Protein AF-0000000078995031 (afdb_homodimer)

Foldseek 3Di:
DAQWEWEAEPALLRQQVVLLCVLLVQRYHYHHHLVPPPVSCVVPVVPAPRWTAGPPRDIDGDSLVSNLVSQVSSVDPVSNCQACHVDPVLNVLLSVLLCCLVPQQQVLVVVLVCCLAVVDPDDPVSVVVSVVSNVVVLVVQLVQCVVAVDNRHPDHYNSLSSNLSRVLVCQAAADADVRCVVRVSSVVSSVVVCCDSSRVVVCVPRDGDHDGRGRDDD/DAQWEWEAEPALLRQQVVLLCVLLVQRYHYHHHLVPPPVSCVVPVVPAPRWTAGPPRDIDGDSLVSNLVSQVSSVDPVSNCQACHVDPVLNVQLSVLLCCLVPQQQVLVVVLVCCLAVVDPHDPVSVVVSVVSNVVVLVVQLVQCVVAVDNRHPDHYNSLSSNLSRVLVCQAAADADVRCVVRVSSVVSSVVVCCDSSRVVVCVPRDGDHDGRGRDDD

Sequence (436 aa):
MSQGTLYLKDFPRAILPRALVNHYKINVDVVADASEDAVFKKDFPMGRVPTFVGPNDYILHEVIAVNPFLVHLTKDEKVIKTLLGADYKEECQVLKWISLCNSDFFMTVADIFYEYIDRFPYHQDIVDRGLVQIDQITEMFEAGLKKSKYLVNDHITLADLFCITEWAFCLQHCFGPEWREKHPLIVNWVLDVIKSPIIKDEYKDFTLAEKTFEPTKKMSQGTLYLKDFPRAILPRALVNHYKINVDVVADASEDAVFKKDFPMGRVPTFVGPNDYILHEVIAVNPFLVHLTKDEKVIKTLLGADYKEECQVLKWISLCNSDFFMTVADIFYEYIDRFPYHQDIVDRGLVQIDQITEMFEAGLKKSKYLVNDHITLADLFCITEWAFCLQHCFGPEWREKHPLIVNWVLDVIKSPIIKDEYKDFTLAEKTFEPTKK

Secondary structure (DSSP, 8-state):
----EEE--SSHHHHHHHHHHHHHT---EEES-GGG-HHHHHH-TT--SSEEE-STT-EEESHHHHHHHHHHHT--HHHHHHHH-SSHHHHHHHHHHHHIIIIIIHHHHHHHHHHHTTSS---HHHHHHHHHHHHHHHHHHHHHHHHSSSSSSSS--HHHHHHHHHHHHHHHHT--HHHHHH-HHHHHHHHHHTTSTTTGGGGTT----SS-------/--S-EEE--SSHHHHHHHHHHHHHT---EEES-GGG-HHHHHH-TT--SSEEE-STT-EEESHHHHHHHHHHHT--HHHHHHHH-SSHHHHHHHHHHHHIIIIIIHHHHHHHHHHHTTSS---HHHHHHHHHHHHHHHHHHHHHHHHSSSSSSSS--HHHHHHHHHHHHHHHHT--HHHHHH-HHHHHHHHHHTTSTTTGGGGTT----SS-------

Structure (mmCIF, N/CA/C/O backbone):
data_AF-0000000078995031-model_v1
#
loop_
_entity.id
_entity.type
_entity.pdbx_description
1 polymer 'GST C-terminal domain-containing protein'
#
loop_
_atom_site.group_PDB
_atom_site.id
_atom_site.type_symbol
_atom_site.label_atom_id
_atom_site.label_alt_id
_atom_site.label_comp_id
_atom_site.label_asym_id
_atom_site.label_entity_id
_atom_site.label_seq_id
_atom_site.pdbx_PDB_ins_code
_atom_site.Cartn_x
_atom_site.Cartn_y
_atom_site.Cartn_z
_atom_site.occupancy
_atom_site.B_iso_or_equiv
_atom_site.auth_seq_id
_atom_site.auth_comp_id
_atom_site.auth_asym_id
_atom_site.auth_atom_id
_atom_site.pdbx_PDB_model_num
ATOM 1 N N . MET A 1 1 ? 17 19.156 -20.844 1 78.75 1 MET A N 1
ATOM 2 C CA . MET A 1 1 ? 15.695 18.641 -21.234 1 78.75 1 MET A CA 1
ATOM 3 C C . MET A 1 1 ? 15.008 17.969 -20.047 1 78.75 1 MET A C 1
ATOM 5 O O . MET A 1 1 ? 15.672 17.422 -19.172 1 78.75 1 MET A O 1
ATOM 9 N N . SER A 1 2 ? 13.68 18.078 -19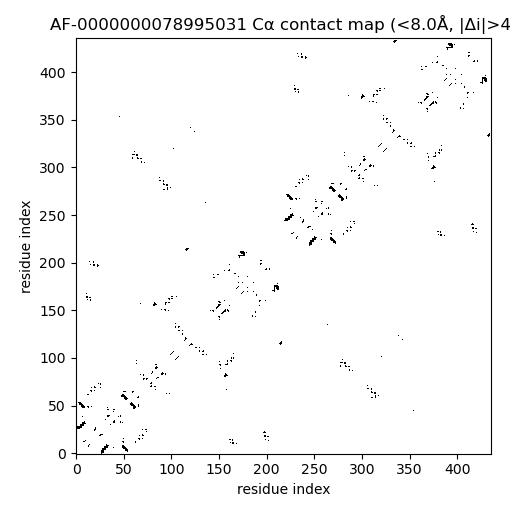.922 1 89.69 2 SER A N 1
ATOM 10 C CA . SER A 1 2 ? 12.93 17.5 -18.812 1 89.69 2 SER A CA 1
ATOM 11 C C . SER A 1 2 ? 13.094 15.984 -18.766 1 89.69 2 SER A C 1
ATOM 13 O O . SER A 1 2 ? 13.203 15.336 -19.812 1 89.69 2 SER A O 1
ATOM 15 N N . GLN A 1 3 ? 13.234 15.477 -17.609 1 94.25 3 GLN A N 1
ATOM 16 C CA . GLN A 1 3 ? 13.391 14.039 -17.391 1 94.25 3 GLN A CA 1
ATOM 17 C C . GLN A 1 3 ? 12.062 13.305 -17.578 1 94.25 3 GLN A C 1
ATOM 19 O O . GLN A 1 3 ? 12.031 12.078 -17.656 1 94.25 3 GLN A O 1
ATOM 24 N N . GLY A 1 4 ? 10.969 14.031 -17.688 1 97.06 4 GLY A N 1
ATOM 25 C CA . GLY A 1 4 ? 9.641 13.469 -17.828 1 97.06 4 GLY A CA 1
ATOM 26 C C . GLY A 1 4 ? 8.547 14.398 -17.344 1 97.06 4 GLY A C 1
ATOM 27 O O . GLY A 1 4 ? 8.789 15.586 -17.125 1 97.06 4 GLY A O 1
ATOM 28 N N . THR A 1 5 ? 7.379 13.859 -17.281 1 98 5 THR A N 1
ATOM 29 C CA . THR A 1 5 ? 6.215 14.625 -16.844 1 98 5 THR A CA 1
ATOM 30 C C . THR A 1 5 ? 5.543 13.945 -15.656 1 98 5 THR A C 1
ATOM 32 O O . THR A 1 5 ? 5.316 12.734 -15.672 1 98 5 THR A O 1
ATOM 35 N N . LEU A 1 6 ? 5.324 14.711 -14.641 1 98.44 6 LEU A N 1
ATOM 36 C CA . LEU A 1 6 ? 4.598 14.273 -13.453 1 98.44 6 LEU A CA 1
ATOM 37 C C . LEU A 1 6 ? 3.174 14.82 -13.453 1 98.44 6 LEU A C 1
ATOM 39 O O . LEU A 1 6 ? 2.971 16.047 -13.445 1 98.44 6 LEU A O 1
ATOM 43 N N . TYR A 1 7 ? 2.201 13.938 -13.531 1 98.56 7 TYR A N 1
ATOM 44 C CA . TYR A 1 7 ? 0.787 14.297 -13.5 1 98.56 7 TYR A CA 1
ATOM 45 C C . TYR A 1 7 ? 0.233 14.195 -12.078 1 98.56 7 TYR A C 1
ATOM 47 O O . TYR A 1 7 ? 0.37 13.156 -11.422 1 98.56 7 TYR A O 1
ATOM 55 N N . LEU A 1 8 ? -0.375 15.25 -11.617 1 98.12 8 LEU A N 1
ATOM 56 C CA . LEU A 1 8 ? -0.873 15.328 -10.25 1 98.12 8 LEU A CA 1
ATOM 57 C C . LEU A 1 8 ? -2.34 15.742 -10.227 1 98.12 8 LEU A C 1
ATOM 59 O O . LEU A 1 8 ? -2.953 15.93 -11.273 1 98.12 8 LEU A O 1
ATOM 63 N N . LYS A 1 9 ? -2.908 15.688 -9.109 1 96.12 9 LYS A N 1
ATOM 64 C CA . LYS A 1 9 ? -4.188 16.281 -8.719 1 96.12 9 LYS A CA 1
ATOM 65 C C . LYS A 1 9 ? -4.129 16.812 -7.293 1 96.12 9 LYS A C 1
ATOM 67 O O . LYS A 1 9 ? -3.422 16.266 -6.445 1 96.12 9 LYS A O 1
ATOM 72 N N . ASP A 1 10 ? -4.84 17.891 -7.051 1 91.31 10 ASP A N 1
ATOM 73 C CA . ASP A 1 10 ? -4.711 18.547 -5.758 1 91.31 10 ASP A CA 1
ATOM 74 C C . ASP A 1 10 ? -5.383 17.75 -4.652 1 91.31 10 ASP A C 1
ATOM 76 O O . ASP A 1 10 ? -6.555 17.969 -4.336 1 91.31 10 ASP A O 1
ATOM 80 N N . PHE A 1 11 ? -4.688 16.844 -4.035 1 92.94 11 PHE A N 1
ATOM 81 C CA . PHE A 1 11 ? -5.078 15.977 -2.928 1 92.94 11 PHE A CA 1
ATOM 82 C C . PHE A 1 11 ? -3.857 15.562 -2.111 1 92.94 11 PHE A C 1
ATOM 84 O O . PHE A 1 11 ? -2.719 15.797 -2.525 1 92.94 11 PHE A O 1
ATOM 91 N N . PRO A 1 12 ? -4.09 15.047 -0.916 1 96.75 12 PRO A N 1
ATOM 92 C CA . PRO A 1 12 ? -2.971 14.82 -0.001 1 96.75 12 PRO A CA 1
ATOM 93 C C . PRO A 1 12 ? -1.842 14.008 -0.638 1 96.75 12 PRO A C 1
ATOM 95 O O . PRO A 1 12 ? -0.665 14.289 -0.397 1 96.75 12 PRO A O 1
ATOM 98 N N . ARG A 1 13 ? -2.1 13.078 -1.535 1 97.25 13 ARG A N 1
ATOM 99 C CA . ARG A 1 13 ? -1.098 12.203 -2.133 1 97.25 13 ARG A CA 1
ATOM 100 C C . ARG A 1 13 ? -0.268 12.945 -3.174 1 97.25 13 ARG A C 1
ATOM 102 O O . ARG A 1 13 ? 0.775 12.453 -3.609 1 97.25 13 ARG A O 1
ATOM 109 N N . ALA A 1 14 ? -0.673 14.125 -3.566 1 97.25 14 ALA A N 1
ATOM 110 C CA . ALA A 1 14 ? 0.059 14.906 -4.559 1 97.25 14 ALA A CA 1
ATOM 111 C C . ALA A 1 14 ? 1.059 15.844 -3.889 1 97.25 14 ALA A C 1
ATOM 113 O O . ALA A 1 14 ? 1.953 16.391 -4.547 1 97.25 14 ALA A O 1
ATOM 114 N N . ILE A 1 15 ? 0.858 16.031 -2.605 1 98.31 15 ILE A N 1
ATOM 115 C CA . ILE A 1 15 ? 1.599 17.062 -1.9 1 98.31 15 ILE A CA 1
ATOM 116 C C . ILE A 1 15 ? 3.09 16.734 -1.909 1 98.31 15 ILE A C 1
ATOM 118 O O . ILE A 1 15 ? 3.912 17.562 -2.314 1 98.31 15 ILE A O 1
ATOM 122 N N . LEU A 1 16 ? 3.414 15.523 -1.508 1 98.75 16 LEU A N 1
ATOM 123 C CA . LEU A 1 16 ? 4.828 15.203 -1.362 1 98.75 16 LEU A CA 1
ATOM 124 C C . LEU A 1 16 ? 5.523 15.172 -2.721 1 98.75 16 LEU A C 1
ATOM 126 O O . LEU A 1 16 ? 6.617 15.719 -2.873 1 98.75 16 LEU A O 1
ATOM 130 N N . PRO A 1 17 ? 4.953 14.531 -3.785 1 98.75 17 PRO A N 1
ATOM 131 C CA . PRO A 1 17 ? 5.621 14.586 -5.086 1 98.75 17 PRO A CA 1
ATOM 132 C C . PRO A 1 17 ? 5.918 16.016 -5.539 1 98.75 17 PRO A C 1
ATOM 134 O O . PRO A 1 17 ? 7.008 16.297 -6.039 1 98.75 17 PRO A O 1
ATOM 137 N N . ARG A 1 18 ? 4.988 16.859 -5.328 1 98.31 18 ARG A N 1
ATOM 138 C CA . ARG A 1 18 ? 5.18 18.266 -5.703 1 98.31 18 ARG A CA 1
ATOM 139 C C . ARG A 1 18 ? 6.301 18.891 -4.883 1 98.31 18 ARG A C 1
ATOM 141 O O . ARG A 1 18 ? 7.148 19.609 -5.43 1 98.31 18 ARG A O 1
ATOM 148 N N . ALA A 1 19 ? 6.305 18.656 -3.611 1 98.75 19 ALA A N 1
ATOM 149 C CA . ALA A 1 19 ? 7.305 19.219 -2.711 1 98.75 19 ALA A CA 1
ATOM 150 C C . ALA A 1 19 ? 8.703 18.734 -3.07 1 98.75 19 ALA A C 1
ATOM 152 O O . ALA A 1 19 ? 9.664 19.516 -3.047 1 98.75 19 ALA A O 1
ATOM 153 N N . LEU A 1 20 ? 8.859 17.422 -3.379 1 98.81 20 LEU A N 1
ATOM 154 C CA . LEU A 1 20 ? 10.156 16.875 -3.744 1 98.81 20 LEU A CA 1
ATOM 155 C C . LEU A 1 20 ? 10.703 17.531 -5.008 1 98.81 20 LEU A C 1
ATOM 157 O O . LEU A 1 20 ? 11.867 17.906 -5.062 1 98.81 20 LEU A O 1
ATOM 161 N N . VAL A 1 21 ? 9.836 17.641 -6.016 1 98.69 21 VAL A N 1
ATOM 162 C CA . VAL A 1 21 ? 10.234 18.234 -7.281 1 98.69 21 VAL A CA 1
ATOM 163 C C . VAL A 1 21 ? 10.703 19.672 -7.051 1 98.69 21 VAL A C 1
ATOM 165 O O . VAL A 1 21 ? 11.766 20.078 -7.535 1 98.69 21 VAL A O 1
ATOM 168 N N . ASN A 1 22 ? 9.961 20.438 -6.277 1 98.38 22 ASN A N 1
ATOM 169 C CA . ASN A 1 22 ? 10.258 21.844 -6.043 1 98.38 22 ASN A CA 1
ATOM 170 C C . ASN A 1 22 ? 11.523 22.016 -5.203 1 98.38 22 ASN A C 1
ATOM 172 O O . ASN A 1 22 ? 12.406 22.812 -5.555 1 98.38 22 ASN A O 1
ATOM 176 N N . HIS A 1 23 ? 11.609 21.328 -4.113 1 98.69 23 HIS A N 1
ATOM 177 C CA . HIS A 1 23 ? 12.703 21.5 -3.158 1 98.69 23 HIS A CA 1
ATOM 178 C C . HIS A 1 23 ? 14.039 21.109 -3.768 1 98.69 23 HIS A C 1
ATOM 180 O O . HIS A 1 23 ? 15.039 21.797 -3.59 1 98.69 23 HIS A O 1
ATOM 186 N N . TYR A 1 24 ? 14.031 20 -4.473 1 98.5 24 TYR A N 1
ATOM 187 C CA . TYR A 1 24 ? 15.289 19.484 -4.992 1 98.5 24 TYR A CA 1
ATOM 188 C C . TYR A 1 24 ? 15.5 19.906 -6.438 1 98.5 24 TYR A C 1
ATOM 190 O O . TYR A 1 24 ? 16.469 19.484 -7.082 1 98.5 24 TYR A O 1
ATOM 198 N N . LYS A 1 25 ? 14.578 20.688 -6.98 1 98.06 25 LYS A N 1
ATOM 199 C CA . LYS A 1 25 ? 14.672 21.203 -8.336 1 98.06 25 LYS A CA 1
ATOM 200 C C . LYS A 1 25 ? 14.844 20.094 -9.359 1 98.06 25 LYS A C 1
ATOM 202 O O . LYS A 1 25 ? 15.711 20.156 -10.227 1 98.06 25 LYS A O 1
ATOM 207 N N . ILE A 1 26 ? 14.07 19.078 -9.102 1 98.25 26 ILE A N 1
ATOM 208 C CA . ILE A 1 26 ? 14.094 17.953 -10.031 1 98.25 26 ILE A CA 1
ATOM 209 C C . ILE A 1 26 ? 13.578 18.406 -11.398 1 98.25 26 ILE A C 1
ATOM 211 O O . ILE A 1 26 ? 12.547 19.078 -11.484 1 98.25 26 ILE A O 1
ATOM 215 N N . ASN A 1 27 ? 14.273 18.016 -12.469 1 97.69 27 ASN A N 1
ATOM 216 C CA . ASN A 1 27 ? 13.953 18.484 -13.812 1 97.69 27 ASN A CA 1
ATOM 217 C C . ASN A 1 27 ? 12.836 17.656 -14.438 1 97.69 27 ASN A C 1
ATOM 219 O O . ASN A 1 27 ? 13.07 16.891 -15.383 1 97.69 27 ASN A O 1
ATOM 223 N N . VAL A 1 28 ? 11.602 17.906 -13.977 1 98 28 VAL A N 1
ATOM 224 C CA . VAL A 1 28 ? 10.422 17.25 -14.516 1 98 28 VAL A CA 1
ATOM 225 C C . VAL A 1 28 ? 9.328 18.281 -14.766 1 98 28 VAL A C 1
ATOM 227 O O . VAL A 1 28 ? 9.211 19.266 -14.023 1 98 28 VAL A O 1
ATOM 230 N N . ASP A 1 29 ? 8.562 18.125 -15.812 1 97.62 29 ASP A N 1
ATOM 231 C CA . ASP A 1 29 ? 7.363 18.922 -16.031 1 97.62 29 ASP A CA 1
ATOM 232 C C . ASP A 1 29 ? 6.234 18.469 -15.102 1 97.62 29 ASP A C 1
ATOM 234 O O . ASP A 1 29 ? 6.043 17.281 -14.891 1 97.62 29 ASP A O 1
ATOM 238 N N . VAL A 1 30 ? 5.555 19.406 -14.562 1 97.69 30 VAL A N 1
ATOM 239 C CA . VAL A 1 30 ? 4.484 19.062 -13.633 1 97.69 30 VAL A CA 1
ATOM 240 C C . VAL A 1 30 ? 3.145 19.547 -14.188 1 97.69 30 VAL A C 1
ATOM 242 O O . VAL A 1 30 ? 3.002 20.703 -14.562 1 97.69 30 VAL A O 1
ATOM 245 N N . VAL A 1 31 ? 2.242 18.641 -14.336 1 97.81 31 VAL A N 1
ATOM 246 C CA . VAL A 1 31 ? 0.843 18.953 -14.609 1 97.81 31 VAL A CA 1
ATOM 247 C C . VAL A 1 31 ? 0.044 18.922 -13.312 1 97.81 31 VAL A C 1
ATOM 249 O O . VAL A 1 31 ? -0.235 17.844 -12.773 1 97.81 31 VAL A O 1
ATOM 252 N N . ALA A 1 32 ? -0.368 20.016 -12.828 1 95.88 32 ALA A N 1
ATOM 253 C CA . ALA A 1 32 ? -0.944 20.188 -11.492 1 95.88 32 ALA A CA 1
ATOM 254 C C . ALA A 1 32 ? -2.307 19.5 -11.398 1 95.88 32 ALA A C 1
ATOM 256 O O . ALA A 1 32 ? -2.666 18.953 -10.352 1 95.88 32 ALA A O 1
ATOM 257 N N . ASP A 1 33 ? -3.057 19.547 -12.477 1 96.31 33 ASP A N 1
ATOM 258 C CA . ASP A 1 33 ? -4.367 18.906 -12.508 1 96.31 33 ASP A CA 1
ATOM 259 C C . ASP A 1 33 ? -4.531 18.031 -13.75 1 96.31 33 ASP A C 1
ATOM 261 O O . ASP A 1 33 ? -4.961 18.516 -14.797 1 96.31 33 ASP A O 1
ATOM 265 N N . ALA A 1 34 ? -4.305 16.781 -13.539 1 95.69 34 ALA A N 1
ATOM 266 C CA . ALA A 1 34 ? -4.316 15.812 -14.625 1 95.69 34 ALA A CA 1
ATOM 267 C C . ALA A 1 34 ? -5.723 15.641 -15.195 1 95.69 34 ALA A C 1
ATOM 269 O O . ALA A 1 34 ? -5.887 15.297 -16.375 1 95.69 34 ALA A O 1
ATOM 270 N N . SER A 1 35 ? -6.73 15.906 -14.391 1 90.94 35 SER A N 1
ATOM 271 C CA . SER A 1 35 ? -8.109 15.664 -14.805 1 90.94 35 SER A CA 1
ATOM 272 C C . SER A 1 35 ? -8.516 16.594 -15.938 1 90.94 35 SER A C 1
ATOM 274 O O . SER A 1 35 ? -9.477 16.328 -16.656 1 90.94 35 SER A O 1
ATOM 276 N N . GLU A 1 36 ? -7.766 17.609 -16.125 1 90.06 36 GLU A N 1
ATOM 277 C CA . GLU A 1 36 ? -8.102 18.594 -17.156 1 90.06 36 GLU A CA 1
ATOM 278 C C . GLU A 1 36 ? -7.121 18.516 -18.328 1 90.06 36 GLU A C 1
ATOM 280 O O . GLU A 1 36 ? -7.293 19.219 -19.328 1 90.06 36 GLU A O 1
ATOM 285 N N . ASP A 1 37 ? -6.184 17.672 -18.172 1 95.38 37 ASP A N 1
ATOM 286 C CA . ASP A 1 37 ? -5.152 17.578 -19.203 1 95.38 37 ASP A CA 1
ATOM 287 C C . ASP A 1 37 ? -5.574 16.609 -20.312 1 95.38 37 ASP A C 1
ATOM 289 O O . ASP A 1 37 ? -5.77 15.414 -20.047 1 95.38 37 ASP A O 1
ATOM 293 N N . ALA A 1 38 ? -5.664 17.094 -21.516 1 95.12 38 ALA A N 1
ATOM 294 C CA . ALA A 1 38 ? -6.176 16.312 -22.641 1 95.12 38 ALA A CA 1
ATOM 295 C C . ALA A 1 38 ? -5.262 15.133 -22.953 1 95.12 38 ALA A C 1
ATOM 297 O O . ALA A 1 38 ? -5.734 14.047 -23.297 1 95.12 38 ALA A O 1
ATOM 298 N N . VAL A 1 39 ? -4.023 15.359 -22.922 1 95 39 VAL A N 1
ATOM 299 C CA . VAL A 1 39 ? -3.055 14.305 -23.203 1 95 39 VAL A CA 1
ATOM 300 C C . VAL A 1 39 ? -3.193 13.18 -22.172 1 95 39 VAL A C 1
ATOM 302 O O . VAL A 1 39 ? -3.271 12.008 -22.531 1 95 39 VAL A O 1
ATOM 305 N N . PHE A 1 40 ? -3.232 13.523 -20.859 1 96.5 40 PHE A N 1
ATOM 306 C CA . PHE A 1 40 ? -3.361 12.547 -19.797 1 96.5 40 PHE A CA 1
ATOM 307 C C . PHE A 1 40 ? -4.66 11.758 -19.922 1 96.5 40 PHE A C 1
ATOM 309 O O . PHE A 1 40 ? -4.664 10.531 -19.812 1 96.5 40 PHE A O 1
ATOM 316 N N . LYS A 1 41 ? -5.711 12.5 -20.172 1 94.56 41 LYS A N 1
ATOM 317 C CA . LYS A 1 41 ? -7.016 11.859 -20.281 1 94.56 41 LYS A CA 1
ATOM 318 C C . LYS A 1 41 ? -7.02 10.828 -21.406 1 94.56 41 LYS A C 1
ATOM 320 O O . LYS A 1 41 ? -7.609 9.758 -21.281 1 94.56 41 LYS A O 1
ATOM 325 N N . LYS A 1 42 ? -6.469 11.141 -22.469 1 94.31 42 LYS A N 1
ATOM 326 C CA . LYS A 1 42 ? -6.414 10.266 -23.625 1 94.31 42 LYS A CA 1
ATOM 327 C C . LYS A 1 42 ? -5.523 9.055 -23.375 1 94.31 42 LYS A C 1
ATOM 329 O O . LYS A 1 42 ? -5.926 7.914 -23.625 1 94.31 42 LYS A O 1
ATOM 334 N N . ASP A 1 43 ? -4.387 9.297 -22.797 1 92.56 43 ASP A N 1
ATOM 335 C CA . ASP A 1 43 ? -3.365 8.258 -22.703 1 92.56 43 ASP A CA 1
ATOM 336 C C . ASP A 1 43 ? -3.586 7.383 -21.484 1 92.56 43 ASP A C 1
ATOM 338 O O . ASP A 1 43 ? -3.146 6.23 -21.438 1 92.56 43 ASP A O 1
ATOM 342 N N . PHE A 1 44 ? -4.223 7.926 -20.453 1 93.25 44 PHE A N 1
ATOM 343 C CA . PHE A 1 44 ? -4.434 7.215 -19.203 1 93.25 44 PHE A CA 1
ATOM 344 C C . PHE A 1 44 ? -5.891 7.297 -18.766 1 93.25 44 PHE A C 1
ATOM 346 O O . PHE A 1 44 ? -6.203 7.883 -17.734 1 93.25 44 PHE A O 1
ATOM 353 N N . PRO A 1 45 ? -6.691 6.648 -19.422 1 89.62 45 PRO A N 1
ATOM 354 C CA . PRO A 1 45 ? -8.133 6.758 -19.156 1 89.62 45 PRO A CA 1
ATOM 355 C C . PRO A 1 45 ? -8.516 6.273 -17.766 1 89.62 45 PRO A C 1
ATOM 357 O O . PRO A 1 45 ? -9.562 6.664 -17.234 1 89.62 45 PRO A O 1
ATOM 360 N N . MET A 1 46 ? -7.645 5.477 -17.141 1 91.25 46 MET A N 1
ATOM 361 C CA . MET A 1 46 ? -7.953 5.008 -15.781 1 91.25 46 MET A CA 1
ATOM 362 C C . MET A 1 46 ? -7.652 6.09 -14.75 1 91.25 46 MET A C 1
ATOM 364 O O . MET A 1 46 ? -8.086 5.992 -13.602 1 91.25 46 MET A O 1
ATOM 368 N N . GLY A 1 47 ? -6.875 7.098 -15.133 1 93.5 47 GLY A N 1
ATOM 369 C CA . GLY A 1 47 ? -6.75 8.344 -14.391 1 93.5 47 GLY A CA 1
ATOM 370 C C . GLY A 1 47 ? -5.984 8.18 -13.094 1 93.5 47 GLY A C 1
ATOM 371 O O . GLY A 1 47 ? -6.27 8.875 -12.109 1 93.5 47 GLY A O 1
ATOM 372 N N . ARG A 1 48 ? -5.051 7.258 -13.047 1 94.19 48 ARG A N 1
ATOM 373 C CA . ARG A 1 48 ? -4.266 7.086 -11.828 1 94.19 48 ARG A CA 1
ATOM 374 C C . ARG A 1 48 ? -3.34 8.281 -11.602 1 94.19 48 ARG A C 1
ATOM 376 O O . ARG A 1 48 ? -2.598 8.672 -12.5 1 94.19 48 ARG A O 1
ATOM 383 N N . VAL A 1 49 ? -3.309 8.938 -10.453 1 96.81 49 VAL A N 1
ATOM 384 C CA . VAL A 1 49 ? -2.408 10.016 -10.062 1 96.81 49 VAL A CA 1
ATOM 385 C C . VAL A 1 49 ? -1.923 9.789 -8.633 1 96.81 49 VAL A C 1
ATOM 387 O O . VAL A 1 49 ? -2.67 9.297 -7.785 1 96.81 49 VAL A O 1
ATOM 390 N N . PRO A 1 50 ? -0.687 10.133 -8.336 1 97.81 50 PRO A N 1
ATOM 391 C CA . PRO A 1 50 ? 0.313 10.703 -9.242 1 97.81 50 PRO A CA 1
ATOM 392 C C . PRO A 1 50 ? 0.811 9.695 -10.273 1 97.81 50 PRO A C 1
ATOM 394 O O . PRO A 1 50 ? 0.894 8.492 -9.984 1 97.81 50 PRO A O 1
ATOM 397 N N . THR A 1 51 ? 1.078 10.172 -11.445 1 98.31 51 THR A N 1
ATOM 398 C CA . THR A 1 51 ? 1.675 9.367 -12.508 1 98.31 51 THR A CA 1
ATOM 399 C C . THR A 1 51 ? 2.867 10.094 -13.125 1 98.31 51 THR A C 1
ATOM 401 O O . THR A 1 51 ? 2.775 11.273 -13.469 1 98.31 51 THR A O 1
ATOM 404 N N . PHE A 1 52 ? 4 9.438 -13.188 1 98.62 52 PHE A N 1
ATOM 405 C CA . PHE A 1 52 ? 5.184 9.922 -13.883 1 98.62 52 PHE A CA 1
ATOM 406 C C . PHE A 1 52 ? 5.324 9.25 -15.242 1 98.62 52 PHE A C 1
ATOM 408 O O . PHE A 1 52 ? 5.188 8.031 -15.359 1 98.62 52 PHE A O 1
ATOM 415 N N . VAL A 1 53 ? 5.523 10.023 -16.25 1 97.81 53 VAL A N 1
ATOM 416 C CA . VAL A 1 53 ? 5.805 9.523 -17.594 1 97.81 53 VAL A CA 1
ATOM 417 C C . VAL A 1 53 ? 7.207 9.961 -18.016 1 97.81 53 VAL A C 1
ATOM 419 O O . VAL A 1 53 ? 7.484 11.156 -18.141 1 97.81 53 VAL A O 1
ATOM 422 N N . GLY A 1 54 ? 8.062 8.984 -18.172 1 97.06 54 GLY A N 1
ATOM 423 C CA . GLY A 1 54 ? 9.438 9.25 -18.578 1 97.06 54 GLY A CA 1
ATOM 424 C C . GLY A 1 54 ? 9.727 8.812 -20 1 97.06 54 GLY A C 1
ATOM 425 O O . GLY A 1 54 ? 8.812 8.469 -20.75 1 97.06 54 GLY A O 1
ATOM 426 N N . PRO A 1 55 ? 11 8.906 -20.375 1 94.88 55 PRO A N 1
ATOM 427 C CA . PRO A 1 55 ? 11.406 8.445 -21.703 1 94.88 55 PRO A CA 1
ATOM 428 C C . PRO A 1 55 ? 11.18 6.945 -21.891 1 94.88 55 PRO A C 1
ATOM 430 O O . PRO A 1 55 ? 11.062 6.203 -20.922 1 94.88 55 PRO A O 1
ATOM 433 N N . ASN A 1 56 ? 11.039 6.551 -23.203 1 92.25 56 ASN A N 1
ATOM 434 C CA . ASN A 1 56 ? 10.914 5.145 -23.578 1 92.25 56 ASN A CA 1
ATOM 435 C C . ASN A 1 56 ? 9.672 4.512 -22.953 1 92.25 56 ASN A C 1
ATOM 437 O O . ASN A 1 56 ? 9.734 3.385 -22.453 1 92.25 56 ASN A O 1
ATOM 441 N N . ASP A 1 57 ? 8.664 5.301 -22.781 1 90.62 57 ASP A N 1
ATOM 442 C CA . ASP A 1 57 ? 7.355 4.832 -22.328 1 90.62 57 ASP A CA 1
ATOM 443 C C . ASP A 1 57 ? 7.426 4.301 -20.891 1 90.62 57 ASP A C 1
ATOM 445 O O . ASP A 1 57 ? 6.754 3.324 -20.562 1 90.62 57 ASP A O 1
ATOM 449 N N . TYR A 1 58 ? 8.406 4.875 -20.203 1 96.31 58 TYR A N 1
ATOM 450 C CA . TYR A 1 58 ? 8.414 4.562 -18.781 1 96.31 58 TYR A CA 1
ATOM 451 C C . TYR A 1 58 ? 7.258 5.25 -18.062 1 96.31 58 TYR A C 1
ATOM 453 O O . TYR A 1 58 ? 7.223 6.48 -17.969 1 96.31 58 TYR A O 1
ATOM 461 N N . ILE A 1 59 ? 6.285 4.5 -17.531 1 97.56 59 ILE A N 1
ATOM 462 C CA . ILE A 1 59 ? 5.105 5.016 -16.844 1 97.56 59 ILE A CA 1
ATOM 463 C C . ILE A 1 59 ? 5.051 4.469 -15.422 1 97.56 59 ILE A C 1
ATOM 465 O O . ILE A 1 59 ? 5.113 3.254 -15.211 1 97.56 59 ILE A O 1
ATOM 469 N N . LEU A 1 60 ? 5 5.367 -14.508 1 98.38 60 LEU A N 1
ATOM 470 C CA . LEU A 1 60 ? 5.004 4.984 -13.102 1 98.38 60 LEU A CA 1
ATOM 471 C C . LEU A 1 60 ? 3.889 5.695 -12.344 1 98.38 60 LEU A C 1
ATOM 473 O O . LEU A 1 60 ? 3.822 6.926 -12.336 1 98.38 60 LEU A O 1
ATOM 477 N N . HIS A 1 61 ? 3.031 4.848 -11.789 1 98.06 61 HIS A N 1
ATOM 478 C CA . HIS A 1 61 ? 2.033 5.379 -10.867 1 98.06 61 HIS A CA 1
ATOM 479 C C . HIS A 1 61 ? 2.143 4.723 -9.5 1 98.06 61 HIS A C 1
ATOM 481 O O . HIS A 1 61 ? 3.127 4.039 -9.211 1 98.06 61 HIS A O 1
ATOM 487 N N . GLU A 1 62 ? 1.12 4.965 -8.547 1 98.12 62 GLU A N 1
ATOM 488 C CA . GLU A 1 62 ? 1.175 4.621 -7.133 1 98.12 62 GLU A CA 1
ATOM 489 C C . GLU A 1 62 ? 2.121 5.547 -6.375 1 98.12 62 GLU A C 1
ATOM 491 O O . GLU A 1 62 ? 3.328 5.547 -6.621 1 98.12 62 GLU A O 1
ATOM 496 N N . VAL A 1 63 ? 1.61 6.203 -5.465 1 98.19 63 VAL A N 1
ATOM 497 C CA . VAL A 1 63 ? 2.354 7.246 -4.762 1 98.19 63 VAL A CA 1
ATOM 498 C C . VAL A 1 63 ? 3.549 6.629 -4.039 1 98.19 63 VAL A C 1
ATOM 500 O O . VAL A 1 63 ? 4.617 7.242 -3.959 1 98.19 63 VAL A O 1
ATOM 503 N N . ILE A 1 64 ? 3.467 5.406 -3.576 1 98.62 64 ILE A N 1
ATOM 504 C CA . ILE A 1 64 ? 4.5 4.711 -2.812 1 98.62 64 ILE A CA 1
ATOM 505 C C . ILE A 1 64 ? 5.695 4.41 -3.713 1 98.62 64 ILE A C 1
ATOM 507 O O . ILE A 1 64 ? 6.816 4.246 -3.23 1 98.62 64 ILE A O 1
ATOM 511 N N . ALA A 1 65 ? 5.527 4.332 -5.035 1 98.81 65 ALA A N 1
ATOM 512 C CA . ALA A 1 65 ? 6.582 4.098 -6.016 1 98.81 65 ALA A CA 1
ATOM 513 C C . ALA A 1 65 ? 7.09 5.41 -6.602 1 98.81 65 ALA A C 1
ATOM 515 O O . ALA A 1 65 ? 8.289 5.574 -6.824 1 98.81 65 ALA A O 1
ATOM 516 N N . VAL A 1 66 ? 6.184 6.352 -6.828 1 98.88 66 VAL A N 1
ATOM 517 C CA . VAL A 1 66 ? 6.523 7.609 -7.488 1 98.88 66 VAL A CA 1
ATOM 518 C C . VAL A 1 66 ? 7.453 8.43 -6.598 1 98.88 66 VAL A C 1
ATOM 520 O O . VAL A 1 66 ? 8.43 9.016 -7.078 1 98.88 66 VAL A O 1
ATOM 523 N N . ASN A 1 67 ? 7.191 8.453 -5.312 1 98.94 67 ASN A N 1
ATOM 524 C CA . ASN A 1 67 ? 7.988 9.273 -4.406 1 98.94 67 ASN A CA 1
ATOM 525 C C . ASN A 1 67 ? 9.438 8.797 -4.348 1 98.94 67 ASN A C 1
ATOM 527 O O . ASN A 1 67 ? 10.359 9.586 -4.547 1 98.94 67 ASN A O 1
ATOM 531 N N . PRO A 1 68 ? 9.672 7.484 -4.09 1 98.94 68 PRO A N 1
ATOM 532 C CA . PRO A 1 68 ? 11.078 7.074 -4.109 1 98.94 68 PRO A CA 1
ATOM 533 C C . PRO A 1 68 ? 11.734 7.27 -5.477 1 98.94 68 PRO A C 1
ATOM 535 O O . PRO A 1 68 ? 12.93 7.562 -5.559 1 98.94 68 PRO A O 1
ATOM 538 N N . PHE A 1 69 ? 10.992 7.145 -6.566 1 98.88 69 PHE A N 1
ATOM 539 C CA . PHE A 1 69 ? 11.523 7.398 -7.902 1 98.88 69 PHE A CA 1
ATOM 540 C C . PHE A 1 69 ? 12.031 8.828 -8.023 1 98.88 69 PHE A C 1
ATOM 542 O O . PHE A 1 69 ? 13.148 9.062 -8.484 1 98.88 69 PHE A O 1
ATOM 549 N N . LEU A 1 70 ? 11.25 9.766 -7.551 1 98.88 70 LEU A N 1
ATOM 550 C CA . LEU A 1 70 ? 11.633 11.172 -7.578 1 98.88 70 LEU A CA 1
ATOM 551 C C . LEU A 1 70 ? 12.875 11.414 -6.723 1 98.88 70 LEU A C 1
ATOM 553 O O . LEU A 1 70 ? 13.75 12.203 -7.094 1 98.88 70 LEU A O 1
ATOM 557 N N . VAL A 1 71 ? 12.938 10.742 -5.586 1 98.88 71 VAL A N 1
ATOM 558 C CA . VAL A 1 71 ? 14.109 10.891 -4.734 1 98.88 71 VAL A CA 1
ATOM 559 C C . VAL A 1 71 ? 15.352 10.422 -5.484 1 98.88 71 VAL A C 1
ATOM 561 O O . VAL A 1 71 ? 16.406 11.078 -5.43 1 98.88 71 VAL A O 1
ATOM 564 N N . HIS A 1 72 ? 15.242 9.344 -6.195 1 98.69 72 HIS A N 1
ATOM 565 C CA . HIS A 1 72 ? 16.375 8.836 -6.965 1 98.69 72 HIS A CA 1
ATOM 566 C C . HIS A 1 72 ? 16.766 9.812 -8.07 1 98.69 72 HIS A C 1
ATOM 568 O O . HIS A 1 72 ? 17.953 9.914 -8.414 1 98.69 72 HIS A O 1
ATOM 574 N N . LEU A 1 73 ? 15.844 10.578 -8.578 1 98.12 73 LEU A N 1
ATOM 575 C CA . LEU A 1 73 ? 16.109 11.516 -9.664 1 98.12 73 LEU A CA 1
ATOM 576 C C . LEU A 1 73 ? 16.969 12.68 -9.18 1 98.12 73 LEU A C 1
ATOM 578 O O . LEU A 1 73 ? 17.531 13.422 -9.984 1 98.12 73 LEU A O 1
ATOM 582 N N . THR A 1 74 ? 17.094 12.867 -7.855 1 97.81 74 THR A N 1
ATOM 583 C CA . THR A 1 74 ? 17.953 13.914 -7.324 1 97.81 74 THR A CA 1
ATOM 584 C C . THR A 1 74 ? 19.422 13.609 -7.625 1 97.81 74 THR A C 1
ATOM 586 O O . THR A 1 74 ? 20.266 14.508 -7.625 1 97.81 74 THR A O 1
ATOM 589 N N . LYS A 1 75 ? 19.797 12.352 -7.688 1 97.06 75 LYS A N 1
ATOM 590 C CA . LYS A 1 75 ? 21.125 11.844 -7.957 1 97.06 75 LYS A CA 1
ATOM 591 C C . LYS A 1 75 ? 22.109 12.234 -6.848 1 97.06 75 LYS A C 1
ATOM 593 O O . LYS A 1 75 ? 23.312 12.305 -7.074 1 97.06 75 LYS A O 1
ATOM 598 N N . ASP A 1 76 ? 21.562 12.539 -5.723 1 98.12 76 ASP A N 1
ATOM 599 C CA . ASP A 1 76 ? 22.344 12.852 -4.527 1 98.12 76 ASP A CA 1
ATOM 600 C C . ASP A 1 76 ? 22.281 11.703 -3.52 1 98.12 76 ASP A C 1
ATOM 602 O O . ASP A 1 76 ? 21.266 11.516 -2.846 1 98.12 76 ASP A O 1
ATOM 606 N N . GLU A 1 77 ? 23.359 11.031 -3.457 1 98.06 77 GLU A N 1
ATOM 607 C CA . GLU A 1 77 ? 23.422 9.812 -2.652 1 98.06 77 GLU A CA 1
ATOM 608 C C . GLU A 1 77 ? 23.078 10.094 -1.192 1 98.06 77 GLU A C 1
ATOM 610 O O . GLU A 1 77 ? 22.469 9.258 -0.514 1 98.06 77 GLU A O 1
ATOM 615 N N . LYS A 1 78 ? 23.531 11.172 -0.698 1 98.25 78 LYS A N 1
ATOM 616 C CA . LYS A 1 78 ? 23.234 11.539 0.683 1 98.25 78 LYS A CA 1
ATOM 617 C C . LYS A 1 78 ? 21.719 11.727 0.887 1 98.25 78 LYS A C 1
ATOM 619 O O . LYS A 1 78 ? 21.172 11.266 1.883 1 98.25 78 LYS A O 1
ATOM 624 N N . VAL A 1 79 ? 21.047 12.391 -0.057 1 98.56 79 VAL A N 1
ATOM 625 C CA . VAL A 1 79 ? 19.609 12.602 -0.008 1 98.56 79 VAL A CA 1
ATOM 626 C C . VAL A 1 79 ? 18.891 11.258 -0.09 1 98.56 79 VAL A C 1
ATOM 628 O O . VAL A 1 79 ? 17.969 10.984 0.691 1 98.56 79 VAL A O 1
ATOM 631 N N . ILE A 1 80 ? 19.344 10.391 -0.985 1 98.75 80 ILE A N 1
ATOM 632 C CA . ILE A 1 80 ? 18.719 9.094 -1.217 1 98.75 80 ILE A CA 1
ATOM 633 C C . ILE A 1 80 ? 18.812 8.242 0.047 1 98.75 80 ILE A C 1
ATOM 635 O O . ILE A 1 80 ? 17.797 7.723 0.533 1 98.75 80 ILE A O 1
ATOM 639 N N . LYS A 1 81 ? 19.953 8.211 0.628 1 98.5 81 LYS A N 1
ATOM 640 C CA . LYS A 1 81 ? 20.156 7.398 1.825 1 98.5 81 LYS A CA 1
ATOM 641 C C . LYS A 1 81 ? 19.375 7.973 3.014 1 98.5 81 LYS A C 1
ATOM 643 O O . LYS A 1 81 ? 18.844 7.219 3.832 1 98.5 81 LYS A O 1
ATOM 648 N N . THR A 1 82 ? 19.344 9.281 3.088 1 98.62 82 THR A N 1
ATOM 649 C CA . THR A 1 82 ? 18.641 9.93 4.195 1 98.62 82 THR A CA 1
ATOM 650 C C . THR A 1 82 ? 17.141 9.711 4.09 1 98.62 82 THR A C 1
ATOM 652 O O . THR A 1 82 ? 16.484 9.383 5.078 1 98.62 82 THR A O 1
ATOM 655 N N . LEU A 1 83 ? 16.609 9.812 2.91 1 98.88 83 LEU A N 1
ATOM 656 C CA . LEU A 1 83 ? 15.156 9.797 2.746 1 98.88 83 LEU A CA 1
ATOM 657 C C . LEU A 1 83 ? 14.641 8.375 2.586 1 98.88 83 LEU A C 1
ATOM 659 O O . LEU A 1 83 ? 13.547 8.047 3.051 1 98.88 83 LEU A O 1
ATOM 663 N N . LEU A 1 84 ? 15.391 7.512 1.91 1 98.88 84 LEU A N 1
ATOM 664 C CA . LEU A 1 84 ? 14.883 6.184 1.584 1 98.88 84 LEU A CA 1
ATOM 665 C C . LEU A 1 84 ? 15.398 5.145 2.576 1 98.88 84 LEU A C 1
ATOM 667 O O . LEU A 1 84 ? 14.852 4.039 2.66 1 98.88 84 LEU A O 1
ATOM 671 N N . GLY A 1 85 ? 16.375 5.465 3.33 1 98.56 85 GLY A N 1
ATOM 672 C CA . GLY A 1 85 ? 17.016 4.535 4.254 1 98.56 85 GLY A CA 1
ATOM 673 C C . GLY A 1 85 ? 18.469 4.262 3.926 1 98.56 85 GLY A C 1
ATOM 674 O O . GLY A 1 85 ? 18.828 4.137 2.754 1 98.56 85 GLY A O 1
ATOM 675 N N . ALA A 1 86 ? 19.281 4.113 4.965 1 98 86 ALA A N 1
ATOM 676 C CA . ALA A 1 86 ? 20.719 3.949 4.809 1 98 86 ALA A CA 1
ATOM 677 C C . ALA A 1 86 ? 21.078 2.512 4.441 1 98 86 ALA A C 1
ATOM 679 O O . ALA A 1 86 ? 22.172 2.24 3.947 1 98 86 ALA A O 1
ATOM 680 N N . ASP A 1 87 ? 20.281 1.599 4.773 1 98 87 ASP A N 1
ATOM 681 C CA . ASP A 1 87 ? 20.422 0.178 4.465 1 98 87 ASP A CA 1
ATOM 682 C C . ASP A 1 87 ? 19.047 -0.48 4.285 1 98 87 ASP A C 1
ATOM 684 O O . ASP A 1 87 ? 18.016 0.172 4.441 1 98 87 ASP A O 1
ATOM 688 N N . TYR A 1 88 ? 19.047 -1.749 3.912 1 98.12 88 TYR A N 1
ATOM 689 C CA . TYR A 1 88 ? 17.797 -2.406 3.555 1 98.12 88 TYR A CA 1
ATOM 690 C C . TYR A 1 88 ? 16.859 -2.48 4.754 1 98.12 88 TYR A C 1
ATOM 692 O O . TYR A 1 88 ? 15.641 -2.471 4.594 1 98.12 88 TYR A O 1
ATOM 700 N N . LYS A 1 89 ? 17.391 -2.523 5.961 1 98.25 89 LYS A N 1
ATOM 701 C CA . LYS A 1 89 ? 16.562 -2.561 7.16 1 98.25 89 LYS A CA 1
ATOM 702 C C . LYS A 1 89 ? 15.781 -1.258 7.324 1 98.25 89 LYS A C 1
ATOM 704 O O . LYS A 1 89 ? 14.57 -1.279 7.57 1 98.25 89 LYS A O 1
ATOM 709 N N . GLU A 1 90 ? 16.453 -0.125 7.18 1 98.5 90 GLU A N 1
ATOM 710 C CA . GLU A 1 90 ? 15.797 1.176 7.27 1 98.5 90 GLU A CA 1
ATOM 711 C C . GLU A 1 90 ? 14.844 1.396 6.094 1 98.5 90 GLU A C 1
ATOM 713 O O . GLU A 1 90 ? 13.758 1.95 6.262 1 98.5 90 GLU A O 1
ATOM 718 N N . GLU A 1 91 ? 15.289 0.955 4.91 1 98.81 91 GLU A N 1
ATOM 719 C CA . GLU A 1 91 ? 14.438 1.062 3.727 1 98.81 91 GLU A CA 1
ATOM 720 C C . GLU A 1 91 ? 13.102 0.359 3.938 1 98.81 91 GLU A C 1
ATOM 722 O O . GLU A 1 91 ? 12.047 0.898 3.592 1 98.81 91 GLU A O 1
ATOM 727 N N . CYS A 1 92 ? 13.141 -0.824 4.531 1 98.88 92 CYS A N 1
ATOM 728 C CA . CYS A 1 92 ? 11.922 -1.599 4.746 1 98.88 92 CYS A CA 1
ATOM 729 C C . CYS A 1 92 ? 11.062 -0.977 5.84 1 98.88 92 CYS A C 1
ATOM 731 O O . CYS A 1 92 ? 9.836 -1.042 5.785 1 98.88 92 CYS A O 1
ATOM 733 N N . GLN A 1 93 ? 11.68 -0.292 6.82 1 98.75 93 GLN A N 1
ATOM 734 C CA . GLN A 1 93 ? 10.914 0.448 7.82 1 98.75 93 GLN A CA 1
ATOM 735 C C . GLN A 1 93 ? 10.195 1.64 7.195 1 98.75 93 GLN A C 1
ATOM 737 O O . GLN A 1 93 ? 9.039 1.907 7.512 1 98.75 93 GLN A O 1
ATOM 742 N N . VAL A 1 94 ? 10.906 2.328 6.281 1 98.94 94 VAL A N 1
ATOM 743 C CA . VAL A 1 94 ? 10.305 3.443 5.562 1 98.94 94 VAL A CA 1
ATOM 744 C C . VAL A 1 94 ? 9.07 2.957 4.801 1 98.94 94 VAL A C 1
ATOM 746 O O . VAL A 1 94 ? 7.996 3.551 4.902 1 98.94 94 VAL A O 1
ATOM 749 N N . LEU A 1 95 ? 9.242 1.869 4.152 1 98.88 95 LEU A N 1
ATOM 750 C CA . LEU A 1 95 ? 8.18 1.287 3.348 1 98.88 95 LEU A CA 1
ATOM 751 C C . LEU A 1 95 ? 7.008 0.858 4.227 1 98.88 95 LEU A C 1
ATOM 753 O O . LEU A 1 95 ? 5.844 1.041 3.854 1 98.88 95 LEU A O 1
ATOM 757 N N . LYS A 1 96 ? 7.285 0.33 5.344 1 98.75 96 LYS A N 1
ATOM 758 C CA . LYS A 1 96 ? 6.258 -0.124 6.277 1 98.75 96 LYS A CA 1
ATOM 759 C C . LYS A 1 96 ? 5.348 1.025 6.695 1 98.75 96 LYS A C 1
ATOM 761 O O . LYS A 1 96 ? 4.121 0.903 6.648 1 98.75 96 LYS A O 1
ATOM 766 N N . TRP A 1 97 ? 5.898 2.125 7.078 1 98.88 97 TRP A N 1
ATOM 767 C CA . TRP A 1 97 ? 5.109 3.258 7.551 1 98.88 97 TRP A CA 1
ATOM 768 C C . TRP A 1 97 ? 4.297 3.869 6.414 1 98.88 97 TRP A C 1
ATOM 770 O O . TRP A 1 97 ? 3.131 4.227 6.602 1 98.88 97 TRP A O 1
ATOM 780 N N . ILE A 1 98 ? 4.938 3.951 5.258 1 98.88 98 ILE A N 1
ATOM 781 C CA . ILE A 1 98 ? 4.242 4.527 4.109 1 98.88 98 ILE A CA 1
ATOM 782 C C . ILE A 1 98 ? 3.068 3.631 3.715 1 98.88 98 ILE A C 1
ATOM 784 O O . ILE A 1 98 ? 1.974 4.121 3.434 1 98.88 98 ILE A O 1
ATOM 788 N N . SER A 1 99 ? 3.326 2.344 3.732 1 98.62 99 SER A N 1
ATOM 789 C CA . SER A 1 99 ? 2.275 1.392 3.383 1 98.62 99 SER A CA 1
ATOM 790 C C . SER A 1 99 ? 1.106 1.475 4.359 1 98.62 99 SER A C 1
ATOM 792 O O . SER A 1 99 ? -0.047 1.604 3.943 1 98.62 99 SER A O 1
ATOM 794 N N . LEU A 1 100 ? 1.376 1.417 5.648 1 98.5 100 LEU A N 1
ATOM 795 C CA . LEU A 1 100 ? 0.357 1.473 6.691 1 98.5 100 LEU A CA 1
ATOM 796 C C . LEU A 1 100 ? -0.468 2.75 6.578 1 98.5 100 LEU A C 1
ATOM 798 O O . LEU A 1 100 ? -1.698 2.707 6.637 1 98.5 100 LEU A O 1
ATOM 802 N N . CYS A 1 101 ? 0.213 3.838 6.41 1 98.69 101 CYS A N 1
ATOM 803 C CA . CYS A 1 101 ? -0.444 5.141 6.363 1 98.69 101 CYS A CA 1
ATOM 804 C C . CYS A 1 101 ? -1.289 5.281 5.105 1 98.69 101 CYS A C 1
ATOM 806 O O . CYS A 1 101 ? -2.461 5.656 5.176 1 98.69 101 CYS A O 1
ATOM 808 N N . ASN A 1 102 ? -0.732 4.906 3.984 1 97.94 102 ASN A N 1
ATOM 809 C CA . ASN A 1 102 ? -1.358 5.105 2.682 1 97.94 102 ASN A CA 1
ATOM 810 C C . ASN A 1 102 ? -2.564 4.191 2.492 1 97.94 102 ASN A C 1
ATOM 812 O O . ASN A 1 102 ? -3.57 4.598 1.908 1 97.94 102 ASN A O 1
ATOM 816 N N . SER A 1 103 ? -2.492 2.973 2.928 1 95.5 103 SER A N 1
ATOM 817 C CA . SER A 1 103 ? -3.52 1.986 2.604 1 95.5 103 SER A CA 1
ATOM 818 C C . SER A 1 103 ? -4.52 1.836 3.746 1 95.5 103 SER A C 1
ATOM 820 O O . SER A 1 103 ? -5.652 2.316 3.654 1 95.5 103 SER A O 1
ATOM 822 N N . ASP A 1 104 ? -4.105 1.464 4.93 1 95.62 104 ASP A N 1
ATOM 823 C CA . ASP A 1 104 ? -5.023 1.139 6.016 1 95.62 104 ASP A CA 1
ATOM 824 C C . ASP A 1 104 ? -5.531 2.404 6.703 1 95.62 104 ASP A C 1
ATOM 826 O O . ASP A 1 104 ? -6.715 2.508 7.035 1 95.62 104 ASP A O 1
ATOM 830 N N . PHE A 1 105 ? -4.672 3.314 6.918 1 98.31 105 PHE A N 1
ATOM 831 C CA . PHE A 1 105 ? -5.066 4.512 7.648 1 98.31 105 PHE A CA 1
ATOM 832 C C . PHE A 1 105 ? -5.867 5.453 6.754 1 98.31 105 PHE A C 1
ATOM 834 O O . PHE A 1 105 ? -7.055 5.68 6.988 1 98.31 105 PHE A O 1
ATOM 841 N N . PHE A 1 106 ? -5.266 5.891 5.664 1 97.56 106 PHE A N 1
ATOM 842 C CA . PHE A 1 106 ? -5.836 7.035 4.961 1 97.56 106 PHE A CA 1
ATOM 843 C C . PHE A 1 106 ? -7.055 6.613 4.145 1 97.56 106 PHE A C 1
ATOM 845 O O . PHE A 1 106 ? -8.008 7.379 4.008 1 97.56 106 PHE A O 1
ATOM 852 N N . MET A 1 107 ? -7.039 5.414 3.607 1 96.38 107 MET A N 1
ATOM 853 C CA . MET A 1 107 ? -8.211 4.949 2.871 1 96.38 107 MET A CA 1
ATOM 854 C C . MET A 1 107 ? -9.422 4.852 3.787 1 96.38 107 MET A C 1
ATOM 856 O O . MET A 1 107 ? -10.547 5.164 3.377 1 96.38 107 MET A O 1
ATOM 860 N N . THR A 1 108 ? -9.188 4.426 5.047 1 97.25 108 THR A N 1
ATOM 861 C CA . THR A 1 108 ? -10.258 4.363 6.031 1 97.25 108 THR A CA 1
ATOM 862 C C . THR A 1 108 ? -10.773 5.762 6.363 1 97.25 108 THR A C 1
ATOM 864 O O . THR A 1 108 ? -11.977 5.984 6.438 1 97.25 108 THR A O 1
ATOM 867 N N . VAL A 1 109 ? -9.891 6.73 6.523 1 97.5 109 VAL A N 1
ATOM 868 C CA . VAL A 1 109 ? -10.266 8.117 6.77 1 97.5 109 VAL A CA 1
ATOM 869 C C . VAL A 1 109 ? -11.086 8.648 5.602 1 97.5 109 VAL A C 1
ATOM 871 O O . VAL A 1 109 ? -12.148 9.25 5.801 1 97.5 109 VAL A O 1
ATOM 874 N N . ALA A 1 110 ? -10.656 8.391 4.398 1 95.81 110 ALA A N 1
ATOM 875 C CA . ALA A 1 110 ? -11.328 8.875 3.199 1 95.81 110 ALA A CA 1
ATOM 876 C C . ALA A 1 110 ? -12.742 8.297 3.09 1 95.81 110 ALA A C 1
ATOM 878 O O . ALA A 1 110 ? -13.688 9.016 2.756 1 95.81 110 ALA A O 1
ATOM 879 N N . ASP A 1 111 ? -12.867 6.988 3.371 1 95 111 ASP A N 1
ATOM 880 C CA . ASP A 1 111 ? -14.172 6.344 3.303 1 95 111 ASP A CA 1
ATOM 881 C C . ASP A 1 111 ? -15.172 7.035 4.227 1 95 111 ASP A C 1
ATOM 883 O O . ASP A 1 111 ? -16.297 7.34 3.818 1 95 111 ASP A O 1
ATOM 887 N N . ILE A 1 112 ? -14.758 7.281 5.434 1 96.56 112 ILE A N 1
ATOM 888 C CA . ILE A 1 112 ? -15.625 7.91 6.422 1 96.56 112 ILE A CA 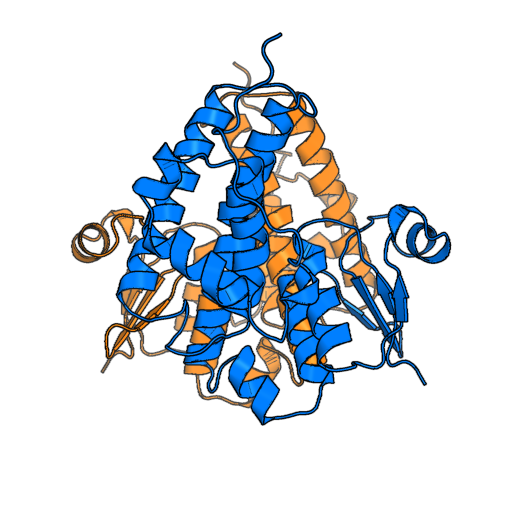1
ATOM 889 C C . ILE A 1 112 ? -15.898 9.359 6.027 1 96.56 112 ILE A C 1
ATOM 891 O O . ILE A 1 112 ? -17.047 9.82 6.07 1 96.56 112 ILE A O 1
ATOM 895 N N . PHE A 1 113 ? -14.875 10.055 5.609 1 96.12 113 PHE A N 1
ATOM 896 C CA . PHE A 1 113 ? -14.984 11.453 5.211 1 96.12 113 PHE A CA 1
ATOM 897 C C . PHE A 1 113 ? -15.992 11.617 4.074 1 96.12 113 PHE A C 1
ATOM 899 O O . PHE A 1 113 ? -16.859 12.492 4.121 1 96.12 113 PHE A O 1
ATOM 906 N N . TYR A 1 114 ? -15.961 10.75 3.045 1 95.69 114 TYR A N 1
ATOM 907 C CA . TYR A 1 114 ? -16.844 10.836 1.884 1 95.69 114 TYR A CA 1
ATOM 908 C C . TYR A 1 114 ? -18.281 10.523 2.27 1 95.69 114 TYR A C 1
ATOM 910 O O . TYR A 1 114 ? -19.219 11.078 1.686 1 95.69 114 TYR A O 1
ATOM 918 N N . GLU A 1 115 ? -18.406 9.625 3.229 1 95.19 115 GLU A N 1
ATOM 919 C CA . GLU A 1 115 ? -19.766 9.398 3.75 1 95.19 115 GLU A CA 1
ATOM 920 C C . GLU A 1 115 ? -20.281 10.633 4.484 1 95.19 115 GLU A C 1
ATOM 922 O O . GLU A 1 115 ? -21.438 11.016 4.312 1 95.19 115 GLU A O 1
ATOM 927 N N . TYR A 1 116 ? -19.453 11.227 5.23 1 95.56 116 TYR A N 1
ATOM 928 C CA . TYR A 1 116 ? -19.844 12.352 6.074 1 95.56 116 TYR A CA 1
ATOM 929 C C . TYR A 1 116 ? -20.203 13.562 5.23 1 95.56 116 TYR A C 1
ATOM 931 O O . TYR A 1 116 ? -21.062 14.367 5.621 1 95.56 116 TYR A O 1
ATOM 939 N N . ILE A 1 117 ? -19.625 13.695 4.035 1 95.12 117 ILE A N 1
ATOM 940 C CA . ILE A 1 117 ? -19.938 14.844 3.195 1 95.12 117 ILE A CA 1
ATOM 941 C C . ILE A 1 117 ? -20.984 14.453 2.148 1 95.12 117 ILE A C 1
ATOM 943 O O . ILE A 1 117 ? -21.172 15.156 1.155 1 95.12 117 ILE A O 1
ATOM 947 N N . ASP A 1 118 ? -21.531 13.305 2.176 1 93.56 118 ASP A N 1
ATOM 948 C CA . ASP A 1 118 ? -22.625 12.797 1.365 1 93.56 118 ASP A CA 1
ATOM 949 C C . ASP A 1 118 ? -22.188 12.555 -0.077 1 93.56 118 ASP A C 1
ATOM 951 O O . ASP A 1 118 ? -22.969 12.766 -1.012 1 93.56 118 ASP A O 1
ATOM 955 N N . ARG A 1 119 ? -20.969 12.312 -0.151 1 94 119 ARG A N 1
ATOM 956 C CA . ARG A 1 119 ? -20.484 11.875 -1.456 1 94 119 ARG A CA 1
ATOM 957 C C . ARG A 1 119 ? -20.875 10.43 -1.734 1 94 119 ARG A C 1
ATOM 959 O O . ARG A 1 119 ? -21.172 10.07 -2.877 1 94 119 ARG A O 1
ATOM 966 N N . PHE A 1 120 ? -20.797 9.586 -0.72 1 94.75 120 PHE A N 1
ATOM 967 C CA . PHE A 1 120 ? -21.297 8.219 -0.74 1 94.75 120 PHE A CA 1
ATOM 968 C C . PHE A 1 120 ? -22.391 8.023 0.309 1 94.75 120 PHE A C 1
ATOM 970 O O . PHE A 1 120 ? -22.469 8.781 1.276 1 94.75 120 PHE A O 1
ATOM 977 N N . PRO A 1 121 ? -23.25 7 0.035 1 95 121 PRO A N 1
ATOM 978 C CA . PRO A 1 121 ? -24.234 6.715 1.069 1 95 121 PRO A CA 1
ATOM 979 C C . PRO A 1 121 ? -23.609 6.457 2.438 1 95 121 PRO A C 1
ATOM 981 O O . PRO A 1 121 ? -22.562 5.824 2.527 1 95 121 PRO A O 1
ATOM 984 N N . TYR A 1 122 ? -24.375 6.938 3.443 1 95.12 122 TYR A N 1
ATOM 985 C CA . TYR A 1 122 ? -23.906 6.762 4.816 1 95.12 122 TYR A CA 1
ATOM 986 C C . TYR A 1 122 ? -24.25 5.367 5.328 1 95.12 122 TYR A C 1
ATOM 988 O O . TYR A 1 122 ? -25.391 4.938 5.258 1 95.12 122 TYR A O 1
ATOM 996 N N . HIS A 1 123 ? -23.328 4.613 5.82 1 96 123 HIS A N 1
ATOM 997 C CA . HIS A 1 123 ? -23.484 3.305 6.445 1 96 123 HIS A CA 1
ATOM 998 C C . HIS A 1 123 ? -22.844 3.268 7.824 1 96 123 HIS A C 1
ATOM 1000 O O . HIS A 1 123 ? -21.609 3.229 7.941 1 96 123 HIS A O 1
ATOM 1006 N N . GLN A 1 124 ? -23.625 3.135 8.859 1 95.5 124 GLN A N 1
ATOM 1007 C CA . GLN A 1 124 ? -23.156 3.234 10.234 1 95.5 124 GLN A CA 1
ATOM 1008 C C . GLN A 1 124 ? -22.141 2.141 10.555 1 95.5 124 GLN A C 1
ATOM 1010 O O . GLN A 1 124 ? -21.156 2.381 11.266 1 95.5 124 GLN A O 1
ATOM 1015 N N . ASP A 1 125 ? -22.406 0.992 10.094 1 96.38 125 ASP A N 1
ATOM 1016 C CA . ASP A 1 125 ? -21.516 -0.126 10.406 1 96.38 125 ASP A CA 1
ATOM 1017 C C . ASP A 1 125 ? -20.125 0.086 9.812 1 96.38 125 ASP A C 1
ATOM 1019 O O . ASP A 1 125 ? -19.125 -0.281 10.43 1 96.38 125 ASP A O 1
ATOM 1023 N N . ILE A 1 126 ? -20.047 0.7 8.648 1 95.62 126 ILE A N 1
ATOM 1024 C CA . ILE A 1 126 ? -18.766 1.006 8 1 95.62 126 ILE A CA 1
ATOM 1025 C C . ILE A 1 126 ? -18.031 2.08 8.797 1 95.62 126 ILE A C 1
ATOM 1027 O O . ILE A 1 126 ? -16.828 1.958 9.055 1 95.62 126 ILE A O 1
ATOM 1031 N N . VAL A 1 127 ? -18.766 3.074 9.18 1 96.19 127 VAL A N 1
ATOM 1032 C CA . VAL A 1 127 ? -18.188 4.16 9.961 1 96.19 127 VAL A CA 1
ATOM 1033 C C . VAL A 1 127 ? -17.656 3.619 11.289 1 96.19 127 VAL A C 1
ATOM 1035 O O . VAL A 1 127 ? -16.531 3.922 11.68 1 96.19 127 VAL A O 1
ATOM 1038 N N . ASP A 1 128 ? -18.469 2.762 11.945 1 96.94 128 ASP A N 1
ATOM 1039 C CA . ASP A 1 128 ? -18.078 2.207 13.242 1 96.94 128 ASP A CA 1
ATOM 1040 C C . ASP A 1 128 ? -16.812 1.373 13.125 1 96.94 128 ASP A C 1
ATOM 1042 O O . ASP A 1 128 ? -15.875 1.541 13.906 1 96.94 128 ASP A O 1
ATOM 1046 N N . ARG A 1 129 ? -16.703 0.538 12.172 1 96.25 129 ARG A N 1
ATOM 1047 C CA . ARG A 1 129 ? -15.531 -0.302 11.977 1 96.25 129 ARG A CA 1
ATOM 1048 C C . ARG A 1 129 ? -14.312 0.538 11.602 1 96.25 129 ARG A C 1
ATOM 1050 O O . ARG A 1 129 ? -13.195 0.262 12.055 1 96.25 129 ARG A O 1
ATOM 1057 N N . GLY A 1 130 ? -14.555 1.54 10.758 1 97.06 130 GLY A N 1
ATOM 1058 C CA . GLY A 1 130 ? -13.477 2.424 10.344 1 97.06 130 GLY A CA 1
ATOM 1059 C C . GLY A 1 130 ? -12.875 3.211 11.492 1 97.06 130 GLY 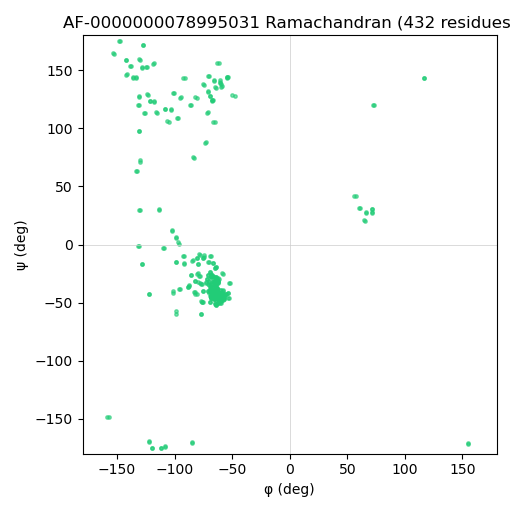A C 1
ATOM 1060 O O . GLY A 1 130 ? -11.656 3.369 11.57 1 97.06 130 GLY A O 1
ATOM 1061 N N . LEU A 1 131 ? -13.742 3.701 12.359 1 96.94 131 LEU A N 1
ATOM 1062 C CA . LEU A 1 131 ? -13.258 4.473 13.5 1 96.94 131 LEU A CA 1
ATOM 1063 C C . LEU A 1 131 ? -12.422 3.6 14.43 1 96.94 131 LEU A C 1
ATOM 1065 O O . LEU A 1 131 ? -11.422 4.062 14.984 1 96.94 131 LEU A O 1
ATOM 1069 N N . VAL A 1 132 ? -12.773 2.387 14.602 1 97.19 132 VAL A N 1
ATOM 1070 C CA . VAL A 1 132 ? -11.992 1.447 15.398 1 97.19 132 VAL A CA 1
ATOM 1071 C C . VAL A 1 132 ? -10.617 1.25 14.758 1 97.19 132 VAL A C 1
ATOM 1073 O O . VAL A 1 132 ? -9.594 1.276 15.445 1 97.19 132 VAL A O 1
ATOM 1076 N N . GLN A 1 133 ? -10.602 1.069 13.469 1 97.12 133 GLN A N 1
ATOM 1077 C CA . GLN A 1 133 ? -9.352 0.879 12.75 1 97.12 133 GLN A CA 1
ATOM 1078 C C . GLN A 1 133 ? -8.461 2.117 12.852 1 97.12 133 GLN A C 1
ATOM 1080 O O . GLN A 1 133 ? -7.254 2.006 13.078 1 97.12 133 GLN A O 1
ATOM 1085 N N . ILE A 1 134 ? -9.039 3.27 12.648 1 98.12 134 ILE A N 1
ATOM 1086 C CA . ILE A 1 134 ? -8.297 4.523 12.742 1 98.12 134 ILE A CA 1
ATOM 1087 C C . ILE A 1 134 ? -7.68 4.652 14.133 1 98.12 134 ILE A C 1
ATOM 1089 O O . ILE A 1 134 ? -6.516 5.031 14.266 1 98.12 134 ILE A O 1
ATOM 1093 N N . ASP A 1 135 ? -8.438 4.293 15.164 1 97.81 135 ASP A N 1
ATOM 1094 C CA . ASP A 1 135 ? -7.938 4.359 16.531 1 97.81 135 ASP A CA 1
ATOM 1095 C C . ASP A 1 135 ? -6.738 3.428 16.734 1 97.81 135 ASP A C 1
ATOM 1097 O O . ASP A 1 135 ? -5.746 3.809 17.344 1 97.81 135 ASP A O 1
ATOM 1101 N N . GLN A 1 136 ? -6.852 2.266 16.234 1 97.44 136 GLN A N 1
ATOM 1102 C CA . GLN A 1 136 ? -5.773 1.294 16.359 1 97.44 136 GLN A CA 1
ATOM 1103 C C . GLN A 1 136 ? -4.504 1.785 15.664 1 97.44 136 GLN A C 1
ATOM 1105 O O . GLN A 1 136 ? -3.408 1.679 16.219 1 97.44 136 GLN A O 1
ATOM 1110 N N . ILE A 1 137 ? -4.648 2.303 14.484 1 98.44 137 ILE A N 1
ATOM 1111 C CA . ILE A 1 137 ? -3.49 2.779 13.734 1 98.44 137 ILE A CA 1
ATOM 1112 C C . ILE A 1 137 ? -2.912 4.02 14.414 1 98.44 137 ILE A C 1
ATOM 1114 O O . ILE A 1 137 ? -1.694 4.203 14.453 1 98.44 137 ILE A O 1
ATOM 1118 N N . THR A 1 138 ? -3.801 4.867 14.93 1 98.5 138 THR A N 1
ATOM 1119 C CA . THR A 1 138 ? -3.361 6.027 15.695 1 98.5 138 THR A CA 1
ATOM 1120 C C . THR A 1 138 ? -2.465 5.602 16.859 1 98.5 138 THR A C 1
ATOM 1122 O O . THR A 1 138 ? -1.396 6.18 17.062 1 98.5 138 THR A O 1
ATOM 1125 N N . GLU A 1 139 ? -2.867 4.559 17.5 1 97.62 139 GLU A N 1
ATOM 1126 C CA . GLU A 1 139 ? -2.084 4.047 18.609 1 97.62 139 GLU A CA 1
ATOM 1127 C C . GLU A 1 139 ? -0.728 3.527 18.141 1 97.62 139 GLU A C 1
ATOM 1129 O O . GLU A 1 139 ? 0.274 3.674 18.844 1 97.62 139 GLU A O 1
ATOM 1134 N N . MET A 1 140 ? -0.678 2.955 17.031 1 97.56 140 MET A N 1
ATOM 1135 C CA . MET A 1 140 ? 0.587 2.469 16.484 1 97.56 140 MET A CA 1
ATOM 1136 C C . MET A 1 140 ? 1.543 3.625 16.219 1 97.56 140 MET A C 1
ATOM 1138 O O . MET A 1 140 ? 2.74 3.527 16.5 1 97.56 140 MET A O 1
ATOM 1142 N N . PHE A 1 141 ? 1.003 4.691 15.664 1 98.56 141 PHE A N 1
ATOM 1143 C CA . PHE A 1 141 ? 1.833 5.863 15.406 1 98.56 141 PHE A CA 1
ATOM 1144 C C . PHE A 1 141 ? 2.334 6.469 16.703 1 98.56 141 PHE A C 1
ATOM 1146 O O . PHE A 1 141 ? 3.514 6.8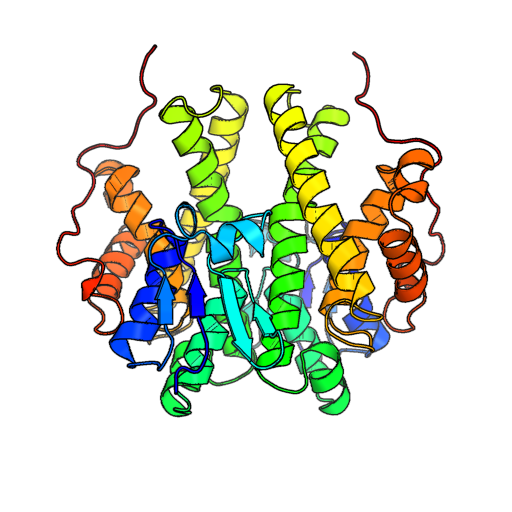09 16.828 1 98.56 141 PHE A O 1
ATOM 1153 N N . GLU A 1 142 ? 1.452 6.578 17.734 1 98.31 142 GLU A N 1
ATOM 1154 C CA . GLU A 1 142 ? 1.864 7.098 19.031 1 98.31 142 GLU A CA 1
ATOM 1155 C C . GLU A 1 142 ? 2.973 6.242 19.641 1 98.31 142 GLU A C 1
ATOM 1157 O O . GLU A 1 142 ? 3.967 6.77 20.141 1 98.31 142 GLU A O 1
ATOM 1162 N N . ALA A 1 143 ? 2.783 4.965 19.531 1 96.38 143 ALA A N 1
ATOM 1163 C CA . ALA A 1 143 ? 3.771 4.047 20.094 1 96.38 143 ALA A CA 1
ATOM 1164 C C . ALA A 1 143 ? 5.109 4.18 19.375 1 96.38 143 ALA A C 1
ATOM 1166 O O . ALA A 1 143 ? 6.168 4.137 20 1 96.38 143 ALA A O 1
ATOM 1167 N N . GLY A 1 144 ? 5.047 4.316 18.031 1 96.38 144 GLY A N 1
ATOM 1168 C CA . GLY A 1 144 ? 6.27 4.504 17.281 1 96.38 144 GLY A CA 1
ATOM 1169 C C . GLY A 1 144 ? 6.992 5.793 17.609 1 96.38 144 GLY A C 1
ATOM 1170 O O . GLY A 1 144 ? 8.219 5.809 17.734 1 96.38 144 GLY A O 1
ATOM 1171 N N . LEU A 1 145 ? 6.258 6.824 17.812 1 98.25 145 LEU A N 1
ATOM 1172 C CA . LEU A 1 145 ? 6.812 8.148 18.047 1 98.25 145 LEU A CA 1
ATOM 1173 C C . LEU A 1 145 ? 7.293 8.289 19.484 1 98.25 145 LEU A C 1
ATOM 1175 O O . LEU A 1 145 ? 7.969 9.258 19.828 1 98.25 145 LEU A O 1
ATOM 1179 N N . LYS A 1 146 ? 6.996 7.316 20.312 1 96.56 146 LYS A N 1
ATOM 1180 C CA . LYS A 1 146 ? 7.582 7.246 21.641 1 96.56 146 LYS A CA 1
ATOM 1181 C C . LYS A 1 146 ? 9.008 6.695 21.594 1 96.56 146 LYS A C 1
ATOM 1183 O O . LYS A 1 146 ? 9.828 7.004 22.469 1 96.56 146 LYS A O 1
ATOM 1188 N N . LYS A 1 147 ? 9.289 5.898 20.609 1 94.81 147 LYS A N 1
ATOM 1189 C CA . LYS A 1 147 ? 10.555 5.176 20.516 1 94.81 147 LYS A CA 1
ATOM 1190 C C . LYS A 1 147 ? 11.617 6.016 19.812 1 94.81 147 LYS A C 1
ATOM 1192 O O . LYS A 1 147 ? 12.805 5.883 20.109 1 94.81 147 LYS A O 1
ATOM 1197 N N . SER A 1 148 ? 11.266 6.773 18.891 1 96.12 148 SER A N 1
ATOM 1198 C CA . SER A 1 148 ? 12.164 7.633 18.125 1 96.12 148 SER A CA 1
ATOM 1199 C C . SER A 1 148 ? 11.508 8.969 17.797 1 96.12 148 SER A C 1
ATOM 1201 O O . SER A 1 148 ? 10.289 9.094 17.828 1 96.12 148 SER A O 1
ATOM 1203 N N . LYS A 1 149 ? 12.336 9.953 17.516 1 97.19 149 LYS A N 1
ATOM 1204 C CA . LYS A 1 149 ? 11.828 11.297 17.25 1 97.19 149 LYS A CA 1
ATOM 1205 C C . LYS A 1 149 ? 10.938 11.312 16 1 97.19 149 LYS A C 1
ATOM 1207 O O . LYS A 1 149 ? 9.93 12.023 15.961 1 97.19 149 LYS A O 1
ATOM 1212 N N . TYR A 1 150 ? 11.344 10.562 15.039 1 98.69 150 TYR A N 1
ATOM 1213 C CA . TYR A 1 150 ? 10.547 10.398 13.828 1 98.69 150 TYR A CA 1
ATOM 1214 C C . TYR A 1 150 ? 10.156 8.938 13.625 1 98.69 150 TYR A C 1
ATOM 1216 O O . TYR A 1 150 ? 10.383 8.102 14.5 1 98.69 150 TYR A O 1
ATOM 1224 N N . LEU A 1 151 ? 9.523 8.617 12.539 1 98.69 151 LEU A N 1
ATOM 1225 C CA . LEU A 1 151 ? 8.859 7.328 12.398 1 98.69 151 LEU A CA 1
ATOM 1226 C C . LEU A 1 151 ? 9.883 6.199 12.328 1 98.69 151 LEU A C 1
ATOM 1228 O O . LEU A 1 151 ? 9.656 5.117 12.875 1 98.69 151 LEU A O 1
ATOM 1232 N N . VAL A 1 152 ? 10.977 6.438 11.633 1 98.5 152 VAL A N 1
ATOM 1233 C CA . VAL A 1 152 ? 11.922 5.355 11.391 1 98.5 152 VAL A CA 1
ATOM 1234 C C . VAL A 1 152 ? 13.102 5.48 12.352 1 98.5 152 VAL A C 1
ATOM 1236 O O . VAL A 1 152 ? 13.594 4.477 12.875 1 98.5 152 VAL A O 1
ATOM 1239 N N . ASN A 1 153 ? 13.562 6.664 12.555 1 97.31 153 ASN A N 1
ATOM 1240 C CA . ASN A 1 153 ? 14.703 7.004 13.398 1 97.31 153 ASN A CA 1
ATOM 1241 C C . ASN A 1 153 ? 14.641 8.461 13.859 1 97.31 153 ASN A C 1
ATOM 1243 O O . ASN A 1 153 ? 13.562 9.008 14.062 1 97.31 153 ASN A O 1
ATOM 1247 N N . ASP A 1 154 ? 15.844 9.062 14.039 1 97.56 154 ASP A N 1
ATOM 1248 C CA . ASP A 1 154 ? 15.828 10.375 14.672 1 97.56 154 ASP A CA 1
ATOM 1249 C C . ASP A 1 154 ? 16.016 11.484 13.633 1 97.56 154 ASP A C 1
ATOM 1251 O O . ASP A 1 154 ? 16.328 12.625 13.984 1 97.56 154 ASP A O 1
ATOM 1255 N N . HIS A 1 155 ? 15.906 11.125 12.398 1 98.06 155 HIS A N 1
ATOM 1256 C CA . HIS A 1 155 ? 15.844 12.148 11.359 1 98.06 155 HIS A CA 1
ATOM 1257 C C . HIS A 1 155 ? 14.672 11.898 10.406 1 98.06 155 HIS A C 1
ATOM 1259 O O . HIS A 1 155 ? 14.164 10.773 10.328 1 98.06 155 HIS A O 1
ATOM 1265 N N . ILE A 1 156 ? 14.305 12.938 9.742 1 98.81 156 ILE A N 1
ATOM 1266 C CA . ILE A 1 156 ? 13.172 12.883 8.82 1 98.81 156 ILE A CA 1
ATOM 1267 C C . ILE A 1 156 ? 13.516 11.992 7.629 1 98.81 156 ILE A C 1
ATOM 1269 O O . ILE A 1 156 ? 14.578 12.141 7.023 1 98.81 156 ILE A O 1
ATOM 1273 N N . THR A 1 157 ? 12.742 11.016 7.383 1 98.88 157 THR A N 1
ATOM 1274 C CA . THR A 1 157 ? 12.836 10.195 6.18 1 98.88 157 THR A CA 1
ATOM 1275 C C . THR A 1 157 ? 11.625 10.422 5.277 1 98.88 157 THR A C 1
ATOM 1277 O O . THR A 1 157 ? 10.766 11.258 5.57 1 98.88 157 THR A O 1
ATOM 1280 N N . LEU A 1 158 ? 11.539 9.68 4.219 1 98.94 158 LEU A N 1
ATOM 1281 C CA . LEU A 1 158 ? 10.398 9.742 3.311 1 98.94 158 LEU A CA 1
ATOM 1282 C C . LEU A 1 158 ? 9.117 9.297 4.008 1 98.94 158 LEU A C 1
ATOM 1284 O O . LEU A 1 158 ? 8.031 9.773 3.684 1 98.94 158 LEU A O 1
ATOM 1288 N N . ALA A 1 159 ? 9.227 8.359 4.988 1 98.94 159 ALA A N 1
ATOM 1289 C CA . ALA A 1 159 ? 8.078 7.906 5.762 1 98.94 159 ALA A CA 1
ATOM 1290 C C . ALA A 1 159 ? 7.391 9.078 6.461 1 98.94 159 ALA A C 1
ATOM 1292 O O . ALA A 1 159 ? 6.164 9.211 6.402 1 98.94 159 ALA A O 1
ATOM 1293 N N . ASP A 1 160 ? 8.188 9.906 7.055 1 98.94 160 ASP A N 1
ATOM 1294 C CA . ASP A 1 160 ? 7.633 11.07 7.73 1 98.94 160 ASP A CA 1
ATOM 1295 C C . ASP A 1 160 ? 6.973 12.023 6.734 1 98.94 160 ASP A C 1
ATOM 1297 O O . ASP A 1 160 ? 5.824 12.43 6.922 1 98.94 160 ASP A O 1
ATOM 1301 N N . LEU A 1 161 ? 7.719 12.328 5.727 1 98.94 161 LEU A N 1
ATOM 1302 C CA . LEU A 1 161 ? 7.273 13.328 4.762 1 98.94 161 LEU A CA 1
ATOM 1303 C C . LEU A 1 161 ? 5.969 12.898 4.102 1 98.94 161 LEU A C 1
ATOM 1305 O O . LEU A 1 161 ? 5.082 13.727 3.869 1 98.94 161 LEU A O 1
ATOM 1309 N N . PHE A 1 162 ? 5.836 11.672 3.807 1 98.94 162 PHE A N 1
ATOM 1310 C CA . PHE A 1 162 ? 4.613 11.219 3.156 1 98.94 162 PHE A CA 1
ATOM 1311 C C . PHE A 1 162 ? 3.465 11.141 4.156 1 98.94 162 PHE A C 1
ATOM 1313 O O . PHE A 1 162 ? 2.379 11.664 3.898 1 98.94 162 PHE A O 1
ATOM 1320 N N . CYS A 1 163 ? 3.682 10.492 5.324 1 98.94 163 CYS A N 1
ATOM 1321 C CA . CYS A 1 163 ? 2.602 10.227 6.27 1 98.94 163 CYS A CA 1
ATOM 1322 C C . CYS A 1 163 ? 2.021 11.531 6.805 1 98.94 163 CYS A C 1
ATOM 1324 O O . CYS A 1 163 ? 0.821 11.617 7.07 1 98.94 163 CYS A O 1
ATOM 1326 N N . ILE A 1 164 ? 2.824 12.547 6.895 1 98.81 164 ILE A N 1
ATOM 1327 C CA . ILE A 1 164 ? 2.303 13.789 7.469 1 98.81 164 ILE A CA 1
ATOM 1328 C C . ILE A 1 164 ? 1.311 14.43 6.496 1 98.81 164 ILE A C 1
ATOM 1330 O O . ILE A 1 164 ? 0.429 15.18 6.91 1 98.81 164 ILE A O 1
ATOM 1334 N N . THR A 1 165 ? 1.424 14.188 5.191 1 98.75 165 THR A N 1
ATOM 1335 C CA . THR A 1 165 ? 0.464 14.789 4.273 1 98.75 165 THR A CA 1
ATOM 1336 C C . THR A 1 165 ? -0.947 14.281 4.555 1 98.75 165 THR A C 1
ATOM 1338 O O . THR A 1 165 ? -1.922 15.016 4.395 1 98.75 165 THR A O 1
ATOM 1341 N N . GLU A 1 166 ? -1.056 13.062 4.969 1 98.62 166 GLU A N 1
ATOM 1342 C CA . GLU A 1 166 ? -2.346 12.469 5.301 1 98.62 166 GLU A CA 1
ATOM 1343 C C . GLU A 1 166 ? -2.775 12.836 6.719 1 98.62 166 GLU A C 1
ATOM 1345 O O . GLU A 1 166 ? -3.941 13.164 6.953 1 98.62 166 GLU A O 1
ATOM 1350 N N . TRP A 1 167 ? -1.854 12.836 7.656 1 98.88 167 TRP A N 1
ATOM 1351 C CA . TRP A 1 167 ? -2.162 13.211 9.031 1 98.88 167 TRP A CA 1
ATOM 1352 C C . TRP A 1 167 ? -2.479 14.695 9.133 1 98.88 167 TRP A C 1
ATOM 1354 O O . TRP A 1 167 ? -3.334 15.102 9.922 1 98.88 167 TRP A O 1
ATOM 1364 N N . ALA A 1 168 ? -1.74 15.539 8.406 1 98.69 168 ALA A N 1
ATOM 1365 C CA . ALA A 1 168 ? -2.033 16.969 8.383 1 98.69 168 ALA A CA 1
ATOM 1366 C C . ALA A 1 168 ? -3.443 17.234 7.863 1 98.69 168 ALA A C 1
ATOM 1368 O O . ALA A 1 168 ? -4.152 18.094 8.375 1 98.69 168 ALA A O 1
ATOM 1369 N N . PHE A 1 169 ? -3.854 16.516 6.801 1 98.25 169 PHE A N 1
ATOM 1370 C CA . PHE A 1 169 ? -5.23 16.609 6.336 1 98.25 169 PHE A CA 1
ATOM 1371 C C . PHE A 1 169 ? -6.207 16.344 7.473 1 98.25 169 PHE A C 1
ATOM 1373 O O . PHE A 1 169 ? -7.188 17.062 7.648 1 98.25 169 PHE A O 1
ATOM 1380 N N . CYS A 1 170 ? -5.957 15.297 8.266 1 98.62 170 CYS A N 1
ATOM 1381 C CA . CYS A 1 170 ? -6.844 14.914 9.359 1 98.62 170 CYS A CA 1
ATOM 1382 C C . CYS A 1 170 ? -6.887 16 10.43 1 98.62 170 CYS A C 1
ATOM 1384 O O . CYS A 1 170 ? -7.957 16.328 10.945 1 98.62 170 CYS A O 1
ATOM 1386 N N . LEU A 1 171 ? -5.715 16.516 10.742 1 98.62 171 LEU A N 1
ATOM 1387 C CA . LEU A 1 171 ? -5.652 17.547 11.789 1 98.62 171 LEU A CA 1
ATOM 1388 C C . LEU A 1 171 ? -6.324 18.828 11.328 1 98.62 171 LEU A C 1
ATOM 1390 O O . LEU A 1 171 ? -6.82 19.609 12.148 1 98.62 171 LEU A O 1
ATOM 1394 N N . GLN A 1 172 ? -6.332 19.031 10.055 1 97.94 172 GLN A N 1
ATOM 1395 C CA . GLN A 1 172 ? -6.926 20.234 9.5 1 97.94 172 GLN A CA 1
ATOM 1396 C C . GLN A 1 172 ? -8.438 20.094 9.367 1 97.94 172 GLN A C 1
ATOM 1398 O O . GLN A 1 172 ? -9.18 21.062 9.523 1 97.94 172 GLN A O 1
ATOM 1403 N N . HIS A 1 173 ? -8.961 18.875 9.117 1 96.56 173 HIS A N 1
ATOM 1404 C CA . HIS A 1 173 ? -10.336 18.781 8.641 1 96.56 173 HIS A CA 1
ATOM 1405 C C . HIS A 1 173 ? -11.141 17.797 9.484 1 96.56 173 HIS A C 1
ATOM 1407 O O . HIS A 1 173 ? -12.375 17.812 9.445 1 96.56 173 HIS A O 1
ATOM 1413 N N . CYS A 1 174 ? -10.43 16.938 10.266 1 97.38 174 CYS A N 1
ATOM 1414 C CA . CYS A 1 174 ? -11.172 15.812 10.828 1 97.38 174 CYS A CA 1
ATOM 1415 C C . CYS A 1 174 ? -11.078 15.812 12.344 1 97.38 174 CYS A C 1
ATOM 1417 O O . CYS A 1 174 ? -12.07 15.539 13.031 1 97.38 174 CYS A O 1
ATOM 1419 N N . PHE A 1 175 ? -9.914 16.078 12.883 1 98.06 175 PHE A N 1
ATOM 1420 C CA . PHE A 1 175 ? -9.68 15.82 14.305 1 98.06 175 PHE A CA 1
ATOM 1421 C C . PHE A 1 175 ? -9.602 17.125 15.086 1 98.06 175 PHE A C 1
ATOM 1423 O O . PHE A 1 175 ? -8.648 17.891 14.93 1 98.06 175 PHE A O 1
ATOM 1430 N N . GLY A 1 176 ? -10.523 17.375 16.016 1 98.06 176 GLY A N 1
ATOM 1431 C CA . GLY A 1 176 ? -10.609 18.578 16.828 1 98.06 176 GLY A CA 1
ATOM 1432 C C . GLY A 1 176 ? -9.742 18.547 18.062 1 98.06 176 GLY A C 1
ATOM 1433 O O . GLY A 1 176 ? -8.906 17.641 18.219 1 98.06 176 GLY A O 1
ATOM 1434 N N . PRO A 1 177 ? -9.945 19.516 18.922 1 98.25 177 PRO A N 1
ATOM 1435 C CA . PRO A 1 177 ? -9.062 19.703 20.078 1 98.25 177 PRO A CA 1
ATOM 1436 C C . PRO A 1 177 ? -9.094 18.531 21.047 1 98.25 177 PRO A C 1
ATOM 1438 O O . PRO A 1 177 ? -8.055 18.172 21.609 1 98.25 177 PRO A O 1
ATOM 1441 N N . GLU A 1 178 ? -10.211 17.969 21.25 1 97.94 178 GLU A N 1
ATOM 1442 C CA . GLU A 1 178 ? -10.305 16.844 22.188 1 97.94 178 GLU A CA 1
ATOM 1443 C C . GLU A 1 178 ? -9.469 15.664 21.719 1 97.94 178 GLU A C 1
ATOM 1445 O O . GLU A 1 178 ? -8.781 15.023 22.531 1 97.94 178 GLU A O 1
ATOM 1450 N N . TRP A 1 179 ? -9.609 15.406 20.438 1 98.06 179 TRP A N 1
ATOM 1451 C CA . TRP A 1 179 ? -8.797 14.328 19.875 1 98.06 179 TRP A CA 1
ATOM 1452 C C . TRP A 1 179 ? -7.312 14.648 20 1 98.06 179 TRP A C 1
ATOM 1454 O O . TRP A 1 179 ? -6.52 13.789 20.391 1 98.06 179 TRP A O 1
ATOM 1464 N N . ARG A 1 180 ? -6.918 15.883 19.688 1 98.56 180 ARG A N 1
ATOM 1465 C CA . ARG A 1 180 ? -5.52 16.297 19.641 1 98.56 180 ARG A CA 1
ATOM 1466 C C . ARG A 1 180 ? -4.898 16.234 21.031 1 98.56 180 ARG A C 1
ATOM 1468 O O . ARG A 1 180 ? -3.713 15.93 21.188 1 98.56 180 ARG A O 1
ATOM 1475 N N . GLU A 1 181 ? -5.66 16.469 22.016 1 98.38 181 GLU A N 1
ATOM 1476 C CA . GLU A 1 181 ? -5.188 16.406 23.406 1 98.38 181 GLU A CA 1
ATOM 1477 C C . GLU A 1 181 ? -4.801 14.984 23.781 1 98.38 181 GLU A C 1
ATOM 1479 O O . GLU A 1 181 ? -3.867 14.773 24.562 1 98.38 181 GLU A O 1
ATOM 1484 N N . LYS A 1 182 ? -5.457 14.062 23.219 1 98.38 182 LYS A N 1
ATOM 1485 C CA . LYS A 1 182 ? -5.242 12.664 23.547 1 98.38 182 LYS A CA 1
ATOM 1486 C C . LYS A 1 182 ? -4.074 12.078 22.75 1 98.38 182 LYS A C 1
ATOM 1488 O O . LYS A 1 182 ? -3.576 11 23.078 1 98.38 182 LYS A O 1
ATOM 1493 N N . HIS A 1 183 ? -3.646 12.797 21.734 1 98.62 183 HIS A N 1
ATOM 1494 C CA . HIS A 1 183 ? -2.627 12.266 20.828 1 98.62 183 HIS A CA 1
ATOM 1495 C C . HIS A 1 183 ? -1.539 13.305 20.562 1 98.62 183 HIS A C 1
ATOM 1497 O O . HIS A 1 183 ? -1.282 13.656 19.406 1 98.62 183 HIS A O 1
ATOM 1503 N N . PRO A 1 184 ? -0.818 13.695 21.609 1 98.62 184 PRO A N 1
ATOM 1504 C CA . PRO A 1 184 ? 0.121 14.812 21.5 1 98.62 184 PRO A CA 1
ATOM 1505 C C . PRO A 1 184 ? 1.342 14.477 20.656 1 98.62 184 PRO A C 1
ATOM 1507 O O . PRO A 1 184 ? 1.918 15.359 20 1 98.62 184 PRO A O 1
ATOM 1510 N N . LEU A 1 185 ? 1.771 13.211 20.656 1 98.81 185 LEU A N 1
ATOM 1511 C CA . LEU A 1 185 ? 2.98 12.867 19.922 1 98.81 185 LEU A CA 1
ATOM 1512 C C . LEU A 1 185 ? 2.75 12.992 18.406 1 98.81 185 LEU A C 1
ATOM 1514 O O . LEU A 1 185 ? 3.609 13.492 17.688 1 98.81 185 LEU A O 1
ATOM 1518 N N . ILE A 1 186 ? 1.582 12.547 17.953 1 98.88 186 ILE A N 1
ATOM 1519 C CA . ILE A 1 186 ? 1.237 12.688 16.547 1 98.88 186 ILE A CA 1
ATOM 1520 C C . ILE A 1 186 ? 1.135 14.172 16.188 1 98.88 186 ILE A C 1
ATOM 1522 O O . ILE A 1 186 ? 1.658 14.602 15.156 1 98.88 186 ILE A O 1
ATOM 1526 N N . VAL A 1 187 ? 0.457 14.922 17.047 1 98.81 187 VAL A N 1
ATOM 1527 C CA . VAL A 1 187 ? 0.257 16.344 16.781 1 98.81 187 VAL A CA 1
ATOM 1528 C C . VAL A 1 187 ? 1.609 17.047 16.688 1 98.81 187 VAL A C 1
ATOM 1530 O O . VAL A 1 187 ? 1.88 17.766 15.727 1 98.81 187 VAL A O 1
ATOM 1533 N N . ASN A 1 188 ? 2.469 16.844 17.656 1 98.75 188 ASN A N 1
ATOM 1534 C CA . ASN A 1 188 ? 3.791 17.453 17.672 1 98.75 188 ASN A CA 1
ATOM 1535 C C . ASN A 1 188 ? 4.625 17.031 16.469 1 98.75 188 ASN A C 1
ATOM 1537 O O . ASN A 1 188 ? 5.332 17.844 15.883 1 98.75 188 ASN A O 1
ATOM 1541 N N . TRP A 1 189 ? 4.559 15.734 16.156 1 98.88 189 TRP A N 1
ATOM 1542 C CA . TRP A 1 189 ? 5.273 15.18 15.008 1 98.88 189 TRP A CA 1
ATOM 1543 C C . TRP A 1 189 ? 4.84 15.852 13.711 1 98.88 189 TRP A C 1
ATOM 1545 O O . TRP A 1 189 ? 5.68 16.281 12.914 1 98.88 189 TRP A O 1
ATOM 1555 N N . VAL A 1 190 ? 3.52 16.016 13.531 1 98.88 190 VAL A N 1
ATOM 1556 C CA . VAL A 1 190 ? 3.004 16.656 12.32 1 98.88 190 VAL A CA 1
ATOM 1557 C C . VAL A 1 190 ? 3.451 18.109 12.273 1 98.88 190 VAL A C 1
ATOM 1559 O O . VAL A 1 190 ? 3.973 18.578 11.258 1 98.88 190 VAL A O 1
ATOM 1562 N N . LEU A 1 191 ? 3.312 18.828 13.359 1 98.62 191 LEU A N 1
ATOM 1563 C CA . LEU A 1 191 ? 3.609 20.25 13.414 1 98.62 191 LEU A CA 1
ATOM 1564 C C . LEU A 1 191 ? 5.105 20.5 13.234 1 98.62 191 LEU A C 1
ATOM 1566 O O . LEU A 1 191 ? 5.508 21.547 12.734 1 98.62 191 LEU A O 1
ATOM 1570 N N . ASP A 1 192 ? 5.887 19.547 13.602 1 98.75 192 ASP A N 1
ATOM 1571 C CA . ASP A 1 192 ? 7.328 19.656 13.406 1 98.75 192 ASP A CA 1
ATOM 1572 C C . ASP A 1 192 ? 7.703 19.391 11.945 1 98.75 192 ASP A C 1
ATOM 1574 O O . ASP A 1 192 ? 8.414 20.203 11.336 1 98.75 192 ASP A O 1
ATOM 1578 N N . VAL A 1 193 ? 7.211 18.344 11.352 1 98.88 193 VAL A N 1
ATOM 1579 C CA . VAL A 1 193 ? 7.637 17.891 10.039 1 98.88 193 VAL A CA 1
ATOM 1580 C C . VAL A 1 193 ? 7.105 18.844 8.961 1 98.88 193 VAL A C 1
ATOM 1582 O O . VAL A 1 193 ? 7.773 19.078 7.953 1 98.88 193 VAL A O 1
ATOM 1585 N N . ILE A 1 194 ? 5.91 19.453 9.148 1 98.62 194 ILE A N 1
ATOM 1586 C CA . ILE A 1 194 ? 5.375 20.328 8.109 1 98.62 194 ILE A CA 1
ATOM 1587 C C . ILE A 1 194 ? 6.23 21.594 8.008 1 98.62 194 ILE A C 1
ATOM 1589 O O . ILE A 1 194 ? 6.094 22.359 7.055 1 98.62 194 ILE A O 1
ATOM 1593 N N . LYS A 1 195 ? 7.137 21.797 8.945 1 98.25 195 LYS A N 1
ATOM 1594 C CA . LYS A 1 195 ? 8.039 22.953 8.922 1 98.25 195 LYS A CA 1
ATOM 1595 C C . LYS A 1 195 ? 9.344 22.609 8.211 1 98.25 195 LYS A C 1
ATOM 1597 O O . LYS A 1 195 ? 10.18 23.484 7.98 1 98.25 195 LYS A O 1
ATOM 1602 N N . SER A 1 196 ? 9.547 21.328 7.914 1 98.38 196 SER A N 1
ATOM 1603 C CA . SER A 1 196 ? 10.75 20.922 7.207 1 98.38 196 SER A CA 1
ATOM 1604 C C . SER A 1 196 ? 10.93 21.703 5.91 1 98.38 196 SER A C 1
ATOM 1606 O O . SER A 1 196 ? 9.969 21.922 5.18 1 98.38 196 SER A O 1
ATOM 1608 N N . PRO A 1 197 ? 12.195 22.031 5.535 1 98.44 197 PRO A N 1
ATOM 1609 C CA . PRO A 1 197 ? 12.438 22.766 4.293 1 98.44 197 PRO A CA 1
ATOM 1610 C C . PRO A 1 197 ? 11.922 22.031 3.061 1 98.44 197 PRO A C 1
ATOM 1612 O O . PRO A 1 197 ? 11.578 22.656 2.057 1 98.44 197 PRO A O 1
ATOM 1615 N N . ILE A 1 198 ? 11.805 20.812 3.105 1 98.69 198 ILE A N 1
ATOM 1616 C CA . ILE A 1 198 ? 11.406 20 1.958 1 98.69 198 ILE A CA 1
ATOM 1617 C C . ILE A 1 198 ? 9.93 20.25 1.64 1 98.69 198 ILE A C 1
ATOM 1619 O O . ILE A 1 198 ? 9.539 20.297 0.47 1 98.69 198 ILE A O 1
ATOM 1623 N N . ILE A 1 199 ? 9.094 20.484 2.691 1 98.75 199 ILE A N 1
ATOM 1624 C CA . ILE A 1 199 ? 7.668 20.391 2.408 1 98.75 199 ILE A CA 1
ATOM 1625 C C . ILE A 1 199 ? 6.945 21.625 2.965 1 98.75 199 ILE A C 1
ATOM 1627 O O . ILE A 1 199 ? 5.746 21.781 2.75 1 98.75 199 ILE A O 1
ATOM 1631 N N . LYS A 1 200 ? 7.586 22.547 3.6 1 98.5 200 LYS A N 1
ATOM 1632 C CA . LYS A 1 200 ? 6.98 23.656 4.348 1 98.5 200 LYS A CA 1
ATOM 1633 C C . LYS A 1 200 ? 6.172 24.562 3.43 1 98.5 200 LYS A C 1
ATOM 1635 O O . LYS A 1 200 ? 5.16 25.125 3.846 1 98.5 200 LYS A O 1
ATOM 1640 N N . ASP A 1 201 ? 6.57 24.734 2.195 1 97.88 201 ASP A N 1
ATOM 1641 C CA . ASP A 1 201 ? 5.883 25.625 1.266 1 97.88 201 ASP A CA 1
ATOM 1642 C C . ASP A 1 201 ? 4.473 25.125 0.963 1 97.88 201 ASP A C 1
ATOM 1644 O O . ASP A 1 201 ? 3.615 25.891 0.519 1 97.88 201 ASP A O 1
ATOM 1648 N N . GLU A 1 202 ? 4.246 23.828 1.205 1 97.81 202 GLU A N 1
ATOM 1649 C CA . GLU A 1 202 ? 2.928 23.234 0.993 1 97.81 202 GLU A CA 1
ATOM 1650 C C . GLU A 1 202 ? 1.997 23.531 2.166 1 97.81 202 GLU A C 1
ATOM 1652 O O . GLU A 1 202 ? 0.786 23.312 2.072 1 97.81 202 GLU A O 1
ATOM 1657 N N . TYR A 1 203 ? 2.568 24.047 3.27 1 98.06 203 TYR A N 1
ATOM 1658 C CA . TYR A 1 203 ? 1.78 24.141 4.496 1 98.06 203 TYR A CA 1
ATOM 1659 C C . TYR A 1 203 ? 1.887 25.531 5.102 1 98.06 203 TYR A C 1
ATOM 1661 O O . TYR A 1 203 ? 1.835 25.688 6.324 1 98.06 203 TYR A O 1
ATOM 1669 N N . LYS A 1 204 ? 2.078 26.562 4.328 1 96.06 204 LYS A N 1
ATOM 1670 C CA . LYS A 1 204 ? 2.207 27.938 4.785 1 96.06 204 LYS A CA 1
ATOM 1671 C C . LYS A 1 204 ? 0.934 28.406 5.484 1 96.06 204 LYS A C 1
ATOM 1673 O O . LYS A 1 204 ? 0.993 29.203 6.426 1 96.06 204 LYS A O 1
ATOM 1678 N N . ASP A 1 205 ? -0.195 27.906 5.156 1 94.06 205 ASP A N 1
ATOM 1679 C CA . ASP A 1 205 ? -1.472 28.328 5.723 1 94.06 205 ASP A CA 1
ATOM 1680 C C . ASP A 1 205 ? -2.102 27.219 6.551 1 94.06 205 ASP A C 1
ATOM 1682 O O . ASP A 1 205 ? -3.328 27.109 6.629 1 94.06 205 ASP A O 1
ATOM 1686 N N . PHE A 1 206 ? -1.283 26.406 7.148 1 97.69 206 PHE A N 1
ATOM 1687 C CA . PHE A 1 206 ? -1.776 25.25 7.895 1 97.69 206 PHE A CA 1
ATOM 1688 C C . PHE A 1 206 ? -2.529 25.703 9.141 1 97.69 206 PHE A C 1
ATOM 1690 O O . PHE A 1 206 ? -2.025 26.516 9.922 1 97.69 206 PHE A O 1
ATOM 1697 N N . THR A 1 207 ? -3.74 25.312 9.328 1 98.06 207 THR A N 1
ATOM 1698 C CA . THR A 1 207 ? -4.547 25.578 10.508 1 98.06 207 THR A CA 1
ATOM 1699 C C . THR A 1 207 ? -5.141 24.281 11.055 1 98.06 207 THR A C 1
ATOM 1701 O O . THR A 1 207 ? -5.359 23.328 10.305 1 98.06 207 THR A O 1
ATOM 1704 N N . LEU A 1 208 ? -5.387 24.234 12.32 1 98.44 208 LEU A N 1
ATOM 1705 C CA . LEU A 1 208 ? -5.961 23.062 12.984 1 98.44 208 LEU A CA 1
ATOM 1706 C C . LEU A 1 208 ? -7.484 23.156 13.023 1 98.44 208 LEU A C 1
ATOM 1708 O O . LEU A 1 208 ? -8.039 24.234 13.219 1 98.44 208 LEU A O 1
ATOM 1712 N N . ALA A 1 209 ? -8.086 22.031 12.867 1 98.19 209 ALA A N 1
ATOM 1713 C CA . ALA A 1 209 ? -9.539 21.969 12.922 1 98.19 209 ALA A CA 1
ATOM 1714 C C . ALA A 1 209 ? -10.062 22.484 14.266 1 98.19 209 ALA A C 1
ATOM 1716 O O . ALA A 1 209 ? -9.547 22.094 15.32 1 98.19 209 ALA A O 1
ATOM 1717 N N . GLU A 1 210 ? -11.07 23.266 14.234 1 97.38 210 GLU A N 1
ATOM 1718 C CA . GLU A 1 210 ? -11.656 23.828 15.453 1 97.38 210 GLU A CA 1
ATOM 1719 C C . GLU A 1 210 ? -12.555 22.797 16.141 1 97.38 210 GLU A C 1
ATOM 1721 O O . GLU A 1 210 ? -12.805 22.906 17.344 1 97.38 210 GLU A O 1
ATOM 1726 N N . LYS A 1 211 ? -13.156 22 15.375 1 96.12 211 LYS A N 1
ATOM 1727 C CA . LYS A 1 211 ? -14.023 20.922 15.875 1 96.12 211 LYS A CA 1
ATOM 1728 C C . LYS A 1 211 ? -13.812 19.641 15.086 1 96.12 211 LYS A C 1
ATOM 1730 O O . LYS A 1 211 ? -13.375 19.672 13.938 1 96.12 211 LYS A O 1
ATOM 1735 N N . THR A 1 212 ? -14.078 18.562 15.742 1 95.5 212 THR A N 1
ATOM 1736 C CA . THR A 1 212 ? -14.055 17.281 15.039 1 95.5 212 THR A CA 1
ATOM 1737 C C . THR A 1 212 ? -15.156 17.219 13.992 1 95.5 212 THR A C 1
ATOM 1739 O O . THR A 1 212 ? -16.281 17.641 14.242 1 95.5 212 THR A O 1
ATOM 1742 N N . PHE A 1 213 ? -14.773 16.625 12.93 1 92.88 213 PHE A N 1
ATOM 1743 C CA . PHE A 1 213 ? -15.672 16.562 11.781 1 92.88 213 PHE A CA 1
ATOM 1744 C C . PHE A 1 213 ? -16.844 15.625 12.055 1 92.88 213 PHE A C 1
ATOM 1746 O O . PHE A 1 213 ? -16.672 14.547 12.633 1 92.88 213 PHE A O 1
ATOM 1753 N N . GLU A 1 214 ? -18.031 16.062 11.797 1 89.25 214 GLU A N 1
ATOM 1754 C CA . GLU A 1 214 ? -19.25 15.297 12.008 1 89.25 214 GLU A CA 1
ATOM 1755 C C . GLU A 1 214 ? -20.062 15.203 10.719 1 89.25 214 GLU A C 1
ATOM 1757 O O . GLU A 1 214 ? -19.922 16.047 9.82 1 89.25 214 GLU A O 1
ATOM 1762 N N . PRO A 1 215 ? -20.781 14.094 10.758 1 86.75 215 PRO A N 1
ATOM 1763 C CA . PRO A 1 215 ? -21.594 13.977 9.547 1 86.75 215 PRO A CA 1
ATOM 1764 C C . PRO A 1 215 ? -22.578 15.141 9.375 1 86.75 215 PRO A C 1
ATOM 1766 O O . PRO A 1 215 ? -23.078 15.68 10.359 1 86.75 215 PRO A O 1
ATOM 1769 N N . THR A 1 216 ? -22.641 15.469 8.117 1 76.25 216 THR A N 1
ATOM 1770 C CA . THR A 1 216 ? -23.641 16.5 7.824 1 76.25 216 THR A CA 1
ATOM 1771 C C . THR A 1 216 ? -25.047 15.961 8.062 1 76.25 216 THR A C 1
ATOM 1773 O O . THR A 1 216 ? -25.391 14.875 7.602 1 76.25 216 THR A O 1
ATOM 1776 N N . LYS A 1 217 ? -25.688 16.375 9.164 1 64.44 217 LYS A N 1
ATOM 1777 C CA . LYS A 1 217 ? -27.078 16 9.414 1 64.44 217 LYS A CA 1
ATOM 1778 C C . LYS A 1 217 ? -27.938 16.219 8.18 1 64.44 217 LYS A C 1
ATOM 1780 O O . LYS A 1 217 ? -27.812 17.25 7.512 1 64.44 217 LYS A O 1
ATOM 1785 N N . LYS A 1 218 ? -28.672 15.07 7.824 1 53.75 218 LYS A N 1
ATOM 1786 C CA . LYS A 1 218 ? -29.766 15.281 6.875 1 53.75 218 LYS A CA 1
ATOM 1787 C C . LYS A 1 218 ? -30.953 15.977 7.539 1 53.75 218 LYS A C 1
ATOM 1789 O O . LYS A 1 218 ? -31.203 15.773 8.727 1 53.75 218 LYS A O 1
ATOM 1794 N N . MET B 1 1 ? 22.125 -19.641 14.484 1 78 1 MET B N 1
ATOM 1795 C CA . MET B 1 1 ? 21 -19.094 15.242 1 78 1 MET B CA 1
ATOM 1796 C C . MET B 1 1 ? 20 -18.391 14.328 1 78 1 MET B C 1
ATOM 1798 O O . MET B 1 1 ? 20.391 -17.859 13.281 1 78 1 MET B O 1
ATOM 1802 N N . SER B 1 2 ? 18.688 -18.484 14.594 1 89.44 2 SER B N 1
ATOM 1803 C CA . SER B 1 2 ? 17.656 -17.875 13.758 1 89.44 2 SER B CA 1
ATOM 1804 C C . SER B 1 2 ? 17.828 -16.359 13.664 1 89.44 2 SER B C 1
ATOM 1806 O O . SER B 1 2 ? 18.25 -15.727 14.633 1 89.44 2 SER B O 1
ATOM 1808 N N . GLN B 1 3 ? 17.641 -15.852 12.5 1 94.25 3 GLN B N 1
ATOM 1809 C CA . GLN B 1 3 ? 17.766 -14.422 12.258 1 94.25 3 GLN B CA 1
ATOM 1810 C C . GLN B 1 3 ? 16.562 -13.664 12.828 1 94.25 3 GLN B C 1
ATOM 1812 O O . GLN B 1 3 ? 16.578 -12.438 12.906 1 94.25 3 GLN B O 1
ATOM 1817 N N . GLY B 1 4 ? 15.539 -14.375 13.273 1 97.12 4 GLY B N 1
ATOM 1818 C CA . GLY B 1 4 ? 14.32 -13.781 13.805 1 97.12 4 GLY B CA 1
ATOM 1819 C C . GLY B 1 4 ? 13.117 -14.695 13.672 1 97.12 4 GLY B C 1
ATOM 1820 O O . GLY B 1 4 ? 13.258 -15.883 13.391 1 97.12 4 GLY B O 1
ATOM 1821 N N . THR B 1 5 ? 12 -14.133 13.969 1 97.94 5 THR B N 1
ATOM 1822 C CA . THR B 1 5 ? 10.75 -14.875 13.898 1 97.94 5 THR B CA 1
ATOM 1823 C C . THR B 1 5 ? 9.758 -14.18 12.977 1 97.94 5 THR B C 1
ATOM 1825 O O . THR B 1 5 ? 9.578 -12.961 13.047 1 97.94 5 THR B O 1
ATOM 1828 N N . LEU B 1 6 ? 9.219 -14.938 12.07 1 98.38 6 LEU B N 1
ATOM 1829 C CA . LEU B 1 6 ? 8.172 -14.477 11.164 1 98.38 6 LEU B CA 1
ATOM 1830 C C . LEU B 1 6 ? 6.809 -15 11.602 1 98.38 6 LEU B C 1
ATOM 1832 O O . LEU B 1 6 ? 6.59 -16.203 11.656 1 98.38 6 LEU B O 1
ATOM 1836 N N . TYR B 1 7 ? 5.922 -14.094 11.961 1 98.56 7 TYR B N 1
ATOM 1837 C CA . TYR B 1 7 ? 4.559 -14.422 12.367 1 98.56 7 TYR B CA 1
ATOM 1838 C C . TYR B 1 7 ? 3.602 -14.305 11.188 1 98.56 7 TYR B C 1
ATOM 1840 O O . TYR B 1 7 ? 3.551 -13.273 10.516 1 98.56 7 TYR B O 1
ATOM 1848 N N . LEU B 1 8 ? 2.861 -15.352 10.93 1 98.12 8 LEU B N 1
ATOM 1849 C CA . LEU B 1 8 ? 1.967 -15.414 9.781 1 98.12 8 LEU B CA 1
ATOM 1850 C C . LEU B 1 8 ? 0.556 -15.805 10.203 1 98.12 8 LEU B C 1
ATOM 1852 O O . LEU B 1 8 ? 0.287 -15.969 11.398 1 98.12 8 LEU B O 1
ATOM 1856 N N . LYS B 1 9 ? -0.312 -15.734 9.312 1 96.06 9 LYS B N 1
ATOM 1857 C CA . LYS B 1 9 ? -1.66 -16.297 9.336 1 96.06 9 LYS B CA 1
ATOM 1858 C C . LYS B 1 9 ? -2.049 -16.844 7.965 1 96.06 9 LYS B C 1
ATOM 1860 O O . LYS B 1 9 ? -1.604 -16.344 6.934 1 96.06 9 LYS B O 1
ATOM 1865 N N . ASP B 1 10 ? -2.832 -17.891 7.957 1 91.19 10 ASP B N 1
ATOM 1866 C CA . ASP B 1 10 ? -3.121 -18.562 6.695 1 91.19 10 ASP B CA 1
ATOM 1867 C C . ASP B 1 10 ? -4.082 -17.734 5.84 1 91.19 10 ASP B C 1
ATOM 1869 O O . ASP B 1 10 ? -5.297 -17.953 5.887 1 91.19 10 ASP B O 1
ATOM 1873 N N . PHE B 1 11 ? -3.588 -16.844 5.051 1 92.94 11 PHE B N 1
ATOM 1874 C CA . PHE B 1 11 ? -4.277 -15.961 4.113 1 92.94 11 PHE B CA 1
ATOM 1875 C C . PHE B 1 11 ? -3.361 -15.57 2.961 1 92.94 11 PHE B C 1
ATOM 1877 O O . PHE B 1 11 ? -2.154 -15.82 3.008 1 92.94 11 PHE B O 1
ATOM 1884 N N . PRO B 1 12 ? -3.934 -15.047 1.884 1 96.75 12 PRO B N 1
ATOM 1885 C CA . PRO B 1 12 ? -3.146 -14.836 0.667 1 96.75 12 PRO B CA 1
ATOM 1886 C C . PRO B 1 12 ? -1.861 -14.055 0.923 1 96.75 12 PRO B C 1
ATOM 1888 O O . PRO B 1 12 ? -0.82 -14.352 0.335 1 96.75 12 PRO B O 1
ATOM 1891 N N . ARG B 1 13 ? -1.818 -13.109 1.861 1 97.25 13 ARG B N 1
ATOM 1892 C CA . ARG B 1 13 ? -0.667 -12.25 2.117 1 97.25 13 ARG B CA 1
ATOM 1893 C C . ARG B 1 13 ? 0.432 -13.016 2.852 1 97.25 13 ARG B C 1
ATOM 1895 O O . ARG B 1 13 ? 1.567 -12.547 2.943 1 97.25 13 ARG B O 1
ATOM 1902 N N . ALA B 1 14 ? 0.146 -14.188 3.354 1 97.25 14 ALA B N 1
ATOM 1903 C CA . ALA B 1 14 ? 1.136 -14.984 4.074 1 97.25 14 ALA B CA 1
ATOM 1904 C C . ALA B 1 14 ? 1.861 -15.938 3.137 1 97.25 14 ALA B C 1
ATOM 1906 O O . ALA B 1 14 ? 2.906 -16.5 3.49 1 97.25 14 ALA B O 1
ATOM 1907 N N . ILE B 1 15 ? 1.27 -16.125 1.982 1 98.31 15 ILE B N 1
ATOM 1908 C CA . ILE B 1 15 ? 1.739 -17.172 1.09 1 98.31 15 ILE B CA 1
ATOM 1909 C C . ILE B 1 15 ? 3.168 -16.875 0.642 1 98.31 15 ILE B C 1
ATOM 1911 O O . ILE B 1 15 ? 4.059 -17.719 0.773 1 98.31 15 ILE B O 1
ATOM 1915 N N . LEU B 1 16 ? 3.379 -15.664 0.161 1 98.75 16 LEU B N 1
ATOM 1916 C CA . LEU B 1 16 ? 4.688 -15.367 -0.411 1 98.75 16 LEU B CA 1
ATOM 1917 C C . LEU B 1 16 ? 5.766 -15.359 0.67 1 98.75 16 LEU B C 1
ATOM 1919 O O . LEU B 1 16 ? 6.844 -15.93 0.485 1 98.75 16 LEU B O 1
ATOM 1923 N N . PRO B 1 17 ? 5.559 -14.695 1.856 1 98.75 17 PRO B N 1
ATOM 1924 C CA . PRO B 1 17 ? 6.594 -14.766 2.893 1 98.75 17 PRO B CA 1
ATOM 1925 C C . PRO B 1 17 ? 6.984 -16.203 3.238 1 98.75 17 PRO B C 1
ATOM 1927 O O . PRO B 1 17 ? 8.172 -16.5 3.383 1 98.75 17 PRO B O 1
ATOM 1930 N N . ARG B 1 18 ? 6.02 -17.031 3.322 1 98.38 18 ARG B N 1
ATOM 1931 C CA . ARG B 1 18 ? 6.289 -18.422 3.627 1 98.38 18 ARG B CA 1
ATOM 1932 C C . ARG B 1 18 ? 7.086 -19.094 2.508 1 98.38 18 ARG B C 1
ATOM 1934 O O . ARG B 1 18 ? 8.047 -19.812 2.77 1 98.38 18 ARG B O 1
ATOM 1941 N N . ALA B 1 19 ? 6.711 -18.859 1.293 1 98.75 19 ALA B N 1
ATOM 1942 C CA . ALA B 1 19 ? 7.375 -19.438 0.133 1 98.75 19 ALA B CA 1
ATOM 1943 C C . ALA B 1 19 ? 8.828 -18.984 0.042 1 98.75 19 ALA B C 1
ATOM 1945 O O . ALA B 1 19 ? 9.719 -19.781 -0.269 1 98.75 19 ALA B O 1
ATOM 1946 N N . LEU B 1 20 ? 9.094 -17.672 0.28 1 98.81 20 LEU B N 1
ATOM 1947 C CA . LEU B 1 20 ? 10.453 -17.141 0.228 1 98.81 20 LEU B CA 1
ATOM 1948 C C . LEU B 1 20 ? 11.336 -17.812 1.271 1 98.81 20 LEU B C 1
ATOM 1950 O O . LEU B 1 20 ? 12.461 -18.219 0.965 1 98.81 20 LEU B O 1
ATOM 1954 N N . VAL B 1 21 ? 10.82 -17.906 2.494 1 98.69 21 VAL B N 1
ATOM 1955 C CA . VAL B 1 21 ? 11.578 -18.516 3.584 1 98.69 21 VAL B CA 1
ATOM 1956 C C . VAL B 1 21 ? 11.922 -19.969 3.227 1 98.69 21 VAL B C 1
ATOM 1958 O O . VAL B 1 21 ? 13.07 -20.391 3.367 1 98.69 21 VAL B O 1
ATOM 1961 N N . ASN B 1 22 ? 10.969 -20.703 2.719 1 98.38 22 ASN B N 1
ATOM 1962 C CA . ASN B 1 22 ? 11.148 -22.125 2.41 1 98.38 22 ASN B CA 1
ATOM 1963 C C . ASN B 1 22 ? 12.094 -22.328 1.226 1 98.38 22 ASN B C 1
ATOM 1965 O O . ASN B 1 22 ? 13.031 -23.125 1.297 1 98.38 22 ASN B O 1
ATOM 1969 N N . HIS B 1 23 ? 11.859 -21.625 0.159 1 98.69 23 HIS B N 1
ATOM 1970 C CA . HIS B 1 23 ? 12.602 -21.828 -1.081 1 98.69 23 HIS B CA 1
ATOM 1971 C C . HIS B 1 23 ? 14.07 -21.453 -0.91 1 98.69 23 HIS B C 1
ATOM 1973 O O . HIS B 1 23 ? 14.961 -22.172 -1.382 1 98.69 23 HIS B O 1
ATOM 1979 N N . TYR B 1 24 ? 14.305 -20.344 -0.238 1 98.5 24 TYR B N 1
ATOM 1980 C CA . TYR B 1 24 ? 15.672 -19.844 -0.129 1 98.5 24 TYR B CA 1
ATOM 1981 C C . TYR B 1 24 ? 16.312 -20.297 1.185 1 98.5 24 TYR B C 1
ATOM 1983 O O . TYR B 1 24 ? 17.438 -19.891 1.502 1 98.5 24 TYR B O 1
ATOM 1991 N N . LYS B 1 25 ? 15.578 -21.047 1.99 1 98.06 25 LYS B N 1
ATOM 1992 C CA . LYS B 1 25 ? 16.078 -21.578 3.258 1 98.06 25 LYS B CA 1
ATOM 1993 C C . LYS B 1 25 ? 16.562 -20.453 4.168 1 98.06 25 LYS B C 1
ATOM 1995 O O . LYS B 1 25 ? 17.656 -20.547 4.727 1 98.06 25 LYS B O 1
ATOM 2000 N N . ILE B 1 26 ? 15.773 -19.422 4.16 1 98.25 26 ILE B N 1
ATOM 2001 C CA . ILE B 1 26 ? 16.109 -18.312 5.031 1 98.25 26 ILE B CA 1
ATOM 2002 C C . ILE B 1 26 ? 16.016 -18.75 6.492 1 98.25 26 ILE B C 1
ATOM 2004 O O . ILE B 1 26 ? 15.055 -19.406 6.895 1 98.25 26 ILE B O 1
ATOM 2008 N N . ASN B 1 27 ? 17.016 -18.375 7.289 1 97.69 27 ASN B N 1
ATOM 2009 C CA . ASN B 1 27 ? 17.109 -18.844 8.672 1 97.69 27 ASN B CA 1
ATOM 2010 C C . ASN B 1 27 ? 16.25 -18 9.609 1 97.69 27 ASN B C 1
ATOM 2012 O O . ASN B 1 27 ? 16.781 -17.25 10.43 1 97.69 27 ASN B O 1
ATOM 2016 N N . VAL B 1 28 ? 14.945 -18.219 9.531 1 98 28 VAL B N 1
ATOM 2017 C CA . VAL B 1 28 ? 13.992 -17.547 10.414 1 98 28 VAL B CA 1
ATOM 2018 C C . VAL B 1 28 ? 13.008 -18.562 10.977 1 98 28 VAL B C 1
ATOM 2020 O O . VAL B 1 28 ? 12.648 -19.547 10.312 1 98 28 VAL B O 1
ATOM 2023 N N . ASP B 1 29 ? 12.594 -18.406 12.203 1 97.62 29 ASP B N 1
ATOM 2024 C CA . ASP B 1 29 ? 11.508 -19.188 12.773 1 97.62 29 ASP B CA 1
ATOM 2025 C C . ASP B 1 29 ? 10.156 -18.719 12.242 1 97.62 29 ASP B C 1
ATOM 2027 O O . ASP B 1 29 ? 9.93 -17.516 12.102 1 97.62 29 ASP B O 1
ATOM 2031 N N . VAL B 1 30 ? 9.32 -19.641 11.938 1 97.69 30 VAL B N 1
ATOM 2032 C CA . VAL B 1 30 ? 8.023 -19.266 11.383 1 97.69 30 VAL B CA 1
ATOM 2033 C C . VAL B 1 30 ? 6.91 -19.719 12.32 1 97.69 30 VAL B C 1
ATOM 2035 O O . VAL B 1 30 ? 6.867 -20.891 12.719 1 97.69 30 VAL B O 1
ATOM 2038 N N . VAL B 1 31 ? 6.117 -18.797 12.734 1 97.81 31 VAL B N 1
ATOM 2039 C CA . VAL B 1 31 ? 4.859 -19.094 13.422 1 97.81 31 VAL B CA 1
ATOM 2040 C C . VAL B 1 31 ? 3.703 -19.031 12.43 1 97.81 31 VAL B C 1
ATOM 2042 O O . VAL B 1 31 ? 3.291 -17.953 12 1 97.81 31 VAL B O 1
ATOM 2045 N N . ALA B 1 32 ? 3.145 -20.125 12.086 1 95.75 32 ALA B N 1
ATOM 2046 C CA . ALA B 1 32 ? 2.186 -20.266 10.992 1 95.75 32 ALA B CA 1
ATOM 2047 C C . ALA B 1 32 ? 0.875 -19.562 11.32 1 95.75 32 ALA B C 1
ATOM 2049 O O . ALA B 1 32 ? 0.224 -19 10.438 1 95.75 32 ALA B O 1
ATOM 2050 N N . ASP B 1 33 ? 0.493 -19.594 12.586 1 96.19 33 ASP B N 1
ATOM 2051 C CA . ASP B 1 33 ? -0.737 -18.938 13.008 1 96.19 33 ASP B CA 1
ATOM 2052 C C . ASP B 1 33 ? -0.495 -18.062 14.25 1 96.19 33 ASP B C 1
ATOM 2054 O O . ASP B 1 33 ? -0.595 -18.547 15.375 1 96.19 33 ASP B O 1
ATOM 2058 N N . ALA B 1 34 ? -0.322 -16.828 13.969 1 95.5 34 ALA B N 1
ATOM 2059 C CA . ALA B 1 34 ? 0.018 -15.859 15.008 1 95.5 34 ALA B CA 1
ATOM 2060 C C . ALA B 1 34 ? -1.15 -15.656 15.969 1 95.5 34 ALA B C 1
ATOM 2062 O O . ALA B 1 34 ? -0.951 -15.312 17.141 1 95.5 34 ALA B O 1
ATOM 2063 N N . SER B 1 35 ? -2.363 -15.898 15.508 1 90.75 35 SER B N 1
ATOM 2064 C CA . SER B 1 35 ? -3.549 -15.625 16.312 1 90.75 35 SER B CA 1
ATOM 2065 C C . SER B 1 35 ? -3.615 -16.547 17.531 1 90.75 35 SER B C 1
ATOM 2067 O O . SER B 1 35 ? -4.309 -16.25 18.5 1 90.75 35 SER B O 1
ATOM 2069 N N . GLU B 1 36 ? -2.861 -17.578 17.5 1 89.75 36 GLU B N 1
ATOM 2070 C CA . GLU B 1 36 ? -2.893 -18.547 18.594 1 89.75 36 GLU B CA 1
ATOM 2071 C C . GLU B 1 36 ? -1.604 -18.5 19.406 1 89.75 36 GLU B C 1
ATOM 2073 O O . GLU B 1 36 ? -1.479 -19.203 20.422 1 89.75 36 GLU B O 1
ATOM 2078 N N . ASP B 1 37 ? -0.741 -17.688 18.953 1 95.19 37 ASP B N 1
ATOM 2079 C CA . ASP B 1 37 ? 0.557 -17.609 19.625 1 95.19 37 ASP B CA 1
ATOM 2080 C C . ASP B 1 37 ? 0.516 -16.641 20.797 1 95.19 37 ASP B C 1
ATOM 2082 O O . ASP B 1 37 ? 0.28 -15.453 20.625 1 95.19 37 ASP B O 1
ATOM 2086 N N . ALA B 1 38 ? 0.786 -17.125 21.984 1 95 38 ALA B N 1
ATOM 2087 C CA . ALA B 1 38 ? 0.662 -16.344 23.219 1 95 38 ALA B CA 1
ATOM 2088 C C . ALA B 1 38 ? 1.658 -15.188 23.234 1 95 38 ALA B C 1
ATOM 2090 O O . ALA B 1 38 ? 1.342 -14.094 23.703 1 95 38 ALA B O 1
ATOM 2091 N N . VAL B 1 39 ? 2.816 -15.438 22.812 1 94.94 39 VAL B N 1
ATOM 2092 C CA . VAL B 1 39 ? 3.85 -14.406 22.781 1 94.94 39 VAL B CA 1
ATOM 2093 C C . VAL B 1 39 ? 3.426 -13.281 21.844 1 94.94 39 VAL B C 1
ATOM 2095 O O . VAL B 1 39 ? 3.488 -12.109 22.203 1 94.94 39 VAL B O 1
ATOM 2098 N N . PHE B 1 40 ? 2.986 -13.625 20.609 1 96.44 40 PHE B N 1
ATOM 2099 C CA . PHE B 1 40 ? 2.557 -12.633 19.625 1 96.44 40 PHE B CA 1
ATOM 2100 C C . PHE B 1 40 ? 1.382 -11.82 20.156 1 96.44 40 PHE B C 1
ATOM 2102 O O . PHE B 1 40 ? 1.369 -10.594 20.047 1 96.44 40 PHE B O 1
ATOM 2109 N N . LYS B 1 41 ? 0.433 -12.531 20.719 1 94.5 41 LYS B N 1
ATOM 2110 C CA . LYS B 1 41 ? -0.756 -11.859 21.234 1 94.5 41 LYS B CA 1
ATOM 2111 C C . LYS B 1 41 ? -0.388 -10.836 22.297 1 94.5 41 LYS B C 1
ATOM 2113 O O . LYS B 1 41 ? -0.963 -9.75 22.344 1 94.5 41 LYS B O 1
ATOM 2118 N N . LYS B 1 42 ? 0.458 -11.156 23.141 1 94.25 42 LYS B N 1
ATOM 2119 C CA . LYS B 1 42 ? 0.888 -10.297 24.234 1 94.25 42 LYS B CA 1
ATOM 2120 C C . LYS B 1 42 ? 1.684 -9.102 23.703 1 94.25 42 LYS B C 1
ATOM 2122 O O . LYS B 1 42 ? 1.406 -7.957 24.078 1 94.25 42 LYS B O 1
ATOM 2127 N N . ASP B 1 43 ? 2.572 -9.375 22.812 1 92.44 43 ASP B N 1
ATOM 2128 C CA . ASP B 1 43 ? 3.539 -8.359 22.406 1 92.44 43 ASP B CA 1
ATOM 2129 C C . ASP B 1 43 ? 2.971 -7.469 21.297 1 92.44 43 ASP B C 1
ATOM 2131 O O . ASP B 1 43 ? 3.406 -6.332 21.109 1 92.44 43 ASP B O 1
ATOM 2135 N N . PHE B 1 44 ? 2.033 -8 20.516 1 93.25 44 PHE B N 1
ATOM 2136 C CA . PHE B 1 44 ? 1.463 -7.281 19.391 1 93.25 44 PHE B CA 1
ATOM 2137 C C . PHE B 1 44 ? -0.06 -7.328 19.438 1 93.25 44 PHE B C 1
ATOM 2139 O O . PHE B 1 44 ? -0.693 -7.906 18.547 1 93.25 44 PHE B O 1
ATOM 2146 N N . PRO B 1 45 ? -0.604 -6.66 20.281 1 89.31 45 PRO B N 1
ATOM 2147 C CA . PRO B 1 45 ? -2.055 -6.73 20.484 1 89.31 45 PRO B CA 1
ATOM 2148 C C . PRO B 1 45 ? -2.838 -6.238 19.266 1 89.31 45 PRO B C 1
ATOM 2150 O O . PRO B 1 45 ? -4.004 -6.602 19.094 1 89.31 45 PRO B O 1
ATOM 2153 N N . MET B 1 46 ? -2.172 -5.461 18.391 1 91.19 46 MET B N 1
ATOM 2154 C CA . MET B 1 46 ? -2.871 -4.98 17.203 1 91.19 46 MET B CA 1
ATOM 2155 C C . MET B 1 46 ? -2.922 -6.066 16.141 1 91.19 46 MET B C 1
ATOM 2157 O O . MET B 1 46 ? -3.678 -5.953 15.172 1 91.19 46 MET B O 1
ATOM 2161 N N . GLY B 1 47 ? -2.09 -7.086 16.266 1 93.44 47 GLY B N 1
ATOM 2162 C CA . GLY B 1 47 ? -2.219 -8.328 15.516 1 93.44 47 GLY B CA 1
ATOM 2163 C C . GLY B 1 47 ? -1.887 -8.18 14.047 1 93.44 47 GLY B C 1
ATOM 2164 O O . GLY B 1 47 ? -2.473 -8.852 13.195 1 93.44 47 GLY B O 1
ATOM 2165 N N . ARG B 1 48 ? -0.997 -7.277 13.719 1 94.19 48 ARG B N 1
ATOM 2166 C CA . ARG B 1 48 ? -0.618 -7.113 12.32 1 94.19 48 ARG B CA 1
ATOM 2167 C C . ARG B 1 48 ? 0.17 -8.32 11.82 1 94.19 48 ARG B C 1
ATOM 2169 O O . ARG B 1 48 ? 1.148 -8.734 12.453 1 94.19 48 ARG B O 1
ATOM 2176 N N . VAL B 1 49 ? -0.171 -8.977 10.727 1 96.69 49 VAL B N 1
ATOM 2177 C CA . VAL B 1 49 ? 0.548 -10.07 10.078 1 96.69 49 VAL B CA 1
ATOM 2178 C C . VAL B 1 49 ? 0.573 -9.859 8.57 1 96.69 49 VAL B C 1
ATOM 2180 O O . VAL B 1 49 ? -0.391 -9.344 7.992 1 96.69 49 VAL B O 1
ATOM 2183 N N . PRO B 1 50 ? 1.663 -10.211 7.906 1 97.81 50 PRO B N 1
ATOM 2184 C CA . PRO B 1 50 ? 2.881 -10.805 8.469 1 97.81 50 PRO B CA 1
ATOM 2185 C C . PRO B 1 50 ? 3.689 -9.805 9.297 1 97.81 50 PRO B C 1
ATOM 2187 O O . PRO B 1 50 ? 3.699 -8.609 8.992 1 97.81 50 PRO B O 1
ATOM 2190 N N . THR B 1 51 ? 4.301 -10.297 10.328 1 98.31 51 THR B N 1
ATOM 2191 C CA . THR B 1 51 ? 5.207 -9.508 11.148 1 98.31 51 THR B CA 1
ATOM 2192 C C . THR B 1 51 ? 6.52 -10.258 11.375 1 98.31 51 THR B C 1
ATOM 2194 O O . THR B 1 51 ? 6.512 -11.438 11.734 1 98.31 51 THR B O 1
ATOM 2197 N N . PHE B 1 52 ? 7.629 -9.617 11.094 1 98.56 52 PHE B N 1
ATOM 2198 C CA . PHE B 1 52 ? 8.961 -10.133 11.398 1 98.56 52 PHE B CA 1
ATOM 2199 C C . PHE B 1 52 ? 9.523 -9.469 12.648 1 98.56 52 PHE B C 1
ATOM 2201 O O . PHE B 1 52 ? 9.445 -8.242 12.797 1 98.56 52 PHE B O 1
ATOM 2208 N N . VAL B 1 53 ? 10 -10.25 13.547 1 97.81 53 VAL B N 1
ATOM 2209 C CA . VAL B 1 53 ? 10.688 -9.766 14.742 1 97.81 53 VAL B CA 1
ATOM 2210 C C . VAL B 1 53 ? 12.141 -10.219 14.719 1 97.81 53 VAL B C 1
ATOM 2212 O O . VAL B 1 53 ? 12.422 -11.422 14.75 1 97.81 53 VAL B O 1
ATOM 2215 N N . GLY B 1 54 ? 13.023 -9.266 14.594 1 97 54 GLY B N 1
ATOM 2216 C CA . GLY B 1 54 ? 14.453 -9.555 14.562 1 97 54 GLY B CA 1
ATOM 2217 C C . GLY B 1 54 ? 15.172 -9.125 15.828 1 97 54 GLY B C 1
ATOM 2218 O O . GLY B 1 54 ? 14.539 -8.766 16.828 1 97 54 GLY B O 1
ATOM 2219 N N . PRO B 1 55 ? 16.5 -9.25 15.797 1 94.81 55 PRO B N 1
ATOM 2220 C CA . PRO B 1 55 ? 17.297 -8.789 16.938 1 94.81 55 PRO B CA 1
ATOM 2221 C C . PRO B 1 55 ? 17.156 -7.289 17.188 1 94.81 55 PRO B C 1
ATOM 2223 O O . PRO B 1 55 ? 16.766 -6.543 16.281 1 94.81 55 PRO B O 1
ATOM 2226 N N . ASN B 1 56 ? 17.438 -6.891 18.469 1 92.06 56 ASN B N 1
ATOM 2227 C CA . ASN B 1 56 ? 17.453 -5.484 18.859 1 92.06 56 ASN B CA 1
ATOM 2228 C C . ASN B 1 56 ? 16.094 -4.828 18.641 1 92.06 56 ASN B C 1
ATOM 2230 O O . ASN B 1 56 ? 16.016 -3.705 18.141 1 92.06 56 ASN B O 1
ATOM 2234 N N . ASP B 1 57 ? 15.062 -5.609 18.781 1 90.56 57 ASP B N 1
ATOM 2235 C CA . ASP B 1 57 ? 13.688 -5.121 18.75 1 90.56 57 ASP B CA 1
ATOM 2236 C C . ASP B 1 57 ? 13.336 -4.582 17.359 1 90.56 57 ASP B C 1
ATOM 2238 O O . ASP B 1 57 ? 12.609 -3.588 17.25 1 90.56 57 ASP B O 1
ATOM 2242 N N . TYR B 1 58 ? 14.031 -5.164 16.406 1 96.25 58 TYR B N 1
ATOM 2243 C CA . TYR B 1 58 ? 13.609 -4.844 15.039 1 96.25 58 TYR B CA 1
ATOM 2244 C C . TYR B 1 58 ? 12.281 -5.508 14.711 1 96.25 58 TYR B C 1
ATOM 2246 O O . TYR B 1 58 ? 12.203 -6.734 14.625 1 96.25 58 TYR B O 1
ATOM 2254 N N . ILE B 1 59 ? 11.211 -4.742 14.508 1 97.56 59 ILE B N 1
ATOM 2255 C CA . ILE B 1 59 ? 9.875 -5.234 14.227 1 97.56 59 ILE B CA 1
ATOM 2256 C C . ILE B 1 59 ? 9.398 -4.684 12.883 1 97.56 59 ILE B C 1
ATOM 2258 O O . ILE B 1 59 ? 9.414 -3.471 12.664 1 97.56 59 ILE B O 1
ATOM 2262 N N . LEU B 1 60 ? 9.047 -5.578 12.031 1 98.38 60 LEU B N 1
ATOM 2263 C CA . LEU B 1 60 ? 8.633 -5.191 10.688 1 98.38 60 LEU B CA 1
ATOM 2264 C C . LEU B 1 60 ? 7.324 -5.879 10.305 1 98.38 60 LEU B C 1
ATOM 2266 O O . LEU B 1 60 ? 7.238 -7.109 10.328 1 98.38 60 LEU B O 1
ATOM 2270 N N . HIS B 1 61 ? 6.359 -5.012 10.039 1 98 61 HIS B N 1
ATOM 2271 C CA . HIS B 1 61 ? 5.121 -5.527 9.469 1 98 61 HIS B CA 1
ATOM 2272 C C . HIS B 1 61 ? 4.816 -4.871 8.125 1 98 61 HIS B C 1
ATOM 2274 O O . HIS B 1 61 ? 5.676 -4.203 7.547 1 98 61 HIS B O 1
ATOM 2280 N N . GLU B 1 62 ? 3.547 -5.078 7.551 1 98.12 62 GLU B N 1
ATOM 2281 C CA . GLU B 1 62 ? 3.172 -4.73 6.184 1 98.12 62 GLU B CA 1
ATOM 2282 C C . GLU B 1 62 ? 3.822 -5.676 5.176 1 98.12 62 GLU B C 1
ATOM 2284 O O . GLU B 1 62 ? 5.047 -5.707 5.047 1 98.12 62 GLU B O 1
ATOM 2289 N N . VAL B 1 63 ? 3.045 -6.324 4.465 1 98.25 63 VAL B N 1
ATOM 2290 C CA . VAL B 1 63 ? 3.516 -7.379 3.574 1 98.25 63 VAL B CA 1
ATOM 2291 C C . VAL B 1 63 ? 4.449 -6.785 2.52 1 98.25 63 VAL B C 1
ATOM 2293 O O . VAL B 1 63 ? 5.426 -7.422 2.119 1 98.25 63 VAL B O 1
ATOM 2296 N N . ILE B 1 64 ? 4.254 -5.559 2.096 1 98.62 64 ILE B N 1
ATOM 2297 C CA . ILE B 1 64 ? 5.02 -4.891 1.048 1 98.62 64 ILE B CA 1
ATOM 2298 C C . ILE B 1 64 ? 6.438 -4.609 1.541 1 98.62 64 ILE B C 1
ATOM 2300 O O . ILE B 1 64 ? 7.363 -4.461 0.74 1 98.62 64 ILE B O 1
ATOM 2304 N N . ALA B 1 65 ? 6.68 -4.523 2.852 1 98.81 65 ALA B N 1
ATOM 2305 C CA . ALA B 1 65 ? 7.988 -4.309 3.465 1 98.81 65 ALA B CA 1
ATOM 2306 C C . ALA B 1 65 ? 8.625 -5.637 3.867 1 98.81 65 ALA B C 1
ATOM 2308 O O . ALA B 1 65 ? 9.836 -5.82 3.715 1 98.81 65 ALA B O 1
ATOM 2309 N N . VAL B 1 66 ? 7.816 -6.566 4.352 1 98.88 66 VAL B N 1
ATOM 2310 C CA . VAL B 1 66 ? 8.32 -7.832 4.879 1 98.88 66 VAL B CA 1
ATOM 2311 C C . VAL B 1 66 ? 8.914 -8.664 3.746 1 98.88 66 VAL B C 1
ATOM 2313 O O . VAL B 1 66 ? 9.977 -9.266 3.906 1 98.88 66 VAL B O 1
ATOM 2316 N N . ASN B 1 67 ? 8.273 -8.68 2.609 1 98.94 67 ASN B N 1
ATOM 2317 C CA . ASN B 1 67 ? 8.742 -9.508 1.505 1 98.94 67 ASN B CA 1
ATOM 2318 C C . ASN B 1 67 ? 10.109 -9.062 1.005 1 98.94 67 ASN B C 1
ATOM 2320 O O . ASN B 1 67 ? 11.039 -9.867 0.916 1 98.94 67 ASN B O 1
ATOM 2324 N N . PRO B 1 68 ? 10.281 -7.75 0.686 1 98.94 68 PRO B N 1
ATOM 2325 C CA . PRO B 1 68 ? 11.633 -7.363 0.274 1 98.94 68 PRO B CA 1
ATOM 2326 C C . PRO B 1 68 ? 12.664 -7.578 1.375 1 98.94 68 PRO B C 1
ATOM 2328 O O . PRO B 1 68 ? 13.82 -7.887 1.086 1 98.94 68 PRO B O 1
ATOM 2331 N N . PHE B 1 69 ? 12.305 -7.441 2.645 1 98.88 69 PHE B N 1
ATOM 2332 C CA . PHE B 1 69 ? 13.211 -7.707 3.752 1 98.88 69 PHE B CA 1
ATOM 2333 C C . PHE B 1 69 ? 13.703 -9.148 3.713 1 98.88 69 PHE B C 1
ATOM 2335 O O . PHE B 1 69 ? 14.898 -9.406 3.812 1 98.88 69 PHE B O 1
ATOM 2342 N N . LEU B 1 70 ? 12.797 -10.078 3.502 1 98.88 70 LEU B N 1
ATOM 2343 C CA . LEU B 1 70 ? 13.141 -11.492 3.412 1 98.88 70 LEU B CA 1
ATOM 2344 C C . LEU B 1 70 ? 14.055 -11.75 2.219 1 98.88 70 LEU B C 1
ATOM 2346 O O . LEU B 1 70 ? 14.984 -12.562 2.309 1 98.88 70 LEU B O 1
ATOM 2350 N N . VAL B 1 71 ? 13.781 -11.078 1.112 1 98.88 71 VAL B N 1
ATOM 2351 C CA . VAL B 1 71 ? 14.633 -11.242 -0.059 1 98.88 71 VAL B CA 1
ATOM 2352 C C . VAL B 1 71 ? 16.062 -10.805 0.276 1 98.88 71 VAL B C 1
ATOM 2354 O O . VAL B 1 71 ? 17.031 -11.477 -0.093 1 98.88 71 VAL B O 1
ATOM 2357 N N . HIS B 1 72 ? 16.188 -9.711 0.99 1 98.69 72 HIS B N 1
ATOM 2358 C CA . HIS B 1 72 ? 17.516 -9.234 1.376 1 98.69 72 HIS B CA 1
ATOM 2359 C C . HIS B 1 72 ? 18.203 -10.219 2.309 1 98.69 72 HIS B C 1
ATOM 2361 O O . HIS B 1 72 ? 19.438 -10.344 2.281 1 98.69 72 HIS B O 1
ATOM 2367 N N . LEU B 1 73 ? 17.469 -10.977 3.078 1 98.06 73 LEU B N 1
ATOM 2368 C CA . LEU B 1 73 ? 18.031 -11.922 4.031 1 98.06 73 LEU B CA 1
ATOM 2369 C C . LEU B 1 73 ? 18.672 -13.109 3.307 1 98.06 73 LEU B C 1
ATOM 2371 O O . LEU B 1 73 ? 19.438 -13.859 3.9 1 98.06 73 LEU B O 1
ATOM 2375 N N . THR B 1 74 ? 18.375 -13.297 2.008 1 97.81 74 THR B N 1
ATOM 2376 C CA . THR B 1 74 ? 19.016 -14.359 1.24 1 97.81 74 THR B CA 1
ATOM 2377 C C . THR B 1 74 ? 20.516 -14.086 1.077 1 97.81 74 THR B C 1
ATOM 2379 O O . THR B 1 74 ? 21.281 -15.008 0.822 1 97.81 74 THR B O 1
ATOM 2382 N N . LYS B 1 75 ? 20.906 -12.836 1.02 1 97.06 75 LYS B N 1
ATOM 2383 C CA . LYS B 1 75 ? 22.281 -12.352 0.869 1 97.06 75 LYS B CA 1
ATOM 2384 C C . LYS B 1 75 ? 22.859 -12.75 -0.486 1 97.06 75 LYS B C 1
ATOM 2386 O O . LYS B 1 75 ? 24.078 -12.844 -0.645 1 97.06 75 LYS B O 1
ATOM 2391 N N . ASP B 1 76 ? 22 -13.055 -1.392 1 98.12 76 ASP B N 1
ATOM 2392 C CA . ASP B 1 76 ? 22.359 -13.367 -2.768 1 98.12 76 ASP B CA 1
ATOM 2393 C C . ASP B 1 76 ? 22.016 -12.219 -3.709 1 98.12 76 ASP B C 1
ATOM 2395 O O . ASP B 1 76 ? 20.859 -12 -4.035 1 98.12 76 ASP B O 1
ATOM 2399 N N . GLU B 1 77 ? 23.031 -11.555 -4.098 1 98 77 GLU B N 1
ATOM 2400 C CA . GLU B 1 77 ? 22.875 -10.336 -4.883 1 98 77 GLU B CA 1
ATOM 2401 C C . GLU B 1 77 ? 22.094 -10.609 -6.168 1 98 77 GLU B C 1
ATOM 2403 O O . GLU B 1 77 ? 21.328 -9.766 -6.629 1 98 77 GLU B O 1
ATOM 2408 N N . LYS B 1 78 ? 22.344 -11.695 -6.77 1 98.25 78 LYS B N 1
ATOM 2409 C CA . LYS B 1 78 ? 21.625 -12.047 -7.992 1 98.25 78 LYS B CA 1
ATOM 2410 C C . LYS B 1 78 ? 20.141 -12.211 -7.727 1 98.25 78 LYS B C 1
ATOM 2412 O O . LYS B 1 78 ? 19.312 -11.727 -8.508 1 98.25 78 LYS B O 1
ATOM 2417 N N . VAL B 1 79 ? 19.766 -12.867 -6.629 1 98.56 79 VAL B N 1
ATOM 2418 C CA . VAL B 1 79 ? 18.375 -13.047 -6.23 1 98.56 79 VAL B CA 1
ATOM 2419 C C . VAL B 1 79 ? 17.75 -11.688 -5.934 1 98.56 79 VAL B C 1
ATOM 2421 O O . VAL B 1 79 ? 16.641 -11.391 -6.402 1 98.56 79 VAL B O 1
ATOM 2424 N N . ILE B 1 80 ? 18.469 -10.836 -5.215 1 98.75 80 ILE B N 1
ATOM 2425 C CA . ILE B 1 80 ? 17.969 -9.523 -4.805 1 98.75 80 ILE B CA 1
ATOM 2426 C C . ILE B 1 80 ? 17.688 -8.672 -6.039 1 98.75 80 ILE B C 1
ATOM 2428 O O . ILE B 1 80 ? 16.594 -8.133 -6.195 1 98.75 80 ILE B O 1
ATOM 2432 N N . LYS B 1 81 ? 18.594 -8.656 -6.945 1 98.44 81 LYS B N 1
ATOM 2433 C CA . LYS B 1 81 ? 18.438 -7.844 -8.148 1 98.44 81 LYS B CA 1
ATOM 2434 C C . LYS B 1 81 ? 17.328 -8.398 -9.047 1 98.44 81 LYS B C 1
ATOM 2436 O O . LYS B 1 81 ? 16.594 -7.629 -9.664 1 98.44 81 LYS B O 1
ATOM 2441 N N . THR B 1 82 ? 17.234 -9.703 -9.094 1 98.62 82 THR B N 1
ATOM 2442 C CA . THR B 1 82 ? 16.234 -10.336 -9.938 1 98.62 82 THR B CA 1
ATOM 2443 C C . THR B 1 82 ? 14.828 -10.094 -9.375 1 98.62 82 THR B C 1
ATOM 2445 O O . THR B 1 82 ? 13.906 -9.742 -10.117 1 98.62 82 THR B O 1
ATOM 2448 N N . LEU B 1 83 ? 14.688 -10.188 -8.086 1 98.88 83 LEU B N 1
ATOM 2449 C CA . LEU B 1 83 ? 13.359 -10.141 -7.484 1 98.88 83 LEU B CA 1
ATOM 2450 C C . LEU B 1 83 ? 12.945 -8.703 -7.18 1 98.88 83 LEU B C 1
ATOM 2452 O O . LEU B 1 83 ? 11.766 -8.359 -7.289 1 98.88 83 LEU B O 1
ATOM 2456 N N . LEU B 1 84 ? 13.891 -7.863 -6.77 1 98.88 84 LEU B N 1
ATOM 2457 C CA . LEU B 1 84 ? 13.531 -6.523 -6.309 1 98.88 84 LEU B CA 1
ATOM 2458 C C . LEU B 1 84 ? 13.734 -5.496 -7.414 1 98.88 84 LEU B C 1
ATOM 2460 O O . LEU B 1 84 ? 13.219 -4.379 -7.328 1 98.88 84 LEU B O 1
ATOM 2464 N N . GLY B 1 85 ? 14.43 -5.832 -8.43 1 98.5 85 GLY B N 1
ATOM 2465 C CA . GLY B 1 85 ? 14.766 -4.914 -9.508 1 98.5 85 GLY B CA 1
ATOM 2466 C C . GLY B 1 85 ? 16.25 -4.668 -9.648 1 98.5 85 GLY B C 1
ATOM 2467 O O . GLY B 1 85 ? 16.969 -4.555 -8.641 1 98.5 85 GLY B O 1
ATOM 2468 N N . ALA B 1 86 ? 16.719 -4.535 -10.883 1 98 86 ALA B N 1
ATOM 2469 C CA . ALA B 1 86 ? 18.141 -4.402 -11.18 1 98 86 ALA B CA 1
ATOM 2470 C C . ALA B 1 86 ? 18.625 -2.971 -10.945 1 98 86 ALA B C 1
ATOM 2472 O O . ALA B 1 86 ? 19.828 -2.723 -10.82 1 98 86 ALA B O 1
ATOM 2473 N N . ASP B 1 87 ? 17.781 -2.041 -11.016 1 98 87 ASP B N 1
ATOM 2474 C CA . ASP B 1 87 ? 18.031 -0.625 -10.773 1 98 87 ASP B CA 1
ATOM 2475 C C . ASP B 1 87 ? 16.797 0.06 -10.188 1 98 87 ASP B C 1
ATOM 2477 O O . ASP B 1 87 ? 15.758 -0.571 -10.016 1 98 87 ASP B O 1
ATOM 2481 N N . TYR B 1 88 ? 16.938 1.332 -9.836 1 98.12 88 TYR B N 1
ATOM 2482 C CA . TYR B 1 88 ? 15.859 2.012 -9.117 1 98.12 88 TYR B CA 1
ATOM 2483 C C . TYR B 1 88 ? 14.602 2.107 -9.969 1 98.12 88 TYR B C 1
ATOM 2485 O O . TYR B 1 88 ? 13.484 2.121 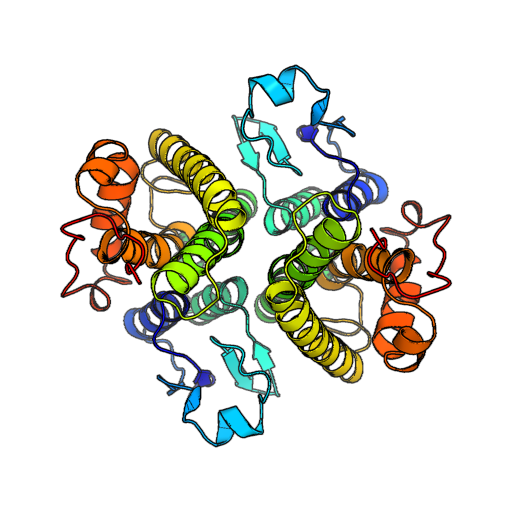-9.445 1 98.12 88 TYR B O 1
ATOM 2493 N N . LYS B 1 89 ? 14.742 2.141 -11.273 1 98.25 89 LYS B N 1
ATOM 2494 C CA . LYS B 1 89 ? 13.578 2.193 -12.164 1 98.25 89 LYS B CA 1
ATOM 2495 C C . LYS B 1 89 ? 12.758 0.908 -12.078 1 98.25 89 LYS B C 1
ATOM 2497 O O . LYS B 1 89 ? 11.539 0.952 -11.938 1 98.25 89 LYS B O 1
ATOM 2502 N N . GLU B 1 90 ? 13.43 -0.233 -12.133 1 98.5 90 GLU B N 1
ATOM 2503 C CA . GLU B 1 90 ? 12.75 -1.521 -12.016 1 98.5 90 GLU B CA 1
ATOM 2504 C C . GLU B 1 90 ? 12.203 -1.728 -10.602 1 98.5 90 GLU B C 1
ATOM 2506 O O . GLU B 1 90 ? 11.109 -2.26 -10.43 1 98.5 90 GLU B O 1
ATOM 2511 N N . GLU B 1 91 ? 12.992 -1.305 -9.617 1 98.81 91 GLU B N 1
ATOM 2512 C CA . GLU B 1 91 ? 12.547 -1.398 -8.227 1 98.81 91 GLU B CA 1
ATOM 2513 C C . GLU B 1 91 ? 11.219 -0.669 -8.023 1 98.81 91 GLU B C 1
ATOM 2515 O O . GLU B 1 91 ? 10.312 -1.189 -7.367 1 98.81 91 GLU B O 1
ATOM 2520 N N . CYS B 1 92 ? 11.102 0.511 -8.602 1 98.88 92 CYS B N 1
ATOM 2521 C CA . CYS B 1 92 ? 9.891 1.31 -8.438 1 98.88 92 CYS B C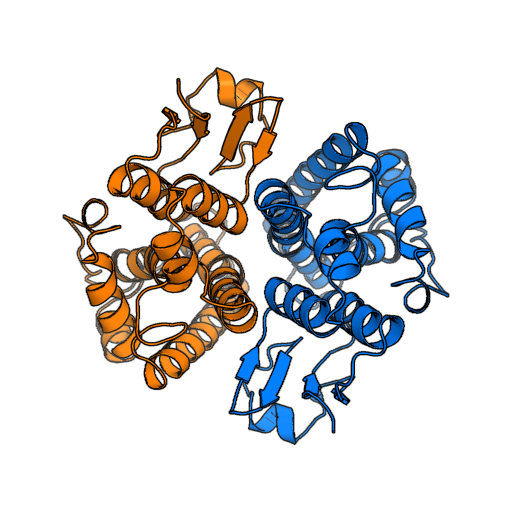A 1
ATOM 2522 C C . CYS B 1 92 ? 8.727 0.705 -9.211 1 98.88 92 CYS B C 1
ATOM 2524 O O . CYS B 1 92 ? 7.574 0.791 -8.781 1 98.88 92 CYS B O 1
ATOM 2526 N N . GLN B 1 93 ? 9 0.015 -10.328 1 98.75 93 GLN B N 1
ATOM 2527 C CA . GLN B 1 93 ? 7.957 -0.707 -11.047 1 98.75 93 GLN B CA 1
ATOM 2528 C C . GLN B 1 93 ? 7.441 -1.888 -10.227 1 98.75 93 GLN B C 1
ATOM 2530 O O . GLN B 1 93 ? 6.234 -2.135 -10.172 1 98.75 93 GLN B O 1
ATOM 2535 N N . VAL B 1 94 ? 8.383 -2.594 -9.57 1 98.94 94 VAL B N 1
ATOM 2536 C CA . VAL B 1 94 ? 8.008 -3.701 -8.703 1 98.94 94 VAL B CA 1
ATOM 2537 C C . VAL B 1 94 ? 7.078 -3.195 -7.598 1 98.94 94 VAL B C 1
ATOM 2539 O O . VAL B 1 94 ? 6.008 -3.768 -7.367 1 98.94 94 VAL B O 1
ATOM 2542 N N . LEU B 1 95 ? 7.461 -2.113 -7.039 1 98.88 95 LEU B N 1
ATOM 2543 C CA . LEU B 1 95 ? 6.699 -1.517 -5.945 1 98.88 95 LEU B CA 1
ATOM 2544 C C . LEU B 1 95 ? 5.324 -1.061 -6.426 1 98.88 95 LEU B C 1
ATOM 2546 O O . LEU B 1 95 ? 4.332 -1.222 -5.715 1 98.88 95 LEU B O 1
ATOM 2550 N N . LYS B 1 96 ? 5.254 -0.535 -7.582 1 98.81 96 LYS B N 1
ATOM 2551 C CA . LYS B 1 96 ? 4 -0.055 -8.156 1 98.81 96 LYS B CA 1
ATOM 2552 C C . LYS B 1 96 ? 2.982 -1.186 -8.273 1 98.81 96 LYS B C 1
ATOM 2554 O O . LYS B 1 96 ? 1.833 -1.04 -7.855 1 98.81 96 LYS B O 1
ATOM 2559 N N . TRP B 1 97 ? 3.373 -2.295 -8.805 1 98.88 97 TRP B N 1
ATOM 2560 C CA . TRP B 1 97 ? 2.455 -3.408 -9.008 1 98.88 97 TRP B CA 1
ATOM 2561 C C . TRP B 1 97 ? 2.016 -4.008 -7.68 1 98.88 97 TRP B C 1
ATOM 2563 O O . TRP B 1 97 ? 0.842 -4.344 -7.5 1 98.88 97 TRP B O 1
ATOM 2573 N N . ILE B 1 98 ? 2.98 -4.109 -6.77 1 98.88 98 ILE B N 1
ATOM 2574 C CA . ILE B 1 98 ? 2.658 -4.676 -5.465 1 98.88 98 ILE B CA 1
ATOM 2575 C C . ILE B 1 98 ? 1.678 -3.764 -4.734 1 98.88 98 ILE B C 1
ATOM 2577 O O . ILE B 1 98 ? 0.712 -4.234 -4.129 1 98.88 98 ILE B O 1
ATOM 2581 N N . SER B 1 99 ? 1.938 -2.479 -4.824 1 98.62 99 SER B N 1
ATOM 2582 C CA . SER B 1 99 ? 1.065 -1.509 -4.172 1 98.62 99 SER B CA 1
ATOM 2583 C C . SER B 1 99 ? -0.347 -1.564 -4.746 1 98.62 99 SER B C 1
ATOM 2585 O O . SER B 1 99 ? -1.321 -1.674 -3.996 1 98.62 99 SER B O 1
ATOM 2587 N N . LEU B 1 100 ? -0.481 -1.508 -6.062 1 98.5 100 LEU B N 1
ATOM 2588 C CA . LEU B 1 100 ? -1.771 -1.539 -6.746 1 98.5 100 LEU B CA 1
ATOM 2589 C C . LEU B 1 100 ? -2.547 -2.801 -6.383 1 98.5 100 LEU B C 1
ATOM 2591 O O . LEU B 1 100 ? -3.734 -2.734 -6.062 1 98.5 100 LEU B O 1
ATOM 2595 N N . CYS B 1 101 ? -1.865 -3.902 -6.426 1 98.69 101 CYS B N 1
ATOM 2596 C CA . CYS B 1 101 ? -2.502 -5.191 -6.18 1 98.69 101 CYS B CA 1
ATOM 2597 C C . CYS B 1 101 ? -2.928 -5.316 -4.723 1 98.69 101 CYS B C 1
ATOM 2599 O O . CYS B 1 101 ? -4.07 -5.672 -4.43 1 98.69 101 CYS B O 1
ATOM 2601 N N . ASN B 1 102 ? -2.053 -4.949 -3.826 1 97.94 102 ASN B N 1
ATOM 2602 C CA . ASN B 1 102 ? -2.254 -5.141 -2.395 1 97.94 102 ASN B CA 1
ATOM 2603 C C . ASN B 1 102 ? -3.33 -4.203 -1.851 1 97.94 102 ASN B C 1
ATOM 2605 O O . ASN B 1 102 ? -4.133 -4.598 -1.001 1 97.94 102 ASN B O 1
ATOM 2609 N N . SER B 1 103 ? -3.365 -2.986 -2.279 1 95.44 103 SER B N 1
ATOM 2610 C CA . SER B 1 103 ? -4.219 -1.981 -1.654 1 95.44 103 SER B CA 1
ATOM 2611 C C . SER B 1 103 ? -5.516 -1.796 -2.434 1 95.44 103 SER B C 1
ATOM 2613 O O . SER B 1 103 ? -6.59 -2.18 -1.965 1 95.44 103 SER B O 1
ATOM 2615 N N . ASP B 1 104 ? -5.469 -1.459 -3.701 1 95.69 104 ASP B N 1
ATOM 2616 C CA . ASP B 1 104 ? -6.664 -1.104 -4.457 1 95.69 104 ASP B CA 1
ATOM 2617 C C . ASP B 1 104 ? -7.391 -2.352 -4.953 1 95.69 104 ASP B C 1
ATOM 2619 O O . ASP B 1 104 ? -8.617 -2.422 -4.906 1 95.69 104 ASP B O 1
ATOM 2623 N N . PHE B 1 105 ? -6.656 -3.279 -5.418 1 98.25 105 PHE B N 1
ATOM 2624 C CA . PHE B 1 105 ? -7.285 -4.465 -5.988 1 98.25 105 PHE B CA 1
ATOM 2625 C C . PHE B 1 105 ? -7.789 -5.395 -4.891 1 98.25 105 PHE B C 1
ATOM 2627 O O . PHE B 1 105 ? -9 -5.59 -4.746 1 98.25 105 PHE B O 1
ATOM 2634 N N . PHE B 1 106 ? -6.891 -5.855 -4.043 1 97.56 106 PHE B N 1
ATOM 2635 C CA . PHE B 1 106 ? -7.242 -6.988 -3.195 1 97.56 106 PHE B CA 1
ATOM 2636 C C . PHE B 1 106 ? -8.148 -6.547 -2.051 1 97.56 106 PHE B C 1
ATOM 2638 O O . PHE B 1 106 ? -9.031 -7.297 -1.629 1 97.56 106 PHE B O 1
ATOM 2645 N N . MET B 1 107 ? -7.949 -5.352 -1.548 1 96.38 107 MET B N 1
ATOM 2646 C CA . MET B 1 107 ? -8.828 -4.871 -0.489 1 96.38 107 MET B CA 1
ATOM 2647 C C . MET B 1 107 ? -10.266 -4.746 -0.989 1 96.38 107 MET B C 1
ATOM 2649 O O . MET B 1 107 ? -11.211 -5.039 -0.256 1 96.38 107 MET B O 1
ATOM 2653 N N . THR B 1 108 ? -10.414 -4.312 -2.262 1 97.25 108 THR B N 1
ATOM 2654 C CA . THR B 1 108 ? -11.734 -4.227 -2.869 1 97.25 108 THR B CA 1
ATOM 2655 C C . THR B 1 108 ? -12.352 -5.613 -3.029 1 97.25 108 THR B C 1
ATOM 2657 O O . THR B 1 108 ? -13.531 -5.816 -2.73 1 97.25 108 THR B O 1
ATOM 2660 N N . VAL B 1 109 ? -11.578 -6.598 -3.451 1 97.44 109 VAL B N 1
ATOM 2661 C CA . VAL B 1 109 ? -12.031 -7.98 -3.572 1 97.44 109 VAL B CA 1
ATOM 2662 C C . VAL B 1 109 ? -12.477 -8.5 -2.207 1 97.44 109 VAL B C 1
ATOM 2664 O O . VAL B 1 109 ? -13.555 -9.086 -2.076 1 97.44 109 VAL B O 1
ATOM 2667 N N . ALA B 1 110 ? -11.688 -8.25 -1.189 1 95.62 110 ALA B N 1
ATOM 2668 C CA . ALA B 1 110 ? -11.977 -8.727 0.161 1 95.62 110 ALA B CA 1
ATOM 2669 C C . ALA B 1 110 ? -13.273 -8.133 0.693 1 95.62 110 ALA B C 1
ATOM 2671 O O . ALA B 1 110 ? -14.086 -8.836 1.297 1 95.62 110 ALA B O 1
ATOM 2672 N N . ASP B 1 111 ? -13.453 -6.816 0.462 1 94.94 111 ASP B N 1
ATOM 2673 C CA . ASP B 1 111 ? -14.664 -6.148 0.926 1 94.94 111 ASP B CA 1
ATOM 2674 C C . ASP B 1 111 ? -15.914 -6.812 0.348 1 94.94 111 ASP B C 1
ATOM 2676 O O . ASP B 1 111 ? -16.859 -7.102 1.077 1 94.94 111 ASP B O 1
ATOM 2680 N N . ILE B 1 112 ? -15.891 -7.047 -0.93 1 96.56 112 ILE B N 1
ATOM 2681 C CA . ILE B 1 112 ? -17.031 -7.648 -1.606 1 96.56 112 ILE B CA 1
ATOM 2682 C C . ILE B 1 112 ? -17.203 -9.094 -1.149 1 96.56 112 ILE B C 1
ATOM 2684 O O . ILE B 1 112 ? -18.312 -9.531 -0.846 1 96.56 112 ILE B O 1
ATOM 2688 N N . PHE B 1 113 ? -16.109 -9.82 -1.074 1 95.94 113 PHE B N 1
ATOM 2689 C CA . PHE B 1 113 ? -16.125 -11.219 -0.657 1 95.94 113 PHE B CA 1
ATOM 2690 C C . PHE B 1 113 ? -16.734 -11.359 0.731 1 95.94 113 PHE B C 1
ATOM 2692 O O . PHE B 1 113 ? -17.594 -12.219 0.951 1 95.94 113 PHE B O 1
ATOM 2699 N N . TYR B 1 114 ? -16.375 -10.508 1.706 1 95.62 114 TYR B N 1
ATOM 2700 C CA . TYR B 1 114 ? -16.859 -10.57 3.078 1 95.62 114 TYR B CA 1
ATOM 2701 C C . TYR B 1 114 ? -18.344 -10.234 3.148 1 95.62 114 TYR B C 1
ATOM 2703 O O . TYR B 1 114 ? -19.078 -10.766 3.992 1 95.62 114 TYR B O 1
ATOM 2711 N N . GLU B 1 115 ? -18.75 -9.328 2.275 1 95.12 115 GLU B N 1
ATOM 2712 C CA . GLU B 1 115 ? -20.188 -9.07 2.188 1 95.12 115 GLU B CA 1
ATOM 2713 C C . GLU B 1 115 ? -20.938 -10.281 1.646 1 95.12 115 GLU B C 1
ATOM 2715 O O . GLU B 1 115 ? -21.984 -10.648 2.16 1 95.12 115 GLU B O 1
ATOM 2720 N N . TYR B 1 116 ? -20.375 -10.898 0.675 1 95.5 116 TYR B N 1
ATOM 2721 C CA . TYR B 1 116 ? -21.031 -12.008 -0.009 1 95.5 116 TYR B CA 1
ATOM 2722 C C . TYR B 1 116 ? -21.141 -13.219 0.91 1 95.5 116 TYR B C 1
ATOM 2724 O O . TYR B 1 116 ? -22.094 -13.992 0.797 1 95.5 116 TYR B O 1
ATOM 2732 N N . ILE B 1 117 ? -20.234 -13.367 1.873 1 95.12 117 ILE B N 1
ATOM 2733 C CA . ILE B 1 117 ? -20.297 -14.516 2.768 1 95.12 117 ILE B CA 1
ATOM 2734 C C . ILE B 1 117 ? -20.969 -14.109 4.078 1 95.12 117 ILE B C 1
ATOM 2736 O O . ILE B 1 117 ? -20.859 -14.82 5.082 1 95.12 117 ILE B O 1
ATOM 2740 N N . ASP B 1 118 ? -21.469 -12.953 4.215 1 93.62 118 ASP B N 1
ATOM 2741 C CA . ASP B 1 118 ? -22.266 -12.422 5.32 1 93.62 118 ASP B CA 1
ATOM 2742 C C . ASP B 1 118 ? -21.406 -12.203 6.562 1 93.62 118 ASP B C 1
ATOM 2744 O O . ASP B 1 118 ? -21.875 -12.398 7.688 1 93.62 118 ASP B O 1
ATOM 2748 N N . ARG B 1 119 ? -20.219 -11.977 6.277 1 94.06 119 ARG B N 1
ATOM 2749 C CA . ARG B 1 119 ? -19.344 -11.562 7.371 1 94.06 119 ARG B CA 1
ATOM 2750 C C . ARG B 1 119 ? -19.609 -10.109 7.754 1 94.06 119 ARG B C 1
ATOM 2752 O O . ARG B 1 119 ? -19.531 -9.75 8.93 1 94.06 119 ARG B O 1
ATOM 2759 N N . PHE B 1 120 ? -19.828 -9.273 6.758 1 94.81 120 PHE B N 1
ATOM 2760 C CA . PHE B 1 120 ? -20.266 -7.891 6.926 1 94.81 120 PHE B CA 1
ATOM 2761 C C . PHE B 1 120 ? -21.625 -7.668 6.262 1 94.81 120 PHE B C 1
ATOM 2763 O O . PHE B 1 120 ? -22.016 -8.422 5.367 1 94.81 120 PHE B O 1
ATOM 2770 N N . PRO B 1 121 ? -22.344 -6.625 6.793 1 95.06 121 PRO B N 1
ATOM 2771 C CA . PRO B 1 121 ? -23.594 -6.312 6.113 1 95.06 121 PRO B CA 1
ATOM 2772 C C . PRO B 1 121 ? -23.422 -6.059 4.621 1 95.06 121 PRO B C 1
ATOM 2774 O O . PRO B 1 121 ? -22.422 -5.449 4.207 1 95.06 121 PRO B O 1
ATOM 2777 N N . TYR B 1 122 ? -24.438 -6.527 3.887 1 95.19 122 TYR B N 1
ATOM 2778 C CA . TYR B 1 122 ? -24.406 -6.355 2.439 1 95.19 122 TYR B CA 1
ATOM 2779 C C . TYR B 1 122 ? -24.859 -4.953 2.047 1 95.19 122 TYR B C 1
ATOM 2781 O O . TYR B 1 122 ? -25.938 -4.496 2.463 1 95.19 122 TYR B O 1
ATOM 2789 N N . HIS B 1 123 ? -24.125 -4.211 1.304 1 96 123 HIS B N 1
ATOM 2790 C CA . HIS B 1 123 ? -24.438 -2.896 0.754 1 96 123 HIS B CA 1
ATOM 2791 C C . HIS B 1 123 ? -24.25 -2.871 -0.758 1 96 123 HIS B C 1
ATOM 2793 O O . HIS B 1 123 ? -23.109 -2.867 -1.244 1 96 123 HIS B O 1
ATOM 2799 N N . GLN B 1 124 ? -25.312 -2.713 -1.507 1 95.56 124 GLN B N 1
ATOM 2800 C CA . GLN B 1 124 ? -25.281 -2.814 -2.963 1 95.56 124 GLN B CA 1
ATOM 2801 C C . GLN B 1 124 ? -24.391 -1.744 -3.574 1 95.56 124 GLN B C 1
ATOM 2803 O O . GLN B 1 124 ? -23.672 -2.006 -4.547 1 95.56 124 GLN B O 1
ATOM 2808 N N . ASP B 1 125 ? -24.469 -0.596 -3.049 1 96.31 125 ASP B N 1
ATOM 2809 C CA . ASP B 1 125 ? -23.703 0.503 -3.623 1 96.31 125 ASP B CA 1
ATOM 2810 C C . ASP B 1 125 ? -22.203 0.258 -3.479 1 96.31 125 ASP B C 1
ATOM 2812 O O . ASP B 1 125 ? -21.422 0.603 -4.371 1 96.31 125 ASP B O 1
ATOM 2816 N N . ILE B 1 126 ? -21.781 -0.358 -2.389 1 95.5 126 ILE B N 1
ATOM 2817 C CA . ILE B 1 126 ? -20.375 -0.695 -2.16 1 95.5 126 ILE B CA 1
ATOM 2818 C C . ILE B 1 126 ? -19.938 -1.779 -3.143 1 95.5 126 ILE B C 1
ATOM 2820 O O . ILE B 1 126 ? -18.875 -1.682 -3.75 1 95.5 126 ILE B O 1
ATOM 2824 N N . VAL B 1 127 ? -20.766 -2.75 -3.281 1 96.25 127 VAL B N 1
ATOM 2825 C CA . VAL B 1 127 ? -20.484 -3.848 -4.199 1 96.25 127 VAL B CA 1
ATOM 2826 C C . VAL B 1 127 ? -20.375 -3.311 -5.625 1 96.25 127 VAL B C 1
ATOM 2828 O O . VAL B 1 127 ? -19.422 -3.635 -6.344 1 96.25 127 VAL B O 1
ATOM 2831 N N . ASP B 1 128 ? -21.328 -2.438 -6.012 1 96.94 128 ASP B N 1
ATOM 2832 C CA . ASP B 1 128 ? -21.344 -1.888 -7.367 1 96.94 128 ASP B CA 1
ATOM 2833 C C . ASP B 1 128 ? -20.078 -1.081 -7.645 1 96.94 128 ASP B C 1
ATOM 2835 O O . ASP B 1 128 ? -19.422 -1.268 -8.672 1 96.94 128 ASP B O 1
ATOM 2839 N N . ARG B 1 129 ? -19.672 -0.247 -6.773 1 96.25 129 ARG B N 1
ATOM 2840 C CA . ARG B 1 129 ? -18.469 0.568 -6.945 1 96.25 129 ARG B CA 1
ATOM 2841 C C . ARG B 1 129 ? -17.219 -0.297 -6.957 1 96.25 129 ARG B C 1
ATOM 2843 O O . ARG B 1 129 ? -16.297 -0.043 -7.727 1 96.25 129 ARG B O 1
ATOM 2850 N N . GLY B 1 130 ? -17.219 -1.303 -6.074 1 97.06 130 GLY B N 1
ATOM 2851 C CA . GLY B 1 130 ? -16.078 -2.209 -6.004 1 97.06 130 GLY B CA 1
ATOM 2852 C C . GLY B 1 130 ? -15.875 -3.006 -7.277 1 97.06 130 GLY B C 1
ATOM 2853 O O . GLY B 1 130 ? -14.734 -3.189 -7.723 1 97.06 130 GLY B O 1
ATOM 2854 N N . LEU B 1 131 ? -16.969 -3.479 -7.836 1 96.94 131 LEU B N 1
ATOM 2855 C CA . LEU B 1 131 ? -16.875 -4.254 -9.07 1 96.94 131 LEU B CA 1
ATOM 2856 C C . LEU B 1 131 ? -16.344 -3.398 -10.211 1 96.94 131 LEU B C 1
ATOM 2858 O O . LEU B 1 131 ? -15.562 -3.879 -11.047 1 96.94 131 LEU B O 1
ATOM 2862 N N . VAL B 1 132 ? -16.703 -2.178 -10.273 1 97.19 132 VAL B N 1
ATOM 2863 C CA . VAL B 1 132 ? -16.188 -1.253 -11.273 1 97.19 132 VAL B CA 1
ATOM 2864 C C . VAL B 1 132 ? -14.68 -1.086 -11.086 1 97.19 132 VAL B C 1
ATOM 2866 O O . VAL B 1 132 ? -13.914 -1.135 -12.055 1 97.19 132 VAL B O 1
ATOM 2869 N N . GLN B 1 133 ? -14.266 -0.9 -9.859 1 97.06 133 GLN B N 1
ATOM 2870 C CA . GLN B 1 133 ? -12.852 -0.738 -9.555 1 97.06 133 GLN B CA 1
ATOM 2871 C C . GLN B 1 133 ? -12.062 -1.994 -9.922 1 97.06 133 GLN B C 1
ATOM 2873 O O . GLN B 1 133 ? -10.977 -1.907 -10.5 1 97.06 133 GLN B O 1
ATOM 2878 N N . ILE B 1 134 ? -12.57 -3.135 -9.547 1 98.06 134 ILE B N 1
ATOM 2879 C CA . ILE B 1 134 ? -11.922 -4.402 -9.859 1 98.06 134 ILE B CA 1
ATOM 2880 C C . ILE B 1 134 ? -11.758 -4.539 -11.375 1 98.06 134 ILE B C 1
ATOM 2882 O O . ILE B 1 134 ? -10.695 -4.941 -11.852 1 98.06 134 ILE B O 1
ATOM 2886 N N . ASP B 1 135 ? -12.789 -4.168 -12.125 1 97.75 135 ASP B N 1
ATOM 2887 C CA . ASP B 1 135 ? -12.727 -4.238 -13.586 1 97.75 135 ASP B CA 1
ATOM 2888 C C . ASP B 1 135 ? -11.625 -3.334 -14.133 1 97.75 135 ASP B C 1
ATOM 2890 O O . ASP B 1 135 ? -10.875 -3.732 -15.031 1 97.75 135 ASP B O 1
ATOM 2894 N N . GLN B 1 136 ? -11.562 -2.168 -13.625 1 97.38 136 GLN B N 1
ATOM 2895 C CA . GLN B 1 136 ? -10.555 -1.218 -14.086 1 97.38 136 GLN B CA 1
ATOM 2896 C C . GLN B 1 136 ? -9.148 -1.734 -13.805 1 97.38 136 GLN B C 1
ATOM 2898 O O . GLN B 1 136 ? -8.266 -1.648 -14.672 1 97.38 136 GLN B O 1
ATOM 2903 N N . ILE B 1 137 ? -8.93 -2.248 -12.648 1 98.38 137 ILE B N 1
ATOM 2904 C CA . ILE B 1 137 ? -7.605 -2.748 -12.281 1 98.38 137 ILE B CA 1
ATOM 2905 C C . ILE B 1 137 ? -7.289 -4 -13.094 1 98.38 137 ILE B C 1
ATOM 2907 O O . ILE B 1 137 ? -6.145 -4.207 -13.508 1 98.38 137 ILE B O 1
ATOM 2911 N N . THR B 1 138 ? -8.312 -4.832 -13.312 1 98.5 138 THR B N 1
ATOM 2912 C CA . THR B 1 138 ? -8.148 -5.996 -14.18 1 98.5 138 THR B CA 1
ATOM 2913 C C . THR B 1 138 ? -7.641 -5.586 -15.555 1 98.5 138 THR B C 1
ATOM 2915 O O . THR B 1 138 ? -6.699 -6.184 -16.078 1 98.5 138 THR B O 1
ATOM 2918 N N . GLU B 1 139 ? -8.195 -4.539 -16.047 1 97.62 139 GLU B N 1
ATOM 2919 C CA . GLU B 1 139 ? -7.785 -4.039 -17.344 1 97.62 139 GLU B CA 1
ATOM 2920 C C . GLU B 1 139 ? -6.34 -3.547 -17.328 1 97.62 139 GLU B C 1
ATOM 2922 O O . GLU B 1 139 ? -5.605 -3.711 -18.297 1 97.62 139 GLU B O 1
ATOM 2927 N N . MET B 1 140 ? -5.941 -2.975 -16.281 1 97.56 140 MET B N 1
ATOM 2928 C CA . MET B 1 140 ? -4.562 -2.516 -16.156 1 97.56 140 MET B CA 1
ATOM 2929 C C . MET B 1 140 ? -3.592 -3.691 -16.172 1 97.56 140 MET B C 1
ATOM 2931 O O . MET B 1 140 ? -2.537 -3.615 -16.812 1 97.56 140 MET B O 1
ATOM 2935 N N . PHE B 1 141 ? -3.955 -4.746 -15.477 1 98.56 141 PHE B N 1
ATOM 2936 C CA . PHE B 1 141 ? -3.109 -5.934 -15.484 1 98.56 141 PHE B CA 1
ATOM 2937 C C . PHE B 1 141 ? -3.045 -6.551 -16.875 1 98.56 141 PHE B C 1
ATOM 2939 O O . PHE B 1 141 ? -1.966 -6.91 -17.344 1 98.56 141 PHE B O 1
ATOM 2946 N N . GLU B 1 142 ? -4.199 -6.641 -17.578 1 98.31 142 GLU B N 1
ATOM 2947 C CA . GLU B 1 142 ? -4.215 -7.164 -18.953 1 98.31 142 GLU B CA 1
ATOM 2948 C C . GLU B 1 142 ? -3.33 -6.328 -19.859 1 98.31 142 GLU B C 1
ATOM 2950 O O . GLU B 1 142 ? -2.547 -6.875 -20.641 1 98.31 142 GLU B O 1
ATOM 2955 N N . ALA B 1 143 ? -3.451 -5.047 -19.703 1 96.38 143 ALA B N 1
ATOM 2956 C CA . ALA B 1 143 ? -2.668 -4.145 -20.547 1 96.38 143 ALA B CA 1
ATOM 2957 C C . ALA B 1 143 ? -1.174 -4.301 -20.266 1 96.38 143 ALA B C 1
ATOM 2959 O O . ALA B 1 143 ? -0.362 -4.277 -21.203 1 96.38 143 ALA B O 1
ATOM 2960 N N . GLY B 1 144 ? -0.834 -4.441 -18.984 1 96.38 144 GLY B N 1
ATOM 2961 C CA . GLY B 1 144 ? 0.562 -4.652 -18.641 1 96.38 144 GLY B CA 1
ATOM 2962 C C . GLY B 1 144 ? 1.121 -5.953 -19.172 1 96.38 144 GLY B C 1
ATOM 2963 O O . GLY B 1 144 ? 2.252 -5.996 -19.656 1 96.38 144 GLY B O 1
ATOM 2964 N N . LEU B 1 145 ? 0.348 -6.977 -19.125 1 98.31 145 LEU B N 1
ATOM 2965 C CA . LEU B 1 145 ? 0.777 -8.312 -19.516 1 98.31 145 LEU B CA 1
ATOM 2966 C C . LEU B 1 145 ? 0.789 -8.453 -21.031 1 98.31 145 LEU B C 1
ATOM 2968 O O . LEU B 1 145 ? 1.312 -9.438 -21.562 1 98.31 145 LEU B O 1
ATOM 2972 N N . LYS B 1 146 ? 0.259 -7.477 -21.734 1 96.56 146 LYS B N 1
ATOM 2973 C CA . LYS B 1 146 ? 0.406 -7.414 -23.188 1 96.56 146 LYS B CA 1
ATOM 2974 C C . LYS B 1 146 ? 1.787 -6.891 -23.578 1 96.56 146 LYS B C 1
ATOM 2976 O O . LYS B 1 146 ? 2.295 -7.211 -24.656 1 96.56 146 LYS B O 1
ATOM 2981 N N . LYS B 1 147 ? 2.387 -6.102 -22.734 1 94.88 147 LYS B N 1
ATOM 2982 C CA . LYS B 1 147 ? 3.633 -5.406 -23.031 1 94.88 147 LYS B CA 1
ATOM 2983 C C . LYS B 1 147 ? 4.844 -6.266 -22.688 1 94.88 147 LYS B C 1
ATOM 2985 O O . LYS B 1 147 ? 5.898 -6.152 -23.312 1 94.88 147 LYS B O 1
ATOM 2990 N N . SER B 1 148 ? 4.781 -7.016 -21.688 1 96.12 148 SER B N 1
ATOM 2991 C CA . SER B 1 148 ? 5.855 -7.887 -21.234 1 96.12 148 SER B CA 1
ATOM 2992 C C . SER B 1 148 ? 5.305 -9.211 -20.719 1 96.12 148 SER B C 1
ATOM 2994 O O . SER B 1 148 ? 4.129 -9.312 -20.375 1 96.12 148 SER B O 1
ATOM 2996 N N . LYS B 1 149 ? 6.164 -10.219 -20.688 1 97.19 149 LYS B N 1
ATOM 2997 C CA . LYS B 1 149 ? 5.738 -11.555 -20.281 1 97.19 149 LYS B CA 1
ATOM 2998 C C . LYS B 1 149 ? 5.27 -11.555 -18.828 1 97.19 149 LYS B C 1
ATOM 3000 O O . LYS B 1 149 ? 4.312 -12.242 -18.469 1 97.19 149 LYS B O 1
ATOM 3005 N N . TYR B 1 150 ? 5.969 -10.812 -18.016 1 98.69 150 TYR B N 1
ATOM 3006 C CA . TYR B 1 150 ? 5.578 -10.633 -16.625 1 98.69 150 TYR B CA 1
ATOM 3007 C C . TYR B 1 150 ? 5.305 -9.164 -16.328 1 98.69 150 TYR B C 1
ATOM 3009 O O . TYR B 1 150 ? 5.277 -8.328 -17.234 1 98.69 150 TYR B O 1
ATOM 3017 N N . LEU B 1 151 ? 5.039 -8.836 -15.102 1 98.69 151 LEU B N 1
ATOM 3018 C CA . LEU B 1 151 ? 4.473 -7.535 -14.773 1 98.69 151 LEU B CA 1
ATOM 3019 C C . LEU B 1 151 ? 5.488 -6.426 -15.016 1 98.69 151 LEU B C 1
ATOM 3021 O O . LEU B 1 151 ? 5.129 -5.34 -15.477 1 98.69 151 LEU B O 1
ATOM 3025 N N . VAL B 1 152 ? 6.738 -6.684 -14.688 1 98.5 152 VAL B N 1
ATOM 3026 C CA . VAL B 1 152 ? 7.738 -5.621 -14.75 1 98.5 152 VAL B CA 1
ATOM 3027 C C . VAL B 1 152 ? 8.57 -5.766 -16.016 1 98.5 152 VAL B C 1
ATOM 3029 O O . VAL B 1 152 ? 8.891 -4.773 -16.672 1 98.5 152 VAL B O 1
ATOM 3032 N N . ASN B 1 153 ? 8.906 -6.949 -16.359 1 97.31 153 ASN B N 1
ATOM 3033 C CA . ASN B 1 153 ? 9.727 -7.312 -17.5 1 97.31 153 ASN B CA 1
ATOM 3034 C C . ASN B 1 153 ? 9.508 -8.766 -17.922 1 97.31 153 ASN B C 1
ATOM 3036 O O . ASN B 1 153 ? 8.406 -9.289 -17.781 1 97.31 153 ASN B O 1
ATOM 3040 N N . ASP B 1 154 ? 10.586 -9.391 -18.453 1 97.56 154 ASP B N 1
ATOM 3041 C CA . ASP B 1 154 ? 10.352 -10.711 -19.047 1 97.56 154 ASP B CA 1
ATOM 3042 C C . ASP B 1 154 ? 10.82 -11.82 -18.109 1 97.56 154 ASP B C 1
ATOM 3044 O O . ASP B 1 154 ? 10.992 -12.969 -18.531 1 97.56 154 ASP B O 1
ATOM 3048 N N . HIS B 1 155 ? 11.102 -11.469 -16.906 1 98.06 155 HIS B N 1
ATOM 3049 C CA . HIS B 1 155 ? 11.344 -12.484 -15.883 1 98.06 155 HIS B CA 1
ATOM 3050 C C . HIS B 1 155 ? 10.531 -12.219 -14.625 1 98.06 155 HIS B C 1
ATOM 3052 O O . HIS B 1 155 ? 10.086 -11.094 -14.398 1 98.06 155 HIS B O 1
ATOM 3058 N N . ILE B 1 156 ? 10.352 -13.258 -13.875 1 98.75 156 ILE B N 1
ATOM 3059 C CA . ILE B 1 156 ? 9.555 -13.188 -12.656 1 98.75 156 ILE B CA 1
ATOM 3060 C C . ILE B 1 156 ? 10.258 -12.312 -11.625 1 98.75 156 ILE B C 1
ATOM 3062 O O . ILE B 1 156 ? 11.453 -12.484 -11.367 1 98.75 156 ILE B O 1
ATOM 3066 N N . THR B 1 157 ? 9.617 -11.32 -11.156 1 98.88 157 THR B N 1
ATOM 3067 C CA . THR B 1 157 ? 10.094 -10.5 -10.047 1 98.88 157 THR B CA 1
ATOM 3068 C C . THR B 1 157 ? 9.211 -10.703 -8.812 1 98.88 157 THR B C 1
ATOM 3070 O O . THR B 1 157 ? 8.289 -11.516 -8.836 1 98.88 157 THR B O 1
ATOM 3073 N N . LEU B 1 158 ? 9.469 -9.961 -7.789 1 98.94 158 LEU B N 1
ATOM 3074 C CA . LEU B 1 158 ? 8.656 -10.008 -6.574 1 98.94 158 LEU B CA 1
ATOM 3075 C C . LEU B 1 158 ? 7.234 -9.531 -6.852 1 98.94 158 LEU B C 1
ATOM 3077 O O . LEU B 1 158 ? 6.289 -9.984 -6.207 1 98.94 158 LEU B O 1
ATOM 3081 N N . ALA B 1 159 ? 7.062 -8.586 -7.82 1 98.94 159 ALA B N 1
ATOM 3082 C CA . ALA B 1 159 ? 5.738 -8.109 -8.203 1 98.94 159 ALA B CA 1
ATOM 3083 C C . ALA B 1 159 ? 4.848 -9.266 -8.656 1 98.94 159 ALA B C 1
ATOM 3085 O O . ALA B 1 159 ? 3.695 -9.375 -8.227 1 98.94 159 ALA B O 1
ATOM 3086 N N . ASP B 1 160 ? 5.41 -10.109 -9.461 1 98.94 160 ASP B N 1
ATOM 3087 C CA . ASP B 1 160 ? 4.652 -11.266 -9.938 1 98.94 160 ASP B CA 1
ATOM 3088 C C . ASP B 1 160 ? 4.312 -12.203 -8.781 1 98.94 160 ASP B C 1
ATOM 3090 O O . ASP B 1 160 ? 3.154 -12.594 -8.609 1 98.94 160 ASP B O 1
ATOM 3094 N N . LEU B 1 161 ? 5.324 -12.531 -8.055 1 98.94 161 LEU B N 1
ATOM 3095 C CA . LEU B 1 161 ? 5.172 -13.523 -6.996 1 98.94 161 LEU B CA 1
ATOM 3096 C C . LEU B 1 161 ? 4.137 -13.078 -5.969 1 98.94 161 LEU B C 1
ATOM 3098 O O . LEU B 1 161 ? 3.348 -13.883 -5.48 1 98.94 161 LEU B O 1
ATOM 3102 N N . PHE B 1 162 ? 4.125 -11.844 -5.648 1 98.94 162 PHE B N 1
ATOM 3103 C CA . PHE B 1 162 ? 3.17 -11.367 -4.656 1 98.94 162 PHE B CA 1
ATOM 3104 C C . PHE B 1 162 ? 1.772 -11.266 -5.258 1 98.94 162 PHE B C 1
ATOM 3106 O O . PHE B 1 162 ? 0.806 -11.766 -4.684 1 98.94 162 PHE B O 1
ATOM 3113 N N . CYS B 1 163 ? 1.637 -10.609 -6.445 1 98.94 163 CYS B N 1
ATOM 3114 C CA . CYS B 1 163 ? 0.325 -10.328 -7.02 1 98.94 163 CYS B CA 1
ATOM 3115 C C . CYS B 1 163 ? -0.416 -11.617 -7.348 1 98.94 163 CYS B C 1
ATOM 3117 O O . CYS B 1 163 ? -1.641 -11.68 -7.23 1 98.94 163 CYS B O 1
ATOM 3119 N N . ILE B 1 164 ? 0.301 -12.656 -7.668 1 98.81 164 ILE B N 1
ATOM 3120 C CA . ILE B 1 164 ? -0.39 -13.883 -8.055 1 98.81 164 ILE B CA 1
ATOM 3121 C C . ILE B 1 164 ? -1.051 -14.508 -6.824 1 98.81 164 ILE B C 1
ATOM 3123 O O . ILE B 1 164 ? -2.029 -15.242 -6.949 1 98.81 164 ILE B O 1
ATOM 3127 N N . THR B 1 165 ? -0.54 -14.273 -5.613 1 98.75 165 THR B N 1
ATOM 3128 C CA . THR B 1 165 ? -1.187 -14.859 -4.445 1 98.75 165 THR B CA 1
ATOM 3129 C C . THR B 1 165 ? -2.605 -14.32 -4.285 1 98.75 165 THR B C 1
ATOM 3131 O O . THR B 1 165 ? -3.5 -15.039 -3.834 1 98.75 165 THR B O 1
ATOM 3134 N N . GLU B 1 166 ? -2.816 -13.102 -4.645 1 98.62 166 GLU B N 1
ATOM 3135 C CA . GLU B 1 166 ? -4.133 -12.477 -4.57 1 98.62 166 GLU B CA 1
ATOM 3136 C C . GLU B 1 166 ? -4.984 -12.844 -5.785 1 98.62 166 GLU B C 1
ATOM 3138 O O . GLU B 1 166 ? -6.172 -13.148 -5.652 1 98.62 166 GLU B O 1
ATOM 3143 N N . TRP B 1 167 ? -4.391 -12.859 -6.961 1 98.81 167 TRP B N 1
ATOM 3144 C CA . TRP B 1 167 ? -5.113 -13.219 -8.18 1 98.81 167 TRP B CA 1
ATOM 3145 C C . TRP B 1 167 ? -5.473 -14.703 -8.172 1 98.81 167 TRP B C 1
ATOM 3147 O O . TRP B 1 167 ? -6.535 -15.094 -8.656 1 98.81 167 TRP B O 1
ATOM 3157 N N . ALA B 1 168 ? -4.551 -15.555 -7.703 1 98.69 168 ALA B N 1
ATOM 3158 C CA . ALA B 1 168 ? -4.852 -16.984 -7.582 1 98.69 168 ALA B CA 1
ATOM 3159 C C . ALA B 1 168 ? -6.039 -17.219 -6.656 1 98.69 168 ALA B C 1
ATOM 3161 O O . ALA B 1 168 ? -6.887 -18.078 -6.93 1 98.69 168 ALA B O 1
ATOM 3162 N N . PHE B 1 169 ? -6.094 -16.5 -5.527 1 98.19 169 PHE B N 1
ATOM 3163 C CA . PHE B 1 169 ? -7.266 -16.562 -4.66 1 98.19 169 PHE B CA 1
ATOM 3164 C C . PHE B 1 169 ? -8.539 -16.281 -5.449 1 98.19 169 PHE B C 1
ATOM 3166 O O . PHE B 1 169 ? -9.539 -16.984 -5.309 1 98.19 169 PHE B O 1
ATOM 3173 N N . CYS B 1 170 ? -8.523 -15.234 -6.277 1 98.56 170 CYS B N 1
ATOM 3174 C CA . CYS B 1 170 ? -9.695 -14.836 -7.051 1 98.56 170 CYS B CA 1
ATOM 3175 C C . CYS B 1 170 ? -10.086 -15.922 -8.055 1 98.56 170 CYS B C 1
ATOM 3177 O O . CYS B 1 170 ? -11.266 -16.234 -8.211 1 98.56 170 CYS B O 1
ATOM 3179 N N . LEU B 1 171 ? -9.078 -16.469 -8.719 1 98.62 171 LEU B N 1
ATOM 3180 C CA . LEU B 1 171 ? -9.352 -17.484 -9.719 1 98.62 171 LEU B CA 1
ATOM 3181 C C . LEU B 1 171 ?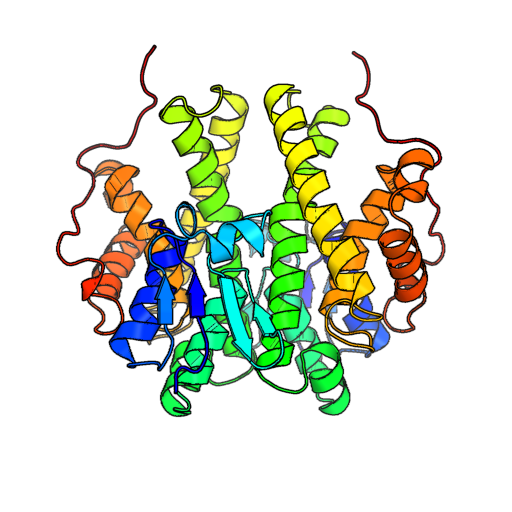 -9.875 -18.766 -9.07 1 98.62 171 LEU B C 1
ATOM 3183 O O . LEU B 1 171 ? -10.617 -19.531 -9.695 1 98.62 171 LEU B O 1
ATOM 3187 N N . GLN B 1 172 ? -9.492 -18.969 -7.852 1 97.88 172 GLN B N 1
ATOM 3188 C CA . GLN B 1 172 ? -9.914 -20.156 -7.137 1 97.88 172 GLN B CA 1
ATOM 3189 C C . GLN B 1 172 ? -11.305 -19.984 -6.547 1 97.88 172 GLN B C 1
ATOM 3191 O O . GLN B 1 172 ? -12.07 -20.953 -6.465 1 97.88 172 GLN B O 1
ATOM 3196 N N . HIS B 1 173 ? -11.703 -18.781 -6.156 1 96.44 173 HIS B N 1
ATOM 3197 C CA . HIS B 1 173 ? -12.867 -18.656 -5.281 1 96.44 173 HIS B CA 1
ATOM 3198 C C . HIS B 1 173 ? -13.875 -17.656 -5.836 1 96.44 173 HIS B C 1
ATOM 3200 O O . HIS B 1 173 ? -15.031 -17.641 -5.422 1 96.44 173 HIS B O 1
ATOM 3206 N N . CYS B 1 174 ? -13.414 -16.812 -6.805 1 97.25 174 CYS B N 1
ATOM 3207 C CA . CYS B 1 174 ? -14.273 -15.672 -7.117 1 97.25 174 CYS B CA 1
ATOM 3208 C C . CYS B 1 174 ? -14.656 -15.672 -8.594 1 97.25 174 CYS B C 1
ATOM 3210 O O . CYS B 1 174 ? -15.805 -15.383 -8.938 1 97.25 174 CYS B O 1
ATOM 3212 N N . PHE B 1 175 ? -13.719 -15.953 -9.461 1 98 175 PHE B N 1
ATOM 3213 C CA . PHE B 1 175 ? -13.922 -15.695 -10.883 1 98 175 PHE B CA 1
ATOM 3214 C C . PHE B 1 175 ? -14.109 -17 -11.648 1 98 175 PHE B C 1
ATOM 3216 O O . PHE B 1 175 ? -13.164 -17.766 -11.805 1 98 175 PHE B O 1
ATOM 3223 N N . GLY B 1 176 ? -15.281 -17.219 -12.25 1 98 176 GLY B N 1
ATOM 3224 C CA . GLY B 1 176 ? -15.633 -18.422 -12.984 1 98 176 GLY B CA 1
ATOM 3225 C C . GLY B 1 176 ? -15.18 -18.391 -14.43 1 98 176 GLY B C 1
ATOM 3226 O O . GLY B 1 176 ? -14.43 -17.516 -14.828 1 98 176 GLY B O 1
ATOM 3227 N N . PRO B 1 177 ? -15.648 -19.375 -15.188 1 98.25 177 PRO B N 1
ATOM 3228 C CA . PRO B 1 177 ? -15.156 -19.578 -16.547 1 98.25 177 PRO B CA 1
ATOM 3229 C C . PRO B 1 177 ? -15.461 -18.391 -17.469 1 98.25 177 PRO B C 1
ATOM 3231 O O . PRO B 1 177 ? -14.648 -18.047 -18.328 1 98.25 177 PRO B O 1
ATOM 3234 N N . GLU B 1 178 ? -16.578 -17.812 -17.328 1 97.94 178 GLU B N 1
ATOM 3235 C CA . GLU B 1 178 ? -16.938 -16.688 -18.188 1 97.94 178 GLU B CA 1
ATOM 3236 C C . GLU B 1 178 ? -15.984 -15.516 -18.016 1 97.94 178 GLU B C 1
ATOM 3238 O O . GLU B 1 178 ? -15.57 -14.891 -18.984 1 97.94 178 GLU B O 1
ATOM 3243 N N . TRP B 1 179 ? -15.711 -15.258 -16.75 1 98 179 TRP B N 1
ATOM 3244 C CA . TRP B 1 179 ? -14.742 -14.203 -16.453 1 98 179 TRP B CA 1
ATOM 3245 C C . TRP B 1 179 ? -13.375 -14.547 -17.031 1 98 179 TRP B C 1
ATOM 3247 O O . TRP B 1 179 ? -12.727 -13.703 -17.656 1 98 179 TRP B O 1
ATOM 3257 N N . ARG B 1 180 ? -12.93 -15.789 -16.844 1 98.56 180 ARG B N 1
ATOM 3258 C CA . ARG B 1 180 ? -11.594 -16.234 -17.234 1 98.56 180 ARG B CA 1
ATOM 3259 C C . ARG B 1 180 ? -11.422 -16.172 -18.75 1 98.56 180 ARG B C 1
ATOM 3261 O O . ARG B 1 180 ? -10.336 -15.883 -19.25 1 98.56 180 ARG B O 1
ATOM 3268 N N . GLU B 1 181 ? -12.461 -16.406 -19.453 1 98.38 181 GLU B N 1
ATOM 3269 C CA . GLU B 1 181 ? -12.43 -16.344 -20.906 1 98.38 181 GLU B CA 1
ATOM 3270 C C . GLU B 1 181 ? -12.156 -14.922 -21.391 1 98.38 181 GLU B C 1
ATOM 3272 O O . GLU B 1 181 ? -11.5 -14.727 -22.422 1 98.38 181 GLU B O 1
ATOM 3277 N N . LYS B 1 182 ? -12.594 -14 -20.656 1 98.38 182 LYS B N 1
ATOM 3278 C CA . LYS B 1 182 ? -12.469 -12.594 -21.062 1 98.38 182 LYS B CA 1
ATOM 3279 C C . LYS B 1 182 ? -11.102 -12.039 -20.656 1 98.38 182 LYS B C 1
ATOM 3281 O O . LYS B 1 182 ? -10.711 -10.961 -21.109 1 98.38 182 LYS B O 1
ATOM 3286 N N . HIS B 1 183 ? -10.398 -12.758 -19.797 1 98.62 183 HIS B N 1
ATOM 3287 C CA . HIS B 1 183 ? -9.141 -12.25 -19.266 1 98.62 183 HIS B CA 1
ATOM 3288 C C . HIS B 1 183 ? -8.039 -13.305 -19.344 1 98.62 183 HIS B C 1
ATOM 3290 O O . HIS B 1 183 ? -7.449 -13.664 -18.312 1 98.62 183 HIS B O 1
ATOM 3296 N N . PRO B 1 184 ? -7.691 -13.703 -20.547 1 98.62 184 PRO B N 1
ATOM 3297 C CA . PRO B 1 184 ? -6.785 -14.844 -20.734 1 98.62 184 PRO B CA 1
ATOM 3298 C C . PRO B 1 184 ? -5.355 -14.531 -20.297 1 98.62 184 PRO B C 1
ATOM 3300 O O . PRO B 1 184 ? -4.629 -15.422 -19.859 1 98.62 184 PRO B O 1
ATOM 3303 N N . LEU B 1 185 ? -4.922 -13.273 -20.438 1 98.81 185 LEU B N 1
ATOM 3304 C CA . LEU B 1 185 ? -3.537 -12.961 -20.109 1 98.81 185 LEU B CA 1
ATOM 3305 C C . LEU B 1 185 ? -3.299 -13.078 -18.609 1 98.81 185 LEU B C 1
ATOM 3307 O O . LEU B 1 185 ? -2.268 -13.602 -18.172 1 98.81 185 LEU B O 1
ATOM 3311 N N . ILE B 1 186 ? -4.254 -12.609 -17.812 1 98.88 186 ILE B N 1
ATOM 3312 C CA . ILE B 1 186 ? -4.156 -12.742 -16.359 1 98.88 186 ILE B CA 1
ATOM 3313 C C . ILE B 1 186 ? -4.172 -14.227 -15.984 1 98.88 186 ILE B C 1
ATOM 3315 O O . ILE B 1 186 ? -3.367 -14.672 -15.164 1 98.88 186 ILE B O 1
ATOM 3319 N N . VAL B 1 187 ? -5.094 -14.961 -16.594 1 98.81 187 VAL B N 1
ATOM 3320 C CA . VAL B 1 187 ? -5.23 -16.375 -16.281 1 98.81 187 VAL B CA 1
ATOM 3321 C C . VAL B 1 187 ? -3.932 -17.109 -16.594 1 98.81 187 VAL B C 1
ATOM 3323 O O . VAL B 1 187 ? -3.393 -17.828 -15.758 1 98.81 187 VAL B O 1
ATOM 3326 N N . ASN B 1 188 ? -3.404 -16.922 -17.781 1 98.75 188 ASN B N 1
ATOM 3327 C CA . ASN B 1 188 ? -2.164 -17.562 -18.203 1 98.75 188 ASN B CA 1
ATOM 3328 C C . ASN B 1 188 ? -0.993 -17.156 -17.312 1 98.75 188 ASN B C 1
ATOM 3330 O O . ASN B 1 188 ? -0.153 -17.984 -16.969 1 98.75 188 ASN B O 1
ATOM 3334 N N . TRP B 1 189 ? -0.935 -15.859 -17 1 98.88 189 TRP B N 1
ATOM 3335 C CA . TRP B 1 189 ? 0.105 -15.312 -16.125 1 98.88 189 TRP B CA 1
ATOM 3336 C C . TRP B 1 189 ? 0.074 -15.984 -14.758 1 98.88 189 TRP B C 1
ATOM 3338 O O . TRP B 1 189 ? 1.107 -16.438 -14.258 1 98.88 189 TRP B O 1
ATOM 3348 N N . VAL B 1 190 ? -1.12 -16.125 -14.18 1 98.88 190 VAL B N 1
ATOM 3349 C CA . VAL B 1 190 ? -1.254 -16.766 -12.867 1 98.88 190 VAL B CA 1
ATOM 3350 C C . VAL B 1 190 ? -0.839 -18.219 -12.961 1 98.88 190 VAL B C 1
ATOM 3352 O O . VAL B 1 190 ? -0.04 -18.703 -12.148 1 98.88 190 VAL B O 1
ATOM 3355 N N . LEU B 1 191 ? -1.319 -18.922 -13.953 1 98.62 191 LEU B N 1
ATOM 3356 C CA . LEU B 1 191 ? -1.076 -20.359 -14.086 1 98.62 191 LEU B CA 1
ATOM 3357 C C . LEU B 1 191 ? 0.396 -20.641 -14.375 1 98.62 191 LEU B C 1
ATOM 3359 O O . LEU B 1 191 ? 0.912 -21.703 -14.023 1 98.62 191 LEU B O 1
ATOM 3363 N N . ASP B 1 192 ? 1.04 -19.703 -14.969 1 98.75 192 ASP B N 1
ATOM 3364 C CA . ASP B 1 192 ? 2.471 -19.828 -15.227 1 98.75 192 ASP B CA 1
ATOM 3365 C C . ASP B 1 192 ? 3.279 -19.594 -13.953 1 98.75 192 ASP B C 1
ATOM 3367 O O . ASP B 1 192 ? 4.129 -20.406 -13.586 1 98.75 192 ASP B O 1
ATOM 3371 N N . VAL B 1 193 ? 3.012 -18.531 -13.234 1 98.88 193 VAL B N 1
ATOM 3372 C CA . VAL B 1 193 ? 3.83 -18.094 -12.109 1 98.88 193 VAL B CA 1
ATOM 3373 C C . VAL B 1 193 ? 3.635 -19.031 -10.922 1 98.88 193 VAL B C 1
ATOM 3375 O O . VAL B 1 193 ? 4.574 -19.281 -10.164 1 98.88 193 VAL B O 1
ATOM 3378 N N . ILE B 1 194 ? 2.43 -19.625 -10.727 1 98.62 194 ILE B N 1
ATOM 3379 C CA . ILE B 1 194 ? 2.219 -20.484 -9.57 1 98.62 194 ILE B CA 1
ATOM 3380 C C . ILE B 1 194 ? 3.043 -21.766 -9.734 1 98.62 194 ILE B C 1
ATOM 3382 O O . ILE B 1 194 ? 3.186 -22.531 -8.781 1 98.62 194 ILE B O 1
ATOM 3386 N N . LYS B 1 195 ? 3.613 -22 -10.898 1 98.25 195 LYS B N 1
ATOM 3387 C CA . LYS B 1 195 ? 4.457 -23.156 -11.148 1 98.25 195 LYS B CA 1
ATOM 3388 C C . LYS B 1 195 ? 5.926 -22.844 -10.875 1 98.25 195 LYS B C 1
ATOM 3390 O O . LYS B 1 195 ? 6.773 -23.734 -10.906 1 98.25 195 LYS B O 1
ATOM 3395 N N . SER B 1 196 ? 6.223 -21.562 -10.664 1 98.38 196 SER B N 1
ATOM 3396 C CA . SER B 1 196 ? 7.598 -21.172 -10.367 1 98.38 196 SER B CA 1
ATOM 3397 C C . SER B 1 196 ? 8.148 -21.969 -9.18 1 98.38 196 SER B C 1
ATOM 3399 O O . SER B 1 196 ? 7.453 -22.172 -8.188 1 98.38 196 SER B O 1
ATOM 3401 N N . PRO B 1 197 ? 9.469 -22.328 -9.211 1 98.38 197 PRO B N 1
ATOM 3402 C CA . PRO B 1 197 ? 10.07 -23.062 -8.102 1 98.38 197 PRO B CA 1
ATOM 3403 C C . PRO B 1 197 ? 9.961 -22.328 -6.77 1 98.38 197 PRO B C 1
ATOM 3405 O O . PRO B 1 197 ? 9.922 -22.953 -5.707 1 98.38 197 PRO B O 1
ATOM 3408 N N . ILE B 1 198 ? 9.859 -21.094 -6.777 1 98.69 198 ILE B N 1
ATOM 3409 C CA . ILE B 1 198 ? 9.844 -20.281 -5.562 1 98.69 198 ILE B CA 1
ATOM 3410 C C . ILE B 1 198 ? 8.531 -20.5 -4.812 1 98.69 198 ILE B C 1
ATOM 3412 O O . ILE B 1 198 ? 8.516 -20.547 -3.58 1 98.69 198 ILE B O 1
ATOM 3416 N N . ILE B 1 199 ? 7.406 -20.734 -5.562 1 98.75 199 ILE B N 1
ATOM 3417 C CA . ILE B 1 199 ? 6.133 -20.609 -4.855 1 98.75 199 ILE B CA 1
ATOM 3418 C C . ILE B 1 199 ? 5.254 -21.828 -5.16 1 98.75 199 ILE B C 1
ATOM 3420 O O . ILE B 1 199 ? 4.176 -21.969 -4.586 1 98.75 199 ILE B O 1
ATOM 3424 N N . LYS B 1 200 ? 5.652 -22.766 -5.949 1 98.5 200 LYS B N 1
ATOM 3425 C CA . LYS B 1 200 ? 4.832 -23.844 -6.477 1 98.5 200 LYS B CA 1
ATOM 3426 C C . LYS B 1 200 ? 4.324 -24.75 -5.352 1 98.5 200 LYS B C 1
ATOM 3428 O O . LYS B 1 200 ? 3.225 -25.297 -5.438 1 98.5 200 LYS B O 1
ATOM 3433 N N . ASP B 1 201 ? 5.082 -24.938 -4.301 1 97.88 201 ASP B N 1
ATOM 3434 C CA . ASP B 1 201 ? 4.691 -25.812 -3.205 1 97.88 201 ASP B CA 1
ATOM 3435 C C . ASP B 1 201 ? 3.451 -25.281 -2.49 1 97.88 201 ASP B C 1
ATOM 3437 O O . ASP B 1 201 ? 2.754 -26.031 -1.807 1 97.88 201 ASP B O 1
ATOM 3441 N N . GLU B 1 202 ? 3.184 -23.984 -2.654 1 97.81 202 GLU B N 1
ATOM 3442 C CA . GLU B 1 202 ? 2.006 -23.375 -2.055 1 97.81 202 GLU B CA 1
ATOM 3443 C C . GLU B 1 202 ? 0.755 -23.641 -2.887 1 97.81 202 GLU B C 1
ATOM 3445 O O . GLU B 1 202 ? -0.365 -23.406 -2.426 1 97.81 202 GLU B O 1
ATOM 3450 N N . TYR B 1 203 ? 0.949 -24.156 -4.109 1 98.12 203 TYR B N 1
ATOM 3451 C CA . TYR B 1 203 ? -0.177 -24.25 -5.035 1 98.12 203 TYR B CA 1
ATOM 3452 C C . TYR B 1 203 ? -0.284 -25.641 -5.641 1 98.12 203 TYR B C 1
ATOM 3454 O O . TYR B 1 203 ? -0.714 -25.781 -6.789 1 98.12 203 TYR B O 1
ATOM 3462 N N . LYS B 1 204 ? 0.123 -26.656 -4.957 1 96.12 204 LYS B N 1
ATOM 3463 C CA . LYS B 1 204 ? 0.083 -28.047 -5.426 1 96.12 204 LYS B CA 1
ATOM 3464 C C . LYS B 1 204 ? -1.351 -28.484 -5.703 1 96.12 204 LYS B C 1
ATOM 3466 O O . LYS B 1 204 ? -1.595 -29.281 -6.613 1 96.12 204 LYS B O 1
ATOM 3471 N N . ASP B 1 205 ? -2.312 -27.969 -5.039 1 94.25 205 ASP B N 1
ATOM 3472 C CA . ASP B 1 205 ? -3.707 -28.375 -5.18 1 94.25 205 ASP B CA 1
ATOM 3473 C C . ASP B 1 205 ? -4.547 -27.25 -5.781 1 94.25 205 ASP B C 1
ATOM 3475 O O . ASP B 1 205 ? -5.738 -27.125 -5.488 1 94.25 205 ASP B O 1
ATOM 3479 N N . PHE B 1 206 ? -3.926 -26.438 -6.594 1 97.69 206 PHE B N 1
ATOM 3480 C CA . PHE B 1 206 ? -4.605 -25.281 -7.16 1 97.69 206 PHE B CA 1
ATOM 3481 C C . PHE B 1 206 ? -5.711 -25.719 -8.117 1 97.69 206 PHE B C 1
ATOM 3483 O O . PHE B 1 206 ? -5.488 -26.547 -9 1 97.69 206 PHE B O 1
ATOM 3490 N N . THR B 1 207 ? -6.922 -25.297 -7.926 1 98.06 207 THR B N 1
ATOM 3491 C CA . THR B 1 207 ? -8.055 -25.547 -8.805 1 98.06 207 THR B CA 1
ATOM 3492 C C . THR B 1 207 ? -8.758 -24.234 -9.156 1 98.06 207 THR B C 1
ATOM 3494 O O . THR B 1 207 ? -8.711 -23.281 -8.383 1 98.06 207 THR B O 1
ATOM 3497 N N . LEU B 1 208 ? -9.383 -24.188 -10.266 1 98.44 208 LEU B N 1
ATOM 3498 C CA . LEU B 1 208 ? -10.109 -23 -10.734 1 98.44 208 LEU B CA 1
ATOM 3499 C C . LEU B 1 208 ? -11.57 -23.078 -10.305 1 98.44 208 LEU B C 1
ATOM 3501 O O . LEU B 1 208 ? -12.18 -24.141 -10.32 1 98.44 208 LEU B O 1
ATOM 3505 N N . ALA B 1 209 ? -12.07 -21.938 -9.977 1 98.12 209 ALA B N 1
ATOM 3506 C CA . ALA B 1 209 ? -13.477 -21.859 -9.586 1 98.12 209 ALA B CA 1
ATOM 3507 C C . ALA B 1 209 ? -14.391 -22.344 -10.711 1 98.12 209 ALA B C 1
ATOM 3509 O O . ALA B 1 209 ? -14.219 -21.969 -11.867 1 98.12 209 ALA B O 1
ATOM 3510 N N . GLU B 1 210 ? -15.344 -23.125 -10.383 1 97.38 210 GLU B N 1
ATOM 3511 C CA . GLU B 1 210 ? -16.281 -23.672 -11.359 1 97.38 210 GLU B CA 1
ATOM 3512 C C . GLU B 1 210 ? -17.328 -22.625 -11.75 1 97.38 210 GLU B C 1
ATOM 3514 O O . GLU B 1 210 ? -17.938 -22.719 -12.82 1 97.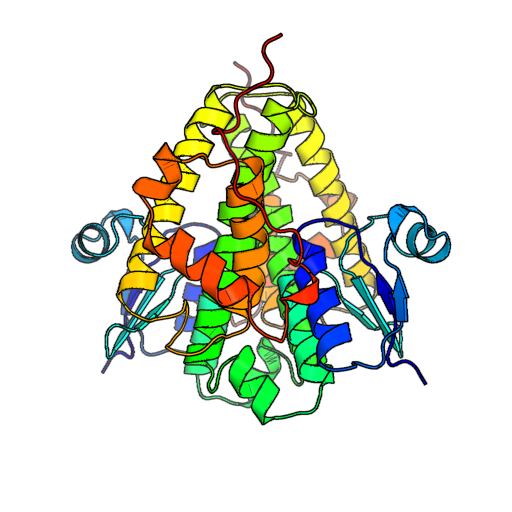38 210 GLU B O 1
ATOM 3519 N N . LYS B 1 211 ? -17.672 -21.812 -10.836 1 96.12 211 LYS B N 1
ATOM 3520 C CA . LYS B 1 211 ? -18.625 -20.719 -11.047 1 96.12 211 LYS B CA 1
ATOM 3521 C C . LYS B 1 211 ? -18.156 -19.438 -10.367 1 96.12 211 LYS B C 1
ATOM 3523 O O . LYS B 1 211 ? -17.391 -19.484 -9.398 1 96.12 211 LYS B O 1
ATOM 3528 N N . THR B 1 212 ? -18.594 -18.359 -10.914 1 95.38 212 THR B N 1
ATOM 3529 C CA . THR B 1 212 ? -18.344 -17.094 -10.258 1 95.38 212 THR B CA 1
ATOM 3530 C C . THR B 1 212 ? -19.078 -17.016 -8.922 1 95.38 212 THR B C 1
ATOM 3532 O O . THR B 1 212 ? -20.234 -17.406 -8.82 1 95.38 212 THR B O 1
ATOM 3535 N N . PHE B 1 213 ? -18.359 -16.438 -8.023 1 92.75 213 PHE B N 1
ATOM 3536 C CA . PHE B 1 213 ? -18.875 -16.375 -6.66 1 92.75 213 PHE B CA 1
ATOM 3537 C C . PHE B 1 213 ? -20.047 -15.406 -6.566 1 92.75 213 PHE B C 1
ATOM 3539 O O . PHE B 1 213 ? -20.031 -14.328 -7.168 1 92.75 213 PHE B O 1
ATOM 3546 N N . GLU B 1 214 ? -21.125 -15.797 -5.953 1 89.62 214 GLU B N 1
ATOM 3547 C CA . GLU B 1 214 ? -22.328 -15.008 -5.777 1 89.62 214 GLU B CA 1
ATOM 3548 C C . GLU B 1 214 ? -22.703 -14.883 -4.305 1 89.62 214 GLU B C 1
ATOM 3550 O O . GLU B 1 214 ? -22.281 -15.703 -3.48 1 89.62 214 GLU B O 1
ATOM 3555 N N . PRO B 1 215 ? -23.391 -13.734 -4.129 1 87.25 215 PRO B N 1
ATOM 3556 C CA . PRO B 1 215 ? -23.781 -13.57 -2.727 1 87.25 215 PRO B CA 1
ATOM 3557 C C . PRO B 1 215 ? -24.672 -14.703 -2.227 1 87.25 215 PRO B C 1
ATOM 3559 O O . PRO B 1 215 ? -25.469 -15.242 -2.988 1 87.25 215 PRO B O 1
ATOM 3562 N N . THR B 1 216 ? -24.344 -15.039 -1.005 1 77.69 216 THR B N 1
ATOM 3563 C CA . THR B 1 216 ? -25.203 -16.047 -0.39 1 77.69 216 THR B CA 1
ATOM 3564 C C . THR B 1 216 ? -26.625 -15.492 -0.207 1 77.69 216 THR B C 1
ATOM 3566 O O . THR B 1 216 ? -26.797 -14.391 0.305 1 77.69 216 THR B O 1
ATOM 3569 N N . LYS B 1 217 ? -27.516 -15.938 -1.021 1 67.25 217 LYS B N 1
ATOM 3570 C CA . LYS B 1 217 ? -28.922 -15.547 -0.856 1 67.25 217 LYS B CA 1
ATOM 3571 C C . LYS B 1 217 ? -29.375 -15.758 0.582 1 67.25 217 LYS B C 1
ATOM 3573 O O . LYS B 1 217 ? -29.062 -16.781 1.2 1 67.25 217 LYS B O 1
ATOM 3578 N N . LYS B 1 218 ? -29.938 -14.719 1.123 1 54.09 218 LYS B N 1
ATOM 3579 C CA . LYS B 1 218 ? -30.688 -14.891 2.367 1 54.09 218 LYS B CA 1
ATOM 3580 C C . LYS B 1 218 ? -32 -15.602 2.119 1 54.09 218 LYS B C 1
ATOM 3582 O O . LYS B 1 218 ? -32.625 -15.43 1.063 1 54.09 218 LYS B O 1
#

InterPro domains:
  IPR004046 Glutathione S-transferase, C-terminal [PF00043] (112-197)
  IPR010987 Glutathione S-transferase, C-terminal-like [PS50405] (87-218)
  IPR036249 Thioredoxin-like superfamily [SSF52833] (1-73)
  IPR036282 Glutathione S-transferase, C-terminal domain superfamily [SSF47616] (81-211)

Radius of gyration: 21.31 Å; Cα contacts (8 Å, |Δi|>4): 656; chains: 2; bounding box: 54×57×48 Å

Solvent-accessible surface area (backbone atoms only — not comparable to full-atom values): 23188 Å² total; per-residue (Å²): 130,66,62,29,38,38,31,24,43,96,46,55,75,29,49,49,55,53,24,52,34,63,62,65,62,41,58,52,44,73,40,66,51,34,91,74,33,66,68,49,46,69,78,37,74,84,65,72,65,35,26,37,42,34,70,92,79,37,72,39,40,47,56,85,16,42,45,58,46,54,46,56,67,60,74,39,66,69,58,36,30,53,35,50,29,81,45,71,69,46,28,28,47,29,43,21,50,38,47,47,38,61,45,65,40,44,49,40,50,49,54,45,50,36,26,33,71,63,74,40,82,77,49,67,67,58,45,54,55,34,52,53,50,44,51,54,51,49,49,51,52,42,57,38,46,71,76,26,79,26,76,80,35,82,55,79,30,45,31,43,59,51,42,35,38,54,51,48,50,35,36,36,58,39,42,10,58,73,56,45,69,75,37,51,60,54,50,51,46,38,65,52,54,45,62,34,83,57,43,22,85,82,43,78,82,70,57,71,22,84,48,55,59,66,62,64,79,129,130,66,62,28,37,36,32,22,43,96,46,56,77,30,49,47,55,50,23,52,35,62,62,65,61,42,60,51,44,72,40,66,52,32,92,76,32,66,66,48,48,70,76,37,74,85,64,72,66,34,25,37,40,35,72,93,79,39,73,40,40,48,56,84,16,42,45,58,46,55,47,56,65,60,74,40,67,70,58,36,30,51,35,49,29,81,44,70,70,44,28,30,46,28,44,22,49,39,49,48,38,60,46,64,40,44,47,38,50,48,55,44,50,35,25,30,70,63,73,39,83,78,50,68,70,58,44,55,53,35,52,53,50,46,51,55,51,49,49,51,52,44,55,39,47,71,75,26,79,26,75,80,34,81,54,79,30,46,31,44,59,49,40,34,38,56,51,47,50,36,36,37,58,38,43,10,59,73,55,44,69,75,38,50,59,55,49,50,46,38,65,52,54,45,61,34,84,58,43,22,85,81,43,76,81,70,59,70,22,84,50,53,59,65,62,62,78,128

Nearest PDB structures (foldseek):
  1nhy-assembly1_A  TM=9.241E-01  e=5.250E-20  Saccharomyces cerevisiae
  5f8b-assembly1_A  TM=8.946E-01  e=7.124E-13  Aspergillus fumigatus Af293
  5jpo-assembly1_C-2  TM=8.264E-01  e=2.615E-13  Homo sapiens
  5jpo-assembly1_A  TM=8.244E-01  e=6.029E-13  Homo sapiens
  5dqs-assembly1_A  TM=8.150E-01  e=4.317E-13  Homo sapiens

pLDDT: mean 96.65, std 4.57, range [53.75, 98.94]

Organism: Vanderwaltozyma polyspora (strain ATCC 22028 / DSM 70294 / BCRC 21397 / CBS 2163 / NBRC 10782 / NRRL Y-8283 / UCD 57-17) (NCBI:txid436907)